Protein 7QH3 (pdb70)

Nearest PDB structures (foldseek):
  7qh3-assembly2_B  TM=9.690E-01  e=4.269E-22  Streptomyces tsukubensis NRRL18488
  7qh3-assembly4_D  TM=9.832E-01  e=1.764E-21  Streptomyces tsukubensis NRRL18488
  5z4g-assembly2_B  TM=4.334E-01  e=4.497E-02  Ramazzottius varieornatus
  8f3d-assembly1_H  TM=4.603E-01  e=6.444E+00  Leishmania tarentolae
  7qh3-assembly4_D  TM=9.858E-01  e=3.913E-22  Streptomyces tsukubensis NRRL18488

Sequence (554 aa):
RALDRLIGTWRVSGGAEGTVSYRGLEGGHFLLQDIALEQFGQPVTGVEVIGRLKEFGAEEPGEDIRSRYYDSRGNTFDYVYELDGDTLTIWGGEKGSPAYYRATFSADGNTLSGAWVYPGGGGYDSVMTRVAAAPGTAADPGPDAAVRALDRLIGTWRVSGGAEGTVSYRGLEGGHFLLQDIALEQFGQPVTGVEVIGRLKEFGAEEPGEDIRSRYYDSRGNTFDYVYELDGDTLTIWGGEKGSSPAYYRATFSADGNTLSGAWVYPGGGGYDSVMTRVAVDAAVRALDRLIGTWRVSGGAEGTVSYRGLEGGHFLLQDIALEQFGQPVTGVEVIGRLKEFGAEEPGEDIRSRYYDSRGNTFDYVYELDGDTLTIWGGEKGSPAYYRATFSADGNTLSGAWVYPGGGGYDSVMTRVAVDAAVRALDRLIGTWRVSGGAEGTVSYRGLEGGHFLLQDDIALEQFGQPVTGVEVIGRLKEFGAEEPGEDIRSRYYDSRGNTFDYVYELDGDTLTIWGGEKGSPAYYRATFSADGNTLSGAWVYPGGGGYDSVMTRVAV

Radius of gyration: 27.23 Å; Cα contacts (8 Å, |Δi|>4): 1525; chains: 4; bounding box: 72×79×65 Å

B-factor: mean 45.24, std 10.84, range [22.19, 95.75]

Structure (mmCIF, N/CA/C/O backbone):
data_7QH3
#
_entry.id   7QH3
#
_cell.length_a   73.370
_cell.length_b   61.130
_cell.length_c   82.750
_cell.angle_alpha   90.000
_cell.angle_beta   106.720
_cell.angle_gamma   90.000
#
_symmetry.space_group_name_H-M   'P 1 21 1'
#
loop_
_entity.id
_entity.type
_entity.pdbx_description
1 polymer RsfG
2 water water
#
loop_
_atom_site.group_PDB
_atom_site.id
_atom_site.type_symbol
_atom_site.label_atom_id
_atom_site.label_alt_id
_atom_site.label_comp_id
_atom_site.label_asym_id
_atom_site.label_entity_id
_atom_site.label_seq_id
_atom_site.pdbx_PDB_ins_code
_atom_site.Cartn_x
_atom_site.Cartn_y
_atom_site.Cartn_z
_atom_site.occupancy
_atom_site.B_iso_or_equiv
_atom_site.auth_seq_id
_atom_site.auth_comp_id
_atom_site.auth_asym_id
_atom_site.auth_atom_id
_atom_site.pdbx_PDB_model_num
ATOM 1 N N . ARG A 1 22 ? 21.285 -33.930 13.766 1.00 55.88 22 ARG A N 1
ATOM 2 C CA . ARG A 1 22 ? 22.507 -34.746 13.726 1.00 60.76 22 ARG A CA 1
ATOM 3 C C . ARG A 1 22 ? 22.490 -35.651 12.514 1.00 59.06 22 ARG A C 1
ATOM 4 O O . ARG A 1 22 ? 23.520 -36.209 12.136 1.00 51.11 22 ARG A O 1
ATOM 6 N N . ALA A 1 23 ? 21.315 -35.812 11.903 1.00 51.88 23 ALA A N 1
ATOM 7 C CA . ALA A 1 23 ? 21.257 -36.617 10.690 1.00 57.07 23 ALA A CA 1
ATOM 8 C C . ALA A 1 23 ? 21.951 -35.935 9.519 1.00 59.93 23 ALA A C 1
ATOM 9 O O . ALA A 1 23 ? 22.305 -36.610 8.544 1.00 62.49 23 ALA A O 1
ATOM 11 N N . LEU A 1 24 ? 22.172 -34.625 9.591 1.00 45.91 24 LEU A N 1
ATOM 12 C CA . LEU A 1 24 ? 22.887 -33.960 8.515 1.00 50.50 24 LEU A CA 1
ATOM 13 C C . LEU A 1 24 ? 24.396 -34.183 8.587 1.00 51.75 24 LEU A C 1
ATOM 14 O O . LEU A 1 24 ? 25.128 -33.610 7.772 1.00 49.78 24 LEU A O 1
ATOM 19 N N . ASP A 1 25 ? 24.867 -35.009 9.529 1.00 51.14 25 ASP A N 1
ATOM 20 C CA . ASP A 1 25 ? 26.289 -35.341 9.604 1.00 56.24 25 ASP A CA 1
ATOM 21 C C . ASP A 1 25 ? 26.832 -35.850 8.278 1.00 48.87 25 ASP A C 1
ATOM 22 O O . ASP A 1 25 ? 28.000 -35.608 7.963 1.00 53.07 25 ASP A O 1
ATOM 27 N N . ARG A 1 26 ? 26.000 -36.543 7.487 1.00 48.44 26 ARG A N 1
ATOM 28 C CA . ARG A 1 26 ? 26.411 -37.001 6.159 1.00 52.43 26 ARG A CA 1
ATOM 29 C C . ARG A 1 26 ? 27.020 -35.889 5.320 1.00 62.87 26 ARG A C 1
ATOM 30 O O . ARG A 1 26 ? 27.898 -36.152 4.487 1.00 63.53 26 ARG A O 1
ATOM 38 N N . LEU A 1 27 ? 26.551 -34.648 5.496 1.00 51.94 27 LEU A N 1
ATOM 39 C CA . LEU A 1 27 ? 27.049 -33.559 4.671 1.00 48.05 27 LEU A CA 1
ATOM 40 C C . LEU A 1 27 ? 28.433 -33.097 5.080 1.00 45.27 27 LEU A C 1
ATOM 41 O O . LEU A 1 27 ? 29.051 -32.337 4.331 1.00 43.68 27 LEU A O 1
ATOM 46 N N . ILE A 1 28 ? 28.935 -33.523 6.238 1.00 48.27 28 ILE A N 1
ATOM 47 C CA . ILE A 1 28 ? 30.194 -32.977 6.718 1.00 48.10 28 ILE A CA 1
ATOM 48 C C . ILE A 1 28 ? 31.313 -33.402 5.780 1.00 49.40 28 ILE A C 1
ATOM 49 O O . ILE A 1 28 ? 31.415 -34.578 5.405 1.00 56.72 28 ILE A O 1
ATOM 54 N N . GLY A 1 29 ? 32.142 -32.436 5.366 1.00 41.72 29 GLY A N 1
ATOM 55 C CA . GLY A 1 29 ? 33.215 -32.704 4.443 1.00 41.09 29 GLY A CA 1
ATOM 56 C C . GLY A 1 29 ? 33.320 -31.622 3.387 1.00 43.51 29 GLY A C 1
ATOM 57 O O . GLY A 1 29 ? 32.693 -30.559 3.471 1.00 42.10 29 GLY A O 1
ATOM 58 N N . THR A 1 30 ? 34.147 -31.890 2.380 1.00 45.13 30 THR A N 1
ATOM 59 C CA . THR A 1 30 ? 34.347 -30.995 1.246 1.00 42.11 30 THR A CA 1
ATOM 60 C C . THR A 1 30 ? 33.847 -31.678 -0.019 1.00 41.25 30 THR A C 1
ATOM 61 O O . THR A 1 30 ? 34.135 -32.858 -0.247 1.00 43.26 30 THR A O 1
ATOM 65 N N . TRP A 1 31 ? 33.078 -30.948 -0.825 1.00 42.18 31 TRP A N 1
ATOM 66 C CA . TRP A 1 31 ? 32.417 -31.523 -1.987 1.00 38.06 31 TRP A CA 1
ATOM 67 C C . TRP A 1 31 ? 32.709 -30.676 -3.203 1.00 42.76 31 TRP A C 1
ATOM 68 O O . TRP A 1 31 ? 32.639 -29.448 -3.130 1.00 47.86 31 TRP A O 1
ATOM 79 N N . ARG A 1 32 ? 33.048 -31.332 -4.311 1.00 45.24 32 ARG A N 1
ATOM 80 C CA . ARG A 1 32 ? 33.037 -30.674 -5.608 1.00 45.77 32 ARG A CA 1
ATOM 81 C C . ARG A 1 32 ? 31.609 -30.680 -6.132 1.00 41.25 32 ARG A C 1
ATOM 82 O O . ARG A 1 32 ? 30.878 -31.662 -5.966 1.00 39.72 32 ARG A O 1
ATOM 90 N N . VAL A 1 33 ? 31.212 -29.574 -6.754 1.00 35.20 33 VAL A N 1
ATOM 91 C CA . VAL A 1 33 ? 29.840 -29.359 -7.198 1.00 40.00 33 VAL A CA 1
ATOM 92 C C . VAL A 1 33 ? 29.835 -29.152 -8.709 1.00 43.43 33 VAL A C 1
ATOM 93 O O . VAL A 1 33 ? 30.618 -28.353 -9.243 1.00 39.90 33 VAL A O 1
ATOM 97 N N . SER A 1 34 ? 28.956 -29.866 -9.399 1.00 46.15 34 SER A N 1
ATOM 98 C CA . SER A 1 34 ? 28.774 -29.625 -10.824 1.00 47.55 34 SER A CA 1
ATOM 99 C C . SER A 1 34 ? 27.295 -29.610 -11.178 1.00 44.72 34 SER A C 1
ATOM 100 O O . SER A 1 34 ? 26.501 -30.376 -10.622 1.00 46.54 34 SER A O 1
ATOM 103 N N . GLY A 1 35 ? 26.942 -28.762 -12.139 1.00 41.94 35 GLY A N 1
ATOM 104 C CA . GLY A 1 35 ? 25.571 -28.659 -12.588 1.00 41.89 35 GLY A CA 1
ATOM 105 C C . GLY A 1 35 ? 24.918 -27.423 -12.011 1.00 50.86 35 GLY A C 1
ATOM 106 O O . GLY A 1 35 ? 24.654 -27.351 -10.798 1.00 46.43 35 GLY A O 1
ATOM 107 N N . GLY A 1 36 ? 24.690 -26.426 -12.866 1.00 44.44 36 GLY A N 1
ATOM 108 C CA . GLY A 1 36 ? 24.068 -25.189 -12.427 1.00 43.84 36 GLY A CA 1
ATOM 109 C C . GLY A 1 36 ? 25.111 -24.251 -11.866 1.00 46.84 36 GLY A C 1
ATOM 110 O O . GLY A 1 36 ? 25.024 -23.027 -12.014 1.00 48.67 36 GLY A O 1
ATOM 111 N N . ALA A 1 37 ? 26.119 -24.841 -11.227 1.00 45.52 37 ALA A N 1
ATOM 112 C CA . ALA A 1 37 ? 27.276 -24.125 -10.724 1.00 42.94 37 ALA A CA 1
ATOM 113 C C . ALA A 1 37 ? 28.450 -25.093 -10.712 1.00 46.18 37 ALA A C 1
ATOM 114 O O . ALA A 1 37 ? 28.268 -26.311 -10.726 1.00 45.79 37 ALA A O 1
ATOM 116 N N . GLU A 1 38 ? 29.658 -24.540 -10.684 1.00 47.53 38 GLU A N 1
ATOM 117 C CA . GLU A 1 38 ? 30.881 -25.331 -10.648 1.00 50.26 38 GLU A CA 1
ATOM 118 C C . GLU A 1 38 ? 31.744 -24.848 -9.499 1.00 38.37 38 GLU A C 1
ATOM 119 O O . GLU A 1 38 ? 31.924 -23.645 -9.319 1.00 42.02 38 GLU A O 1
ATOM 125 N N . GLY A 1 39 ? 32.294 -25.766 -8.744 1.00 44.17 39 GLY A N 1
ATOM 126 C CA . GLY A 1 39 ? 33.239 -25.359 -7.726 1.00 41.08 39 GLY A CA 1
ATOM 127 C C . GLY A 1 39 ? 33.210 -26.346 -6.579 1.00 39.09 39 GLY A C 1
ATOM 128 O O . GLY A 1 39 ? 32.955 -27.531 -6.783 1.00 40.91 39 GLY A O 1
ATOM 129 N N . THR A 1 40 ? 33.449 -25.825 -5.373 1.00 34.73 40 THR A N 1
ATOM 130 C CA . THR A 1 40 ? 33.503 -26.663 -4.181 1.00 39.50 40 THR A CA 1
ATOM 131 C C . THR A 1 40 ? 32.720 -26.005 -3.056 1.00 41.31 40 THR A C 1
ATOM 132 O O . THR A 1 40 ? 32.633 -24.773 -2.971 1.00 36.89 40 THR A O 1
ATOM 136 N N . VAL A 1 41 ? 32.164 -26.842 -2.177 1.00 35.80 41 VAL A N 1
ATOM 137 C CA . VAL A 1 41 ? 31.522 -26.376 -0.956 1.00 36.85 41 VAL A CA 1
ATOM 138 C C . VAL A 1 41 ? 32.033 -27.218 0.207 1.00 41.98 41 VAL A C 1
ATOM 139 O O . VAL A 1 41 ? 32.531 -28.333 0.028 1.00 44.26 41 VAL A O 1
ATOM 143 N N . SER A 1 42 ? 31.926 -26.660 1.416 1.00 40.45 42 SER A N 1
ATOM 144 C CA . SER A 1 42 ? 32.306 -27.366 2.638 1.00 43.35 42 SER A CA 1
ATOM 145 C C . SER A 1 42 ? 31.195 -27.278 3.671 1.00 38.88 42 SER A C 1
ATOM 146 O O . SER A 1 42 ? 30.563 -26.232 3.827 1.00 38.63 42 SER A O 1
ATOM 149 N N . TYR A 1 43 ? 30.974 -28.371 4.386 1.00 39.32 43 TYR A N 1
ATOM 150 C CA . TYR A 1 43 ? 30.095 -28.386 5.545 1.00 43.65 43 TYR A CA 1
ATOM 151 C C . TYR A 1 43 ? 30.922 -28.756 6.763 1.00 48.47 43 TYR A C 1
ATOM 152 O O . TYR A 1 43 ? 31.621 -29.777 6.754 1.00 51.21 43 TYR A O 1
ATOM 161 N N . ARG A 1 44 ? 30.849 -27.935 7.800 1.00 47.05 44 ARG A N 1
ATOM 162 C CA . ARG A 1 44 ? 31.444 -28.251 9.091 1.00 44.88 44 ARG A CA 1
ATOM 163 C C . ARG A 1 44 ? 30.386 -28.077 10.176 1.00 45.62 44 ARG A C 1
ATOM 164 O O . ARG A 1 44 ? 29.558 -27.165 10.107 1.00 48.88 44 ARG A O 1
ATOM 172 N N . GLY A 1 45 ? 30.368 -28.983 11.146 1.00 44.35 45 GLY A N 1
ATOM 173 C CA . GLY A 1 45 ? 29.467 -28.821 12.274 1.00 42.63 45 GLY A CA 1
ATOM 174 C C . GLY A 1 45 ? 30.009 -27.815 13.278 1.00 48.27 45 GLY A C 1
ATOM 175 O O . GLY A 1 45 ? 31.212 -27.730 13.517 1.00 51.51 45 GLY A O 1
ATOM 176 N N . LEU A 1 46 ? 29.108 -27.023 13.853 1.00 51.80 46 LEU A N 1
ATOM 177 C CA . LEU A 1 46 ? 29.475 -26.052 14.879 1.00 54.17 46 LEU A CA 1
ATOM 178 C C . LEU A 1 46 ? 29.506 -26.700 16.261 1.00 48.46 46 LEU A C 1
ATOM 179 O O . LEU A 1 46 ? 28.717 -27.597 16.572 1.00 44.04 46 LEU A O 1
ATOM 184 N N . GLU A 1 47 ? 30.412 -26.219 17.100 1.00 42.16 47 GLU A N 1
ATOM 185 C CA . GLU A 1 47 ? 30.491 -26.738 18.459 1.00 51.99 47 GLU A CA 1
ATOM 186 C C . GLU A 1 47 ? 29.135 -26.665 19.150 1.00 47.37 47 GLU A C 1
ATOM 187 O O . GLU A 1 47 ? 28.417 -25.663 19.063 1.00 51.79 47 GLU A O 1
ATOM 193 N N . GLY A 1 48 ? 28.792 -27.738 19.847 1.00 48.06 48 GLY A N 1
ATOM 194 C CA . GLY A 1 48 ? 27.460 -27.946 20.350 1.00 41.64 48 GLY A CA 1
ATOM 195 C C . GLY A 1 48 ? 26.597 -28.778 19.433 1.00 45.73 48 GLY A C 1
ATOM 196 O O . GLY A 1 48 ? 25.550 -29.263 19.864 1.00 52.16 48 GLY A O 1
ATOM 197 N N . GLY A 1 49 ? 27.007 -28.943 18.176 1.00 44.90 49 GLY A N 1
ATOM 198 C CA . GLY A 1 49 ? 26.310 -29.826 17.260 1.00 40.84 49 GLY A CA 1
ATOM 199 C C . GLY A 1 49 ? 24.894 -29.422 16.927 1.00 47.73 49 GLY A C 1
ATOM 200 O O . GLY A 1 49 ? 24.107 -30.263 16.489 1.00 49.33 49 GLY A O 1
ATOM 201 N N . HIS A 1 50 ? 24.532 -28.158 17.119 1.00 43.28 50 HIS A N 1
ATOM 202 C CA . HIS A 1 50 ? 23.205 -27.726 16.712 1.00 46.74 50 HIS A CA 1
ATOM 203 C C . HIS A 1 50 ? 23.168 -27.087 15.336 1.00 39.74 50 HIS A C 1
ATOM 204 O O . HIS A 1 50 ? 22.098 -27.065 14.721 1.00 43.13 50 HIS A O 1
ATOM 211 N N . PHE A 1 51 ? 24.293 -26.574 14.832 1.00 40.48 51 PHE A N 1
ATOM 212 C CA . PHE A 1 51 ? 24.304 -25.863 13.561 1.00 41.53 51 PHE A CA 1
ATOM 213 C C . PHE A 1 51 ? 25.428 -26.341 12.660 1.00 44.38 51 PHE A C 1
ATOM 214 O O . PHE A 1 51 ? 26.562 -26.550 13.110 1.00 43.44 51 PHE A O 1
ATOM 222 N N . LEU A 1 52 ? 25.094 -26.503 11.383 1.00 37.25 52 LEU A N 1
ATOM 223 C CA . LEU A 1 52 ? 26.053 -26.825 10.340 1.00 39.55 52 LEU A CA 1
ATOM 224 C C . LEU A 1 52 ? 26.405 -25.538 9.604 1.00 42.52 52 LEU A C 1
ATOM 225 O O . LEU A 1 52 ? 25.518 -24.742 9.279 1.00 42.62 52 LEU A O 1
ATOM 230 N N . LEU A 1 53 ? 27.688 -25.322 9.355 1.00 40.14 53 LEU A N 1
ATOM 231 C CA . LEU A 1 53 ? 28.140 -24.155 8.607 1.00 45.91 53 LEU A CA 1
ATOM 232 C C . LEU A 1 53 ? 28.618 -24.601 7.230 1.00 48.24 53 LEU A C 1
ATOM 233 O O . LEU A 1 53 ? 29.566 -25.383 7.127 1.00 45.75 53 LEU A O 1
ATOM 238 N N . GLN A 1 54 ? 27.954 -24.125 6.175 1.00 39.37 54 GLN A N 1
ATOM 239 C CA . GLN A 1 54 ? 28.380 -24.414 4.814 1.00 41.04 54 GLN A CA 1
ATOM 240 C C . GLN A 1 54 ? 29.140 -23.230 4.235 1.00 39.47 54 GLN A C 1
ATOM 241 O O . GLN A 1 54 ? 28.664 -22.089 4.300 1.00 43.95 54 GLN A O 1
ATOM 247 N N . ASP A 1 55 ? 30.301 -23.501 3.641 1.00 36.78 55 ASP A N 1
ATOM 248 C CA . ASP A 1 55 ? 31.064 -22.485 2.921 1.00 41.41 55 ASP A CA 1
ATOM 249 C C . ASP A 1 55 ? 31.038 -22.758 1.420 1.00 40.85 55 ASP A C 1
ATOM 250 O O . ASP A 1 55 ? 31.362 -23.863 0.975 1.00 39.62 55 ASP A O 1
ATOM 255 N N . ILE A 1 56 ? 30.670 -21.746 0.642 1.00 38.58 56 ILE A N 1
ATOM 256 C CA . ILE A 1 56 ? 30.339 -21.920 -0.768 1.00 40.73 56 ILE A CA 1
ATOM 257 C C . ILE A 1 56 ? 31.371 -21.173 -1.613 1.00 37.39 56 ILE A C 1
ATOM 258 O O . ILE A 1 56 ? 31.571 -19.961 -1.445 1.00 41.61 56 ILE A O 1
ATOM 263 N N . ALA A 1 57 ? 32.025 -21.898 -2.524 1.00 35.22 57 ALA A N 1
ATOM 264 C CA . ALA A 1 57 ? 33.027 -21.340 -3.447 1.00 47.90 57 ALA A CA 1
ATOM 265 C C . ALA A 1 57 ? 32.664 -21.803 -4.855 1.00 42.08 57 ALA A C 1
ATOM 266 O O . ALA A 1 57 ? 33.123 -22.856 -5.309 1.00 43.93 57 ALA A O 1
ATOM 268 N N . LEU A 1 58 ? 31.828 -21.035 -5.540 1.00 42.63 58 LEU A N 1
ATOM 269 C CA . LEU A 1 58 ? 31.241 -21.488 -6.788 1.00 41.99 58 LEU A CA 1
ATOM 270 C C . LEU A 1 58 ? 31.493 -20.485 -7.902 1.00 44.98 58 LEU A C 1
ATOM 271 O O . LEU A 1 58 ? 31.855 -19.325 -7.664 1.00 46.17 58 LEU A O 1
ATOM 276 N N . GLU A 1 59 ? 31.300 -20.961 -9.133 1.00 45.74 59 GLU A N 1
ATOM 277 C CA . GLU A 1 59 ? 31.236 -20.118 -10.319 1.00 47.41 59 GLU A CA 1
ATOM 278 C C . GLU A 1 59 ? 29.915 -20.353 -11.036 1.00 46.22 59 GLU A C 1
ATOM 279 O O . GLU A 1 59 ? 29.466 -21.497 -11.181 1.00 47.37 59 GLU A O 1
ATOM 285 N N . GLN A 1 60 ? 29.292 -19.258 -11.463 1.00 47.53 60 GLN A N 1
ATOM 286 C CA . GLN A 1 60 ? 28.083 -19.292 -12.266 1.00 49.56 60 GLN A CA 1
ATOM 287 C C . GLN A 1 60 ? 28.229 -18.263 -13.374 1.00 52.75 60 GLN A C 1
ATOM 288 O O . GLN A 1 60 ? 28.574 -17.108 -13.102 1.00 59.76 60 GLN A O 1
ATOM 294 N N . PHE A 1 61 ? 27.992 -18.690 -14.616 1.00 52.21 61 PHE A N 1
ATOM 295 C CA . PHE A 1 61 ? 28.228 -17.849 -15.796 1.00 57.86 61 PHE A CA 1
ATOM 296 C C . PHE A 1 61 ? 29.597 -17.171 -15.730 1.00 57.01 61 PHE A C 1
ATOM 297 O O . PHE A 1 61 ? 29.742 -15.978 -15.989 1.00 56.82 61 PHE A O 1
ATOM 305 N N . GLY A 1 62 ? 30.619 -17.944 -15.363 1.00 67.17 62 GLY A N 1
ATOM 306 C CA . GLY A 1 62 ? 31.980 -17.447 -15.304 1.00 64.38 62 GLY A CA 1
ATOM 307 C C . GLY A 1 62 ? 32.312 -16.579 -14.108 1.00 59.39 62 GLY A C 1
ATOM 308 O O . GLY A 1 62 ? 33.491 -16.463 -13.756 1.00 65.65 62 GLY A O 1
ATOM 309 N N . GLN A 1 63 ? 31.313 -15.987 -13.454 1.00 62.57 63 GLN A N 1
ATOM 310 C CA . GLN A 1 63 ? 31.464 -15.035 -12.355 1.00 59.54 63 GLN A CA 1
ATOM 311 C C . GLN A 1 63 ? 31.515 -15.751 -11.002 1.00 57.38 63 GLN A C 1
ATOM 312 O O . GLN A 1 63 ? 30.790 -16.723 -10.782 1.00 53.09 63 GLN A O 1
ATOM 318 N N . PRO A 1 64 ? 32.370 -15.295 -10.086 1.00 61.14 64 PRO A N 1
ATOM 319 C CA . PRO A 1 64 ? 32.439 -15.925 -8.760 1.00 54.96 64 PRO A CA 1
ATOM 320 C C . PRO A 1 64 ? 31.166 -15.712 -7.943 1.00 53.87 64 PRO A C 1
ATOM 321 O O . PRO A 1 64 ? 30.566 -14.637 -7.953 1.00 49.93 64 PRO A O 1
ATOM 325 N N . VAL A 1 65 ? 30.774 -16.760 -7.216 1.00 48.56 65 VAL A N 1
ATOM 326 C CA . VAL A 1 65 ? 29.559 -16.793 -6.410 1.00 47.57 65 VAL A CA 1
ATOM 327 C C . VAL A 1 65 ? 29.927 -17.483 -5.100 1.00 47.92 65 VAL A C 1
ATOM 328 O O . VAL A 1 65 ? 30.194 -18.692 -5.086 1.00 44.91 65 VAL A O 1
ATOM 332 N N . THR A 1 66 ? 29.963 -16.730 -4.005 1.00 48.23 66 THR A N 1
ATOM 333 C CA . THR A 1 66 ? 30.350 -17.307 -2.723 1.00 43.80 66 THR A CA 1
ATOM 334 C C . THR A 1 66 ? 29.379 -16.869 -1.629 1.00 43.08 66 THR A C 1
ATOM 335 O O . THR A 1 66 ? 28.476 -16.055 -1.848 1.00 37.57 66 THR A O 1
ATOM 339 N N . GLY A 1 67 ? 29.563 -17.436 -0.445 1.00 42.10 67 GLY A N 1
ATOM 340 C CA . GLY A 1 67 ? 28.761 -17.072 0.704 1.00 35.33 67 GLY A CA 1
ATOM 341 C C . GLY A 1 67 ? 28.838 -18.153 1.761 1.00 44.33 67 GLY A C 1
ATOM 342 O O . GLY A 1 67 ? 29.607 -19.107 1.651 1.00 42.67 67 GLY A O 1
ATOM 343 N N . VAL A 1 68 ? 28.019 -17.976 2.803 1.00 36.58 68 VAL A N 1
ATOM 344 C CA . VAL A 1 68 ? 27.883 -18.980 3.850 1.00 40.06 68 VAL A CA 1
ATOM 345 C C . VAL A 1 68 ? 26.409 -19.266 4.070 1.00 29.40 68 VAL A C 1
ATOM 346 O O . VAL A 1 68 ? 25.533 -18.482 3.709 1.00 35.37 68 VAL A O 1
ATOM 350 N N . GLU A 1 69 ? 26.157 -20.404 4.702 1.00 31.70 69 GLU A N 1
ATOM 351 C CA . GLU A 1 69 ? 24.820 -20.853 5.051 1.00 39.28 69 GLU A CA 1
ATOM 352 C C . GLU A 1 69 ? 24.916 -21.540 6.399 1.00 36.24 69 GLU A C 1
ATOM 353 O O . GLU A 1 69 ? 25.840 -22.322 6.628 1.00 41.23 69 GLU A O 1
ATOM 359 N N . VAL A 1 70 ? 23.980 -21.234 7.288 1.00 29.26 70 VAL A N 1
ATOM 360 C CA . VAL A 1 70 ? 23.930 -21.823 8.615 1.00 34.52 70 VAL A CA 1
ATOM 361 C C . VAL A 1 70 ? 22.673 -22.664 8.710 1.00 38.52 70 VAL A C 1
ATOM 362 O O . VAL A 1 70 ? 21.554 -22.141 8.612 1.00 40.52 70 VAL A O 1
ATOM 366 N N . ILE A 1 71 ? 22.855 -23.958 8.937 1.00 40.93 71 ILE A N 1
ATOM 367 C CA . ILE A 1 71 ? 21.770 -24.926 8.923 1.00 38.40 71 ILE A CA 1
ATOM 368 C C . ILE A 1 71 ? 21.519 -25.399 10.350 1.00 40.42 71 ILE A C 1
ATOM 369 O O . ILE A 1 71 ? 22.434 -25.901 11.016 1.00 36.55 71 ILE A O 1
ATOM 374 N N . GLY A 1 72 ? 20.280 -25.263 10.805 1.00 38.27 72 GLY A N 1
ATOM 375 C CA . GLY A 1 72 ? 19.870 -25.798 12.094 1.00 35.70 72 GLY A CA 1
ATOM 376 C C . GLY A 1 72 ? 18.472 -25.333 12.434 1.00 36.18 72 GLY A C 1
ATOM 377 O O . GLY A 1 72 ? 17.901 -24.450 11.784 1.00 34.29 72 GLY A O 1
ATOM 378 N N . ARG A 1 73 ? 17.917 -25.940 13.471 1.00 33.69 73 ARG A N 1
ATOM 379 C CA . ARG A 1 73 ? 16.642 -25.460 13.989 1.00 39.81 73 ARG A CA 1
ATOM 380 C C . ARG A 1 73 ? 16.816 -24.086 14.623 1.00 46.42 73 ARG A C 1
ATOM 381 O O . ARG A 1 73 ? 17.834 -23.806 15.261 1.00 47.06 73 ARG A O 1
ATOM 389 N N . LEU A 1 74 ? 15.819 -23.225 14.453 1.00 44.59 74 LEU A N 1
ATOM 390 C CA . LEU A 1 74 ? 15.757 -21.966 15.193 1.00 46.30 74 LEU A CA 1
ATOM 391 C C . LEU A 1 74 ? 15.115 -22.178 16.569 1.00 49.11 74 LEU A C 1
ATOM 392 O O . LEU A 1 74 ? 14.132 -22.905 16.698 1.00 50.08 74 LEU A O 1
ATOM 397 N N . LYS A 1 75 ? 15.681 -21.553 17.603 1.00 48.32 75 LYS A N 1
ATOM 398 C CA . LYS A 1 75 ? 15.147 -21.673 18.963 1.00 47.55 75 LYS A CA 1
ATOM 399 C C . LYS A 1 75 ? 15.172 -20.307 19.638 1.00 45.65 75 LYS A C 1
ATOM 400 O O . LYS A 1 75 ? 16.234 -19.686 19.762 1.00 41.20 75 LYS A O 1
ATOM 406 N N . GLU A 1 76 ? 14.008 -19.840 20.074 1.00 42.89 76 GLU A N 1
ATOM 407 C CA . GLU A 1 76 ? 13.937 -18.587 20.816 1.00 49.76 76 GLU A CA 1
ATOM 408 C C . GLU A 1 76 ? 14.479 -18.787 22.224 1.00 48.37 76 GLU A C 1
ATOM 409 O O . GLU A 1 76 ? 14.113 -19.746 22.909 1.00 44.88 76 GLU A O 1
ATOM 415 N N . PHE A 1 77 ? 15.356 -17.886 22.649 1.00 41.48 77 PHE A N 1
ATOM 416 C CA . PHE A 1 77 ? 15.750 -17.830 24.047 1.00 45.90 77 PHE A CA 1
ATOM 417 C C . PHE A 1 77 ? 14.506 -17.786 24.915 1.00 46.66 77 PHE A C 1
ATOM 418 O O . PHE A 1 77 ? 13.657 -16.909 24.751 1.00 44.88 77 PHE A O 1
ATOM 426 N N . GLY A 1 78 ? 14.371 -18.759 25.807 1.00 50.03 78 GLY A N 1
ATOM 427 C CA . GLY A 1 78 ? 13.164 -18.871 26.599 1.00 58.57 78 GLY A CA 1
ATOM 428 C C . GLY A 1 78 ? 12.126 -19.834 26.070 1.00 54.87 78 GLY A C 1
ATOM 429 O O . GLY A 1 78 ? 10.996 -19.843 26.581 1.00 57.46 78 GLY A O 1
ATOM 430 N N . ALA A 1 79 ? 12.466 -20.630 25.060 1.00 59.61 79 ALA A N 1
ATOM 431 C CA . ALA A 1 79 ? 11.625 -21.709 24.567 1.00 56.29 79 ALA A CA 1
ATOM 432 C C . ALA A 1 79 ? 12.166 -23.031 25.079 1.00 56.45 79 ALA A C 1
ATOM 433 O O . ALA A 1 79 ? 13.375 -23.199 25.259 1.00 59.83 79 ALA A O 1
ATOM 435 N N . GLU A 1 80 ? 11.255 -23.968 25.333 1.00 64.16 80 GLU A N 1
ATOM 436 C CA . GLU A 1 80 ? 11.686 -25.314 25.671 1.00 63.80 80 GLU A CA 1
ATOM 437 C C . GLU A 1 80 ? 12.139 -26.063 24.425 1.00 68.86 80 GLU A C 1
ATOM 438 O O . GLU A 1 80 ? 13.189 -26.717 24.434 1.00 62.40 80 GLU A O 1
ATOM 444 N N . GLU A 1 81 ? 11.369 -25.957 23.335 1.00 63.20 81 GLU A N 1
ATOM 445 C CA . GLU A 1 81 ? 11.692 -26.769 22.179 1.00 71.35 81 GLU A CA 1
ATOM 446 C C . GLU A 1 81 ? 12.171 -25.913 21.011 1.00 71.34 81 GLU A C 1
ATOM 447 O O . GLU A 1 81 ? 11.654 -24.809 20.793 1.00 63.52 81 GLU A O 1
ATOM 453 N N . PRO A 1 82 ? 13.167 -26.395 20.264 1.00 64.39 82 PRO A N 1
ATOM 454 C CA . PRO A 1 82 ? 13.517 -25.759 18.988 1.00 53.29 82 PRO A CA 1
ATOM 455 C C . PRO A 1 82 ? 12.374 -25.875 17.993 1.00 57.15 82 PRO A C 1
ATOM 456 O O . PRO A 1 82 ? 11.363 -26.544 18.219 1.00 58.46 82 PRO A O 1
ATOM 460 N N . GLY A 1 83 ? 12.551 -25.208 16.858 1.00 55.35 83 GLY A N 1
ATOM 461 C CA . GLY A 1 83 ? 11.561 -25.284 15.805 1.00 50.23 83 GLY A CA 1
ATOM 462 C C . GLY A 1 83 ? 11.407 -26.692 15.257 1.00 51.54 83 GLY A C 1
ATOM 463 O O . GLY A 1 83 ? 12.272 -27.566 15.403 1.00 47.15 83 GLY A O 1
ATOM 464 N N . GLU A 1 84 ? 10.262 -26.911 14.616 1.00 49.09 84 GLU A N 1
ATOM 465 C CA . GLU A 1 84 ? 9.980 -28.224 14.057 1.00 50.24 84 GLU A CA 1
ATOM 466 C C . GLU A 1 84 ? 10.807 -28.467 12.803 1.00 52.12 84 GLU A C 1
ATOM 467 O O . GLU A 1 84 ? 11.291 -29.581 12.579 1.00 55.44 84 GLU A O 1
ATOM 473 N N . ASP A 1 85 ? 11.003 -27.428 11.998 1.00 58.65 85 ASP A N 1
ATOM 474 C CA . ASP A 1 85 ? 11.803 -27.501 10.786 1.00 46.36 85 ASP A CA 1
ATOM 475 C C . ASP A 1 85 ? 13.275 -27.281 11.111 1.00 42.92 85 ASP A C 1
ATOM 476 O O . ASP A 1 85 ? 13.618 -26.392 11.895 1.00 42.55 85 ASP A O 1
ATOM 481 N N . ILE A 1 86 ? 14.149 -28.081 10.498 1.00 41.99 86 ILE A N 1
ATOM 482 C CA . ILE A 1 86 ? 15.537 -27.652 10.352 1.00 39.63 86 ILE A CA 1
ATOM 483 C C . ILE A 1 86 ? 15.586 -26.568 9.286 1.00 40.08 86 ILE A C 1
ATOM 484 O O . ILE A 1 86 ? 15.011 -26.717 8.201 1.00 36.16 86 ILE A O 1
ATOM 489 N N . ARG A 1 87 ? 16.273 -25.473 9.582 1.00 35.88 87 ARG A N 1
ATOM 490 C CA . ARG A 1 87 ? 16.204 -24.302 8.732 1.00 33.14 87 ARG A CA 1
ATOM 491 C C . ARG A 1 87 ? 17.605 -23.864 8.358 1.00 32.54 87 ARG A C 1
ATOM 492 O O . ARG A 1 87 ? 18.592 -24.278 8.967 1.00 38.81 87 ARG A O 1
ATOM 500 N N . SER A 1 88 ? 17.689 -23.037 7.326 1.00 33.19 88 SER A N 1
ATOM 501 C CA . SER A 1 88 ? 18.962 -22.413 7.011 1.00 41.61 88 SER A CA 1
ATOM 502 C C . SER A 1 88 ? 18.724 -21.014 6.466 1.00 39.81 88 SER A C 1
ATOM 503 O O . SER A 1 88 ? 17.674 -20.726 5.877 1.00 37.50 88 SER A O 1
ATOM 506 N N . ARG A 1 89 ? 19.721 -20.153 6.655 1.00 34.73 89 ARG A N 1
ATOM 507 C CA . ARG A 1 89 ? 19.805 -18.900 5.918 1.00 32.02 89 ARG A CA 1
ATOM 508 C C . ARG A 1 89 ? 21.125 -18.866 5.162 1.00 33.00 89 ARG A C 1
ATOM 509 O O . ARG A 1 89 ? 22.195 -19.094 5.750 1.00 34.77 89 ARG A O 1
ATOM 517 N N . TYR A 1 90 ? 21.042 -18.614 3.860 1.00 33.89 90 TYR A N 1
ATOM 518 C CA . TYR A 1 90 ? 22.207 -18.513 2.989 1.00 34.66 90 TYR A CA 1
ATOM 519 C C . TYR A 1 90 ? 22.490 -17.043 2.680 1.00 31.36 90 TYR A C 1
ATOM 520 O O . TYR A 1 90 ? 21.619 -16.335 2.166 1.00 34.53 90 TYR A O 1
ATOM 529 N N . TYR A 1 91 ? 23.709 -16.591 2.985 1.00 35.17 91 TYR A N 1
ATOM 530 C CA . TYR A 1 91 ? 24.139 -15.204 2.788 1.00 32.61 91 TYR A CA 1
ATOM 531 C C . TYR A 1 91 ? 25.180 -15.184 1.678 1.00 34.10 91 TYR A C 1
ATOM 532 O O . TYR A 1 91 ? 26.225 -15.826 1.809 1.00 40.22 91 TYR A O 1
ATOM 541 N N . ASP A 1 92 ? 24.923 -14.459 0.591 1.00 37.22 92 ASP A N 1
ATOM 542 C CA . ASP A 1 92 ? 25.816 -14.624 -0.555 1.00 44.81 92 ASP A CA 1
ATOM 543 C C . ASP A 1 92 ? 26.526 -13.336 -0.963 1.00 39.83 92 ASP A C 1
ATOM 544 O O . ASP A 1 92 ? 26.151 -12.222 -0.573 1.00 38.34 92 ASP A O 1
ATOM 549 N N . SER A 1 93 ? 27.576 -13.531 -1.770 1.00 39.62 93 SER A N 1
ATOM 550 C CA . SER A 1 93 ? 28.518 -12.464 -2.085 1.00 44.34 93 SER A CA 1
ATOM 551 C C . SER A 1 93 ? 27.847 -11.304 -2.792 1.00 44.16 93 SER A C 1
ATOM 552 O O . SER A 1 93 ? 28.354 -10.179 -2.734 1.00 48.23 93 SER A O 1
ATOM 555 N N . ARG A 1 94 ? 26.712 -11.551 -3.432 1.00 41.13 94 ARG A N 1
ATOM 556 C CA . ARG A 1 94 ? 25.991 -10.522 -4.152 1.00 44.40 94 ARG A CA 1
ATOM 557 C C . ARG A 1 94 ? 25.045 -9.734 -3.256 1.00 43.54 94 ARG A C 1
ATOM 558 O O . ARG A 1 94 ? 24.462 -8.752 -3.723 1.00 42.29 94 ARG A O 1
ATOM 566 N N . GLY A 1 95 ? 24.901 -10.117 -1.986 1.00 38.07 95 GLY A N 1
ATOM 567 C CA . GLY A 1 95 ? 24.049 -9.401 -1.051 1.00 35.19 95 GLY A CA 1
ATOM 568 C C . GLY A 1 95 ? 22.676 -10.005 -0.811 1.00 44.59 95 GLY A C 1
ATOM 569 O O . GLY A 1 95 ? 21.856 -9.391 -0.121 1.00 42.12 95 GLY A O 1
ATOM 570 N N . ASN A 1 96 ? 22.390 -11.178 -1.349 1.00 38.62 96 ASN A N 1
ATOM 571 C CA . ASN A 1 96 ? 21.074 -11.734 -1.108 1.00 42.64 96 ASN A CA 1
ATOM 572 C C . ASN A 1 96 ? 21.090 -12.658 0.097 1.00 40.36 96 ASN A C 1
ATOM 573 O O . ASN A 1 96 ? 22.128 -13.213 0.487 1.00 37.43 96 ASN A O 1
ATOM 578 N N . THR A 1 97 ? 19.913 -12.815 0.686 1.00 36.80 97 THR A N 1
ATOM 579 C CA . THR A 1 97 ? 19.697 -13.818 1.713 1.00 39.53 97 THR A CA 1
ATOM 580 C C . THR A 1 97 ? 18.533 -14.705 1.306 1.00 35.18 97 THR A C 1
ATOM 581 O O . THR A 1 97 ? 17.463 -14.210 0.933 1.00 38.51 97 THR A O 1
ATOM 585 N N . PHE A 1 98 ? 18.749 -16.008 1.394 1.00 28.75 98 PHE A N 1
ATOM 586 C CA . PHE A 1 98 ? 17.770 -17.011 1.015 1.00 35.17 98 PHE A CA 1
ATOM 587 C C . PHE A 1 98 ? 17.540 -17.932 2.198 1.00 38.56 98 PHE A C 1
ATOM 588 O O . PHE A 1 98 ? 18.498 -18.345 2.879 1.00 32.06 98 PHE A O 1
ATOM 596 N N . ASP A 1 99 ? 16.273 -18.249 2.436 1.00 29.09 99 ASP A N 1
ATOM 597 C CA . ASP A 1 99 ? 15.858 -19.074 3.569 1.00 36.20 99 ASP A CA 1
ATOM 598 C C . ASP A 1 99 ? 15.334 -20.413 3.069 1.00 31.41 99 ASP A C 1
ATOM 599 O O . ASP A 1 99 ? 14.459 -20.455 2.198 1.00 31.78 99 ASP A O 1
ATOM 604 N N . TYR A 1 100 ? 15.825 -21.493 3.668 1.00 34.96 100 TYR A N 1
ATOM 605 C CA . TYR A 1 100 ? 15.501 -22.852 3.265 1.00 35.27 100 TYR A CA 1
ATOM 606 C C . TYR A 1 100 ? 14.960 -23.669 4.436 1.00 39.07 100 TYR A C 1
ATOM 607 O O . TYR A 1 100 ? 15.100 -23.298 5.604 1.00 34.63 100 TYR A O 1
ATOM 616 N N . VAL A 1 101 ? 14.354 -24.813 4.105 1.00 36.84 101 VAL A N 1
ATOM 617 C CA . VAL A 1 101 ? 14.029 -25.858 5.073 1.00 38.23 101 VAL A CA 1
ATOM 618 C C . VAL A 1 101 ? 14.615 -27.178 4.576 1.00 39.24 101 VAL A C 1
ATOM 619 O O . VAL A 1 101 ? 14.342 -27.596 3.443 1.00 36.50 101 VAL A O 1
ATOM 623 N N . TYR A 1 102 ? 15.424 -27.821 5.423 1.00 33.19 102 TYR A N 1
ATOM 624 C CA . TYR A 1 102 ? 16.103 -29.079 5.121 1.00 36.99 102 TYR A CA 1
ATOM 625 C C . TYR A 1 102 ? 15.300 -30.258 5.673 1.00 39.66 102 TYR A C 1
ATOM 626 O O . TYR A 1 102 ? 14.864 -30.229 6.829 1.00 45.73 102 TYR A O 1
ATOM 635 N N . GLU A 1 103 ? 15.125 -31.293 4.857 1.00 41.57 103 GLU A N 1
ATOM 636 C CA . GLU A 1 103 ? 14.583 -32.581 5.295 1.00 45.37 103 GLU A CA 1
ATOM 637 C C . GLU A 1 103 ? 15.470 -33.683 4.748 1.00 46.68 103 GLU A C 1
ATOM 638 O O . GLU A 1 103 ? 15.704 -33.742 3.539 1.00 49.93 103 GLU A O 1
ATOM 644 N N . LEU A 1 104 ? 15.935 -34.562 5.624 1.00 47.95 104 LEU A N 1
ATOM 645 C CA . LEU A 1 104 ? 16.603 -35.790 5.230 1.00 43.40 104 LEU A CA 1
ATOM 646 C C . LEU A 1 104 ? 15.732 -36.954 5.664 1.00 57.22 104 LEU A C 1
ATOM 647 O O . LEU A 1 104 ? 15.472 -37.135 6.858 1.00 59.95 104 LEU A O 1
ATOM 652 N N . ASP A 1 105 ? 15.265 -37.720 4.693 1.00 54.46 105 ASP A N 1
ATOM 653 C CA . ASP A 1 105 ? 14.411 -38.873 4.932 1.00 60.03 105 ASP A CA 1
ATOM 654 C C . ASP A 1 105 ? 15.131 -40.061 4.299 1.00 62.02 105 ASP A C 1
ATOM 655 O O . ASP A 1 105 ? 15.033 -40.289 3.089 1.00 50.78 105 ASP A O 1
ATOM 660 N N . GLY A 1 106 ? 15.896 -40.783 5.117 1.00 61.86 106 GLY A N 1
ATOM 661 C CA . GLY A 1 106 ? 16.739 -41.854 4.622 1.00 52.18 106 GLY A CA 1
ATOM 662 C C . GLY A 1 106 ? 17.932 -41.365 3.828 1.00 56.64 106 GLY A C 1
ATOM 663 O O . GLY A 1 106 ? 18.831 -40.718 4.375 1.00 58.61 106 GLY A O 1
ATOM 664 N N . ASP A 1 107 ? 17.953 -41.679 2.533 1.00 54.45 107 ASP A N 1
ATOM 665 C CA . ASP A 1 107 ? 19.026 -41.272 1.639 1.00 56.35 107 ASP A CA 1
ATOM 666 C C . ASP A 1 107 ? 18.647 -40.084 0.765 1.00 52.77 107 ASP A C 1
ATOM 667 O O . ASP A 1 107 ? 19.464 -39.643 -0.048 1.00 47.69 107 ASP A O 1
ATOM 672 N N . THR A 1 108 ? 17.433 -39.569 0.902 1.00 48.05 108 THR A N 1
ATOM 673 C CA . THR A 1 108 ? 16.955 -38.473 0.076 1.00 56.15 108 THR A CA 1
ATOM 674 C C . THR A 1 108 ? 16.965 -37.179 0.879 1.00 49.01 108 THR A C 1
ATOM 675 O O . THR A 1 108 ? 16.303 -37.075 1.922 1.00 50.85 108 THR A O 1
ATOM 679 N N . LEU A 1 109 ? 17.707 -36.203 0.380 1.00 47.37 109 LEU A N 1
ATOM 680 C CA . LEU A 1 109 ? 17.754 -34.864 0.947 1.00 45.99 109 LEU A CA 1
ATOM 681 C C . LEU A 1 109 ? 16.788 -33.985 0.179 1.00 41.97 109 LEU A C 1
ATOM 682 O O . LEU A 1 109 ? 16.802 -33.983 -1.056 1.00 42.25 109 LEU A O 1
ATOM 687 N N . THR A 1 110 ? 15.965 -33.233 0.902 1.00 39.63 110 THR A N 1
ATOM 688 C CA . THR A 1 110 ? 15.109 -32.230 0.289 1.00 45.14 110 THR A CA 1
ATOM 689 C C . THR A 1 110 ? 15.354 -30.880 0.941 1.00 42.01 110 THR A C 1
ATOM 690 O O . THR A 1 110 ? 15.273 -30.751 2.167 1.00 42.43 110 THR A O 1
ATOM 694 N N . ILE A 1 111 ? 15.647 -29.887 0.108 1.00 39.16 111 ILE A N 1
ATOM 695 C CA . ILE A 1 111 ? 15.919 -28.518 0.522 1.00 37.15 111 ILE A CA 1
ATOM 696 C C . ILE A 1 111 ? 14.828 -27.644 -0.086 1.00 35.62 111 ILE A C 1
ATOM 697 O O . ILE A 1 111 ? 14.814 -27.420 -1.301 1.00 35.84 111 ILE A O 1
ATOM 702 N N . TRP A 1 112 ? 13.915 -27.159 0.750 1.00 34.11 112 TRP A N 1
ATOM 703 C CA . TRP A 1 112 ? 12.797 -26.336 0.308 1.00 36.55 112 TRP A CA 1
ATOM 704 C C . TRP A 1 112 ? 13.164 -24.861 0.359 1.00 32.93 112 TRP A C 1
ATOM 705 O O . TRP A 1 112 ? 13.776 -24.400 1.320 1.00 39.28 112 TRP A O 1
ATOM 716 N N . GLY A 1 113 ? 12.780 -24.112 -0.670 1.00 36.65 113 GLY A N 1
ATOM 717 C CA . GLY A 1 113 ? 12.858 -22.662 -0.597 1.00 33.47 113 GLY A CA 1
ATOM 718 C C . GLY A 1 113 ? 11.791 -22.139 0.356 1.00 40.63 113 GLY A C 1
ATOM 719 O O . GLY A 1 113 ? 10.588 -22.332 0.113 1.00 33.08 113 GLY A O 1
ATOM 720 N N . GLY A 1 114 ? 12.204 -21.501 1.447 1.00 36.01 114 GLY A N 1
ATOM 721 C CA . GLY A 1 114 ? 11.221 -20.889 2.326 1.00 37.01 114 GLY A CA 1
ATOM 722 C C . GLY A 1 114 ? 10.472 -21.802 3.284 1.00 43.88 114 GLY A C 1
ATOM 723 O O . GLY A 1 114 ? 10.611 -21.678 4.507 1.00 37.55 114 GLY A O 1
ATOM 724 N N . GLU A 1 115 ? 9.647 -22.705 2.761 1.00 45.49 115 GLU A N 1
ATOM 725 C CA . GLU A 1 115 ? 8.883 -23.587 3.632 1.00 41.50 115 GLU A CA 1
ATOM 726 C C . GLU A 1 115 ? 8.727 -24.939 2.972 1.00 41.69 115 GLU A C 1
ATOM 727 O O . GLU A 1 115 ? 8.726 -25.051 1.745 1.00 38.17 115 GLU A O 1
ATOM 733 N N . LYS A 1 116 ? 8.587 -25.960 3.815 1.00 48.84 116 LYS A N 1
ATOM 734 C CA . LYS A 1 116 ? 8.231 -27.296 3.367 1.00 43.12 116 LYS A CA 1
ATOM 735 C C . LYS A 1 116 ? 7.011 -27.239 2.456 1.00 45.32 116 LYS A C 1
ATOM 736 O O . LYS A 1 116 ? 6.012 -26.582 2.772 1.00 43.45 116 LYS A O 1
ATOM 742 N N . GLY A 1 117 ? 7.103 -27.909 1.310 1.00 43.79 117 GLY A N 1
ATOM 743 C CA . GLY A 1 117 ? 6.029 -27.880 0.339 1.00 42.17 117 GLY A CA 1
ATOM 744 C C . GLY A 1 117 ? 6.074 -26.720 -0.632 1.00 41.84 117 GLY A C 1
ATOM 745 O O . GLY A 1 117 ? 5.144 -26.572 -1.434 1.00 43.94 117 GLY A O 1
ATOM 746 N N . SER A 1 118 ? 7.129 -25.909 -0.597 1.00 40.29 118 SER A N 1
ATOM 747 C CA . SER A 1 118 ? 7.286 -24.792 -1.520 1.00 46.32 118 SER A CA 1
ATOM 748 C C . SER A 1 118 ? 7.349 -25.266 -2.975 1.00 40.14 118 SER A C 1
ATOM 749 O O . SER A 1 118 ? 7.782 -26.394 -3.253 1.00 39.50 118 SER A O 1
ATOM 752 N N . PRO A 1 119 ? 6.975 -24.404 -3.931 1.00 42.02 119 PRO A N 1
ATOM 753 C CA . PRO A 1 119 ? 7.115 -24.778 -5.353 1.00 39.17 119 PRO A CA 1
ATOM 754 C C . PRO A 1 119 ? 8.554 -24.868 -5.830 1.00 43.10 119 PRO A C 1
ATOM 755 O O . PRO A 1 119 ? 8.783 -25.400 -6.928 1.00 38.77 119 PRO A O 1
ATOM 759 N N . ALA A 1 120 ? 9.528 -24.369 -5.061 1.00 38.15 120 ALA A N 1
ATOM 760 C CA . ALA A 1 120 ? 10.937 -24.411 -5.453 1.00 36.46 120 ALA A CA 1
ATOM 761 C C . ALA A 1 120 ? 11.728 -25.198 -4.417 1.00 37.04 120 ALA A C 1
ATOM 762 O O . ALA A 1 120 ? 11.680 -24.889 -3.218 1.00 31.82 120 ALA A O 1
ATOM 764 N N . TYR A 1 121 ? 12.458 -26.208 -4.877 1.00 35.37 121 TYR A N 1
ATOM 765 C CA . TYR A 1 121 ? 13.176 -27.045 -3.932 1.00 34.36 121 TYR A CA 1
ATOM 766 C C . TYR A 1 121 ? 14.268 -27.824 -4.649 1.00 36.38 121 TYR A C 1
ATOM 767 O O . TYR A 1 121 ? 14.225 -28.020 -5.867 1.00 35.11 121 TYR A O 1
ATOM 776 N N . TYR A 1 122 ? 15.251 -28.261 -3.861 1.00 35.32 122 TYR A N 1
ATOM 777 C CA . TYR A 1 122 ? 16.265 -29.217 -4.282 1.00 35.26 122 TYR A CA 1
ATOM 778 C C . TYR A 1 122 ? 15.923 -30.576 -3.684 1.00 34.75 122 TYR A C 1
ATOM 779 O O . TYR A 1 122 ? 15.597 -30.667 -2.497 1.00 39.23 122 TYR A O 1
ATOM 788 N N . ARG A 1 123 ? 15.974 -31.622 -4.506 1.00 37.15 123 ARG A N 1
ATOM 789 C CA . ARG A 1 123 ? 15.863 -33.000 -4.038 1.00 38.92 123 ARG A CA 1
ATOM 790 C C . ARG A 1 123 ? 17.010 -33.809 -4.613 1.00 41.21 123 ARG A C 1
ATOM 791 O O . ARG A 1 123 ? 17.296 -33.725 -5.812 1.00 37.12 123 ARG A O 1
ATOM 799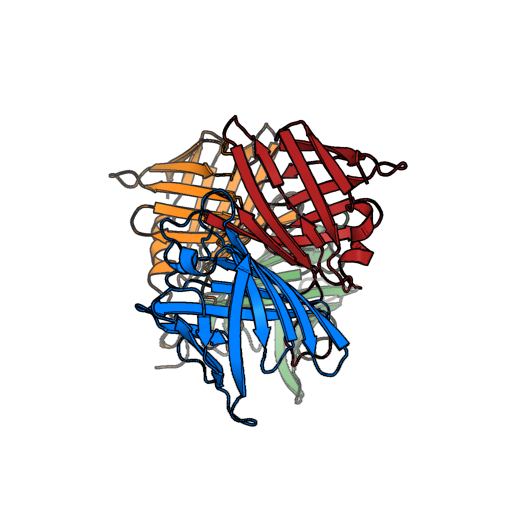 N N . ALA A 1 124 ? 17.654 -34.599 -3.763 1.00 41.19 124 ALA A N 1
ATOM 800 C CA . ALA A 1 124 ? 18.790 -35.387 -4.204 1.00 40.37 124 ALA A CA 1
ATOM 801 C C . ALA A 1 124 ? 18.896 -36.614 -3.315 1.00 44.10 124 ALA A C 1
ATOM 802 O O . ALA A 1 124 ? 18.319 -36.664 -2.224 1.00 44.93 124 ALA A O 1
ATOM 804 N N . THR A 1 125 ? 19.632 -37.612 -3.795 1.00 42.78 125 THR A N 1
ATOM 805 C CA . THR A 1 125 ? 19.816 -38.843 -3.044 1.00 50.33 125 THR A CA 1
ATOM 806 C C . THR A 1 125 ? 21.299 -39.145 -2.894 1.00 42.28 125 THR A C 1
ATOM 807 O O . THR A 1 125 ? 22.071 -38.982 -3.840 1.00 39.72 125 THR A O 1
ATOM 811 N N . PHE A 1 126 ? 21.693 -39.560 -1.694 1.00 45.14 126 PHE A N 1
ATOM 812 C CA . PHE A 1 126 ? 23.060 -40.011 -1.465 1.00 45.38 126 PHE A CA 1
ATOM 813 C C . PHE A 1 126 ? 23.294 -41.366 -2.126 1.00 52.30 126 PHE A C 1
ATOM 814 O O . PHE A 1 126 ? 22.422 -42.244 -2.107 1.00 48.41 126 PHE A O 1
ATOM 822 N N . SER A 1 127 ? 24.480 -41.531 -2.715 1.00 49.99 127 SER A N 1
ATOM 823 C CA . SER A 1 127 ? 24.921 -42.836 -3.188 1.00 50.72 127 SER A CA 1
ATOM 824 C C . SER A 1 127 ? 25.059 -43.810 -2.014 1.00 55.82 127 SER A C 1
ATOM 825 O O . SER A 1 127 ? 25.097 -43.422 -0.843 1.00 57.46 127 SER A O 1
ATOM 828 N N . ALA A 1 128 ? 25.144 -45.101 -2.348 1.00 58.46 128 ALA A N 1
ATOM 829 C CA . ALA A 1 128 ? 25.202 -46.131 -1.314 1.00 57.68 128 ALA A CA 1
ATOM 830 C C . ALA A 1 128 ? 26.419 -45.976 -0.407 1.00 54.78 128 ALA A C 1
ATOM 831 O O . ALA A 1 128 ? 26.364 -46.390 0.753 1.00 54.05 128 ALA A O 1
ATOM 833 N N . ASP A 1 129 ? 27.492 -45.350 -0.888 1.00 53.24 129 ASP A N 1
ATOM 834 C CA . ASP A 1 129 ? 28.676 -45.091 -0.079 1.00 56.82 129 ASP A CA 1
ATOM 835 C C . ASP A 1 129 ? 28.667 -43.707 0.562 1.00 62.32 129 ASP A C 1
ATOM 836 O O . ASP A 1 129 ? 29.656 -43.328 1.204 1.00 53.07 129 ASP A O 1
ATOM 841 N N . GLY A 1 130 ? 27.590 -42.940 0.392 1.00 56.88 130 GLY A N 1
ATOM 842 C CA . GLY A 1 130 ? 27.499 -41.618 0.984 1.00 48.71 130 GLY A CA 1
ATOM 843 C C . GLY A 1 130 ? 28.456 -40.579 0.440 1.00 51.57 130 GLY A C 1
ATOM 844 O O . GLY A 1 130 ? 28.555 -39.494 1.021 1.00 52.25 130 GLY A O 1
ATOM 845 N N . ASN A 1 131 ? 29.150 -40.868 -0.665 1.00 47.37 131 ASN A N 1
ATOM 846 C CA . ASN A 1 131 ? 30.148 -39.977 -1.233 1.00 41.72 131 ASN A CA 1
ATOM 847 C C . ASN A 1 131 ? 29.628 -39.160 -2.406 1.00 46.73 131 ASN A C 1
ATOM 848 O O . ASN A 1 131 ? 30.306 -38.215 -2.835 1.00 44.86 131 ASN A O 1
ATOM 853 N N . THR A 1 132 ? 28.464 -39.506 -2.952 1.00 45.77 132 THR A N 1
ATOM 854 C CA . THR A 1 132 ? 27.879 -38.758 -4.057 1.00 47.63 132 THR A CA 1
ATOM 855 C C . THR A 1 132 ? 26.430 -38.428 -3.728 1.00 49.52 132 THR A C 1
ATOM 856 O O . THR A 1 132 ? 25.676 -39.291 -3.260 1.00 49.64 132 THR A O 1
ATOM 860 N N . LEU A 1 133 ? 26.062 -37.164 -3.930 1.00 44.62 133 LEU A N 1
ATOM 861 C CA . LEU A 1 133 ? 24.706 -36.678 -3.707 1.00 45.73 133 LEU A CA 1
ATOM 862 C C . LEU A 1 133 ? 24.258 -36.036 -5.008 1.00 43.43 133 LEU A C 1
ATOM 863 O O . LEU A 1 133 ? 24.772 -34.976 -5.391 1.00 44.52 133 LEU A O 1
ATOM 868 N N . SER A 1 134 ? 23.335 -36.691 -5.704 1.00 38.66 134 SER A N 1
ATOM 869 C CA . SER A 1 134 ? 22.941 -36.281 -7.044 1.00 45.64 134 SER A CA 1
ATOM 870 C C . SER A 1 134 ? 21.442 -36.029 -7.080 1.00 46.43 134 SER A C 1
ATOM 871 O O . SER A 1 134 ? 20.654 -36.824 -6.550 1.00 47.90 134 SER A O 1
ATOM 874 N N . GLY A 1 135 ? 21.054 -34.921 -7.693 1.00 41.59 135 GLY A N 1
ATOM 875 C CA . GLY A 1 135 ? 19.646 -34.604 -7.789 1.00 40.47 135 GLY A CA 1
ATOM 876 C C . GLY A 1 135 ? 19.398 -33.406 -8.670 1.00 41.56 135 GLY A C 1
ATOM 877 O O . GLY A 1 135 ? 20.104 -33.203 -9.666 1.00 36.87 135 GLY A O 1
ATOM 878 N N . ALA A 1 136 ? 18.414 -32.586 -8.308 1.00 39.37 136 ALA A N 1
ATOM 879 C CA . ALA A 1 136 ? 18.038 -31.504 -9.198 1.00 36.51 136 ALA A CA 1
ATOM 880 C C . ALA A 1 136 ? 17.232 -30.469 -8.436 1.00 45.29 136 ALA A C 1
ATOM 881 O O . ALA A 1 136 ? 16.487 -30.794 -7.501 1.00 38.82 136 ALA A O 1
ATOM 883 N N . TRP A 1 137 ? 17.397 -29.217 -8.857 1.00 36.56 137 TRP A N 1
ATOM 884 C CA . TRP A 1 137 ? 16.515 -28.149 -8.436 1.00 36.47 137 TRP A CA 1
ATOM 885 C C . TRP A 1 137 ? 15.221 -28.238 -9.238 1.00 41.23 137 TRP A C 1
ATOM 886 O O . TRP A 1 137 ? 15.234 -28.557 -10.426 1.00 41.12 137 TRP A O 1
ATOM 897 N N . VAL A 1 138 ? 14.102 -27.990 -8.569 1.00 34.20 138 VAL A N 1
ATOM 898 C CA . VAL A 1 138 ? 12.778 -27.984 -9.178 1.00 38.63 138 VAL A CA 1
ATOM 899 C C . VAL A 1 138 ? 12.138 -26.620 -8.919 1.00 39.10 138 VAL A C 1
ATOM 900 O O . VAL A 1 138 ? 12.060 -26.182 -7.766 1.00 37.02 138 VAL A O 1
ATOM 904 N N . TYR A 1 139 ? 11.657 -25.965 -9.977 1.00 37.38 139 TYR A N 1
ATOM 905 C CA . TYR A 1 139 ? 10.909 -24.732 -9.781 1.00 38.04 139 TYR A CA 1
ATOM 906 C C . TYR A 1 139 ? 10.133 -24.389 -11.047 1.00 41.07 139 TYR A C 1
ATOM 907 O O . TYR A 1 139 ? 10.537 -24.787 -12.150 1.00 33.87 139 TYR A O 1
ATOM 916 N N . PRO A 1 140 ? 9.025 -23.653 -10.923 1.00 38.62 140 PRO A N 1
ATOM 917 C CA . PRO A 1 140 ? 8.285 -23.215 -12.117 1.00 35.16 140 PRO A CA 1
ATOM 918 C C . PRO A 1 140 ? 9.052 -22.150 -12.884 1.00 40.49 140 PRO A C 1
ATOM 919 O O . PRO A 1 140 ? 9.858 -21.403 -12.327 1.00 38.17 140 PRO A O 1
ATOM 923 N N . GLY A 1 141 ? 8.788 -22.081 -14.185 1.00 41.36 141 GLY A N 1
ATOM 924 C CA . GLY A 1 141 ? 9.607 -21.269 -15.060 1.00 41.50 141 GLY A CA 1
ATOM 925 C C . GLY A 1 141 ? 10.630 -22.128 -15.772 1.00 39.63 141 GLY A C 1
ATOM 926 O O . GLY A 1 141 ? 10.280 -22.907 -16.659 1.00 46.00 141 GLY A O 1
ATOM 927 N N . GLY A 1 142 ? 11.893 -22.042 -15.369 1.00 46.23 142 GLY A N 1
ATOM 928 C CA . GLY A 1 142 ? 12.893 -22.868 -16.030 1.00 45.04 142 GLY A CA 1
ATOM 929 C C . GLY A 1 142 ? 12.781 -24.358 -15.759 1.00 47.37 142 GLY A C 1
ATOM 930 O O . GLY A 1 142 ? 13.519 -25.135 -16.378 1.00 45.02 142 GLY A O 1
ATOM 931 N N . GLY A 1 143 ? 11.898 -24.779 -14.854 1.00 36.07 143 GLY A N 1
ATOM 932 C CA . GLY A 1 143 ? 11.799 -26.194 -14.559 1.00 35.05 143 GLY A CA 1
ATOM 933 C C . GLY A 1 143 ? 12.802 -26.634 -13.515 1.00 43.47 143 GLY A C 1
ATOM 934 O O . GLY A 1 143 ? 12.447 -27.351 -12.576 1.00 39.73 143 GLY A O 1
ATOM 935 N N . GLY A 1 144 ? 14.059 -26.198 -13.657 1.00 41.14 144 GLY A N 1
ATOM 936 C CA . GLY A 1 144 ? 15.126 -26.615 -12.779 1.00 38.73 144 GLY A CA 1
ATOM 937 C C . GLY A 1 144 ? 16.303 -27.126 -13.576 1.00 39.35 144 GLY A C 1
ATOM 938 O O . GLY A 1 144 ? 16.419 -26.872 -14.784 1.00 38.92 144 GLY A O 1
ATOM 939 N N . TYR A 1 145 ? 17.198 -27.840 -12.885 1.00 37.48 145 TYR A N 1
ATOM 940 C CA . TYR A 1 145 ? 18.449 -28.298 -13.485 1.00 37.25 145 TYR A CA 1
ATOM 941 C C . TYR A 1 145 ? 19.112 -29.308 -12.569 1.00 38.71 145 TYR A C 1
ATOM 942 O O . TYR A 1 145 ? 18.919 -29.282 -11.348 1.00 39.88 145 TYR A O 1
ATOM 951 N N . ASP A 1 146 ? 19.910 -30.185 -13.174 1.00 35.70 146 ASP A N 1
ATOM 952 C CA . ASP A 1 146 ? 20.568 -31.240 -12.426 1.00 39.91 146 ASP A CA 1
ATOM 953 C C . ASP A 1 146 ? 21.746 -30.698 -11.643 1.00 40.96 146 ASP A C 1
ATOM 954 O O . ASP A 1 146 ? 22.414 -29.748 -12.063 1.00 43.22 146 ASP A O 1
ATOM 959 N N . SER A 1 147 ? 22.016 -31.337 -10.508 1.00 35.91 147 SER A N 1
ATOM 960 C CA . SER A 1 147 ? 23.185 -31.005 -9.714 1.00 45.02 147 SER A CA 1
ATOM 961 C C . SER A 1 147 ? 23.695 -32.255 -9.010 1.00 47.40 147 SER A C 1
ATOM 962 O O . SER A 1 147 ? 22.909 -33.081 -8.525 1.00 49.63 147 SER A O 1
ATOM 965 N N . VAL A 1 148 ? 25.019 -32.384 -8.975 1.00 39.91 148 VAL A N 1
ATOM 966 C CA . VAL A 1 148 ? 25.701 -33.487 -8.322 1.00 45.40 148 VAL A CA 1
ATOM 967 C C . VAL A 1 148 ? 26.835 -32.927 -7.466 1.00 45.51 148 VAL A C 1
ATOM 968 O O . VAL A 1 148 ? 27.506 -31.960 -7.850 1.00 41.85 148 VAL A O 1
ATOM 972 N N . MET A 1 149 ? 27.001 -33.502 -6.277 1.00 43.67 149 MET A N 1
ATOM 973 C CA . MET A 1 149 ? 28.115 -33.213 -5.386 1.00 46.16 149 MET A CA 1
ATOM 974 C C . MET A 1 149 ? 28.903 -34.494 -5.148 1.00 45.83 149 MET A C 1
ATOM 975 O O . MET A 1 149 ? 28.315 -35.564 -4.933 1.00 43.60 149 MET A O 1
ATOM 980 N N . THR A 1 150 ? 30.230 -34.381 -5.184 1.00 45.01 150 THR A N 1
ATOM 981 C CA . THR A 1 150 ? 31.140 -35.507 -4.995 1.00 47.45 150 THR A CA 1
ATOM 982 C C . THR A 1 150 ? 32.035 -35.220 -3.803 1.00 42.78 150 THR A C 1
ATOM 983 O O . THR A 1 150 ? 32.691 -34.168 -3.755 1.00 42.00 150 THR A O 1
ATOM 987 N N . ARG A 1 151 ? 32.075 -36.145 -2.844 1.00 40.30 151 ARG A N 1
ATOM 988 C CA . ARG A 1 151 ? 32.920 -35.897 -1.686 1.00 47.98 151 ARG A CA 1
ATOM 989 C C . ARG A 1 151 ? 34.391 -36.010 -2.062 1.00 47.20 151 ARG A C 1
ATOM 990 O O . ARG A 1 151 ? 34.820 -36.979 -2.695 1.00 44.74 151 ARG A O 1
ATOM 998 N N . VAL A 1 152 ? 35.158 -35.007 -1.646 1.00 47.17 152 VAL A N 1
ATOM 999 C CA . VAL A 1 152 ? 36.526 -34.807 -2.110 1.00 52.48 152 VAL A CA 1
ATOM 1000 C C . VAL A 1 152 ? 37.526 -34.664 -0.970 1.00 55.41 152 VAL A C 1
ATOM 1001 O O . VAL A 1 152 ? 38.733 -34.905 -1.175 1.00 56.39 152 VAL A O 1
ATOM 1005 N N . ALA A 1 153 ? 37.079 -34.372 0.251 1.00 50.15 153 ALA A N 1
ATOM 1006 C CA . ALA A 1 153 ? 37.953 -34.268 1.423 1.00 56.38 153 ALA A CA 1
ATOM 1007 C C . ALA A 1 153 ? 37.140 -34.406 2.710 1.00 59.46 153 ALA A C 1
ATOM 1008 O O . ALA A 1 153 ? 35.924 -34.644 2.666 1.00 59.91 153 ALA A O 1
ATOM 1010 N N . ALA B 1 7 ? -25.165 -9.708 13.434 1.00 48.39 7 ALA B N 1
ATOM 1011 C CA . ALA B 1 7 ? -24.578 -9.026 14.603 1.00 57.90 7 ALA B CA 1
ATOM 1012 C C . ALA B 1 7 ? -24.895 -7.525 14.585 1.00 53.94 7 ALA B C 1
ATOM 1013 O O . ALA B 1 7 ? -24.500 -6.811 13.660 1.00 45.21 7 ALA B O 1
ATOM 1015 N N . ALA B 1 8 ? -25.614 -7.063 15.610 1.00 53.87 8 ALA B N 1
ATOM 1016 C CA . ALA B 1 8 ? -26.205 -5.732 15.581 1.00 53.43 8 ALA B CA 1
ATOM 1017 C C . ALA B 1 8 ? -25.133 -4.658 15.787 1.00 54.18 8 ALA B C 1
ATOM 1018 O O . ALA B 1 8 ? -24.160 -4.871 16.521 1.00 44.60 8 ALA B O 1
ATOM 1020 N N . PRO B 1 9 ? -25.291 -3.495 15.146 1.00 52.92 9 PRO B N 1
ATOM 1021 C CA . PRO B 1 9 ? -24.221 -2.487 15.164 1.00 50.94 9 PRO B CA 1
ATOM 1022 C C . PRO B 1 9 ? -24.011 -1.921 16.560 1.00 55.57 9 PRO B C 1
ATOM 1023 O O . PRO B 1 9 ? -24.971 -1.630 17.281 1.00 48.50 9 PRO B O 1
ATOM 1027 N N . GLY B 1 10 ? -22.733 -1.770 16.931 1.00 51.78 10 GLY B N 1
ATOM 1028 C CA . GLY B 1 10 ? -22.344 -1.215 18.212 1.00 46.17 10 GLY B CA 1
ATOM 1029 C C . GLY B 1 10 ? -21.691 -2.214 19.150 1.00 52.70 10 GLY B C 1
ATOM 1030 O O . GLY B 1 10 ? -20.773 -2.955 18.769 1.00 56.15 10 GLY B O 1
ATOM 1031 N N . THR B 1 11 ? -22.182 -2.212 20.393 1.00 51.93 11 THR B N 1
ATOM 1032 C CA . THR B 1 11 ? -21.661 -3.062 21.462 1.00 50.49 11 THR B CA 1
ATOM 1033 C C . THR B 1 11 ? -21.699 -4.539 21.078 1.00 55.55 11 THR B C 1
ATOM 1034 O O . THR B 1 11 ? -20.740 -5.286 21.326 1.00 52.04 11 THR B O 1
ATOM 1038 N N . ALA B 1 12 ? -22.810 -4.982 20.482 1.00 49.07 12 ALA B N 1
ATOM 1039 C CA . ALA B 1 12 ? -22.952 -6.392 20.130 1.00 54.80 12 ALA B CA 1
ATOM 1040 C C . ALA B 1 12 ? -21.914 -6.834 19.092 1.00 52.61 12 ALA B C 1
ATOM 1041 O O . ALA B 1 12 ? -21.469 -7.987 19.120 1.00 48.53 12 ALA B O 1
ATOM 1043 N N . ALA B 1 13 ? -21.503 -5.944 18.186 1.00 49.14 13 ALA B N 1
ATOM 1044 C CA . ALA B 1 13 ? -20.533 -6.297 17.154 1.00 53.31 13 ALA B CA 1
ATOM 1045 C C . ALA B 1 13 ? -19.075 -6.111 17.583 1.00 50.68 13 ALA B C 1
ATOM 1046 O O . ALA B 1 13 ? -18.180 -6.414 16.789 1.00 51.64 13 ALA B O 1
ATOM 1048 N N . ASP B 1 14 ? -18.808 -5.615 18.794 1.00 48.76 14 ASP B N 1
ATOM 1049 C CA . ASP B 1 14 ? -17.423 -5.452 19.243 1.00 54.83 14 ASP B CA 1
ATOM 1050 C C . ASP B 1 14 ? -16.730 -6.810 19.338 1.00 48.35 14 ASP B C 1
ATOM 1051 O O . ASP B 1 14 ? -17.274 -7.734 19.961 1.00 49.38 14 ASP B O 1
ATOM 1056 N N . PRO B 1 15 ? -15.541 -6.967 18.752 1.00 44.46 15 PRO B N 1
ATOM 1057 C CA . PRO B 1 15 ? -14.755 -8.190 18.980 1.00 48.08 15 PRO B CA 1
ATOM 1058 C C . PRO B 1 15 ? -14.466 -8.359 20.461 1.00 45.71 15 PRO B C 1
ATOM 1059 O O . PRO B 1 15 ? -14.339 -7.380 21.196 1.00 45.39 15 PRO B O 1
ATOM 1063 N N . GLY B 1 16 ? -14.363 -9.615 20.896 1.00 46.11 16 GLY B N 1
ATOM 1064 C CA . GLY B 1 16 ? -13.956 -9.927 22.250 1.00 42.35 16 GLY B CA 1
ATOM 1065 C C . GLY B 1 16 ? -12.523 -10.427 22.255 1.00 41.81 16 GLY B C 1
ATOM 1066 O O . GLY B 1 16 ? -11.992 -10.809 21.213 1.00 45.99 16 GLY B O 1
ATOM 1067 N N . PRO B 1 17 ? -11.856 -10.408 23.410 1.00 38.14 17 PRO B N 1
ATOM 1068 C CA . PRO B 1 17 ? -10.460 -10.881 23.463 1.00 37.46 17 PRO B CA 1
ATOM 1069 C C . PRO B 1 17 ? -10.358 -12.405 23.435 1.00 43.88 17 PRO B C 1
ATOM 1070 O O . PRO B 1 17 ? -11.167 -13.114 24.043 1.00 37.47 17 PRO B O 1
ATOM 1074 N N . ASP B 1 18 ? -9.333 -12.900 22.737 1.00 37.24 18 ASP B N 1
ATOM 1075 C CA . ASP B 1 18 ? -9.027 -14.328 22.703 1.00 45.96 18 ASP B CA 1
ATOM 1076 C C . ASP B 1 18 ? -8.576 -14.828 24.085 1.00 44.41 18 ASP B C 1
ATOM 1077 O O . ASP B 1 18 ? -8.325 -14.055 25.014 1.00 44.33 18 ASP B O 1
ATOM 1082 N N . ALA B 1 19 ? -8.444 -16.152 24.200 1.00 45.70 19 ALA B N 1
ATOM 1083 C CA . ALA B 1 19 ? -8.202 -16.780 25.502 1.00 44.69 19 ALA B CA 1
ATOM 1084 C C . ALA B 1 19 ? -6.824 -16.448 26.069 1.00 40.69 19 ALA B C 1
ATOM 1085 O O . ALA B 1 19 ? -6.661 -16.397 27.292 1.00 46.81 19 ALA B O 1
ATOM 1087 N N . ALA B 1 20 ? -5.821 -16.255 25.212 1.00 36.01 20 ALA B N 1
ATOM 1088 C CA . ALA B 1 20 ? -4.501 -15.861 25.692 1.00 35.74 20 ALA B CA 1
ATOM 1089 C C . ALA B 1 20 ? -4.529 -14.465 26.308 1.00 42.59 20 ALA B C 1
ATOM 1090 O O . ALA B 1 20 ? -3.820 -14.214 27.297 1.00 36.23 20 ALA B O 1
ATOM 1092 N N . VAL B 1 21 ? -5.355 -13.560 25.763 1.00 35.98 21 VAL B N 1
ATOM 1093 C CA . VAL B 1 21 ? -5.462 -12.216 26.325 1.00 38.56 21 VAL B CA 1
ATOM 1094 C C . VAL B 1 21 ? -6.305 -12.230 27.594 1.00 38.38 21 VAL B C 1
ATOM 1095 O O . VAL B 1 21 ? -5.924 -11.640 28.609 1.00 41.13 21 VAL B O 1
ATOM 1099 N N . ARG B 1 22 ? -7.464 -12.902 27.551 1.00 42.32 22 ARG B N 1
ATOM 1100 C CA . ARG B 1 22 ? -8.303 -13.058 28.742 1.00 39.47 22 ARG B CA 1
ATOM 1101 C C . ARG B 1 22 ? -7.534 -13.703 29.882 1.00 38.06 22 ARG B C 1
ATOM 1102 O O . ARG B 1 22 ? -7.801 -13.419 31.052 1.00 34.74 22 ARG B O 1
ATOM 1110 N N . ALA B 1 23 ? -6.574 -14.570 29.562 1.00 34.52 23 ALA B N 1
ATOM 1111 C CA . ALA B 1 23 ? -5.808 -15.225 30.611 1.00 35.80 23 ALA B CA 1
ATOM 1112 C C . ALA B 1 23 ? -5.035 -14.217 31.443 1.00 38.58 23 ALA B C 1
ATOM 1113 O O . ALA B 1 23 ? -4.775 -14.460 32.625 1.00 41.57 23 ALA B O 1
ATOM 1115 N N . LEU B 1 24 ? -4.694 -13.063 30.864 1.00 33.92 24 LEU B N 1
ATOM 1116 C CA . LEU B 1 24 ? -3.965 -12.082 31.650 1.00 40.11 24 LEU B CA 1
ATOM 1117 C C . LEU B 1 24 ? -4.844 -11.390 32.691 1.00 39.80 24 LEU B C 1
ATOM 1118 O O . LEU B 1 24 ? -4.297 -10.700 33.562 1.00 38.06 24 LEU B O 1
ATOM 1123 N N . ASP B 1 25 ? -6.176 -11.558 32.622 1.00 34.01 25 ASP B N 1
ATOM 1124 C CA . ASP B 1 25 ? -7.071 -11.040 33.661 1.00 37.90 25 ASP B CA 1
ATOM 1125 C C . ASP B 1 25 ? -6.609 -11.438 35.053 1.00 37.84 25 ASP B C 1
ATOM 1126 O O . ASP B 1 25 ? -6.866 -10.722 36.018 1.00 34.29 25 ASP B O 1
ATOM 1131 N N . ARG B 1 26 ? -5.937 -12.584 35.172 1.00 37.50 26 ARG B N 1
ATOM 1132 C CA . ARG B 1 26 ? -5.434 -13.050 36.455 1.00 38.60 26 ARG B CA 1
ATOM 1133 C C . ARG B 1 26 ? -4.476 -12.056 37.120 1.00 39.26 26 ARG B C 1
ATOM 1134 O O . ARG B 1 26 ? -4.303 -12.101 38.346 1.00 38.59 26 ARG B O 1
ATOM 1142 N N . LEU B 1 27 ? -3.845 -11.167 36.351 1.00 38.94 27 LEU B N 1
ATOM 1143 C CA . LEU B 1 27 ? -2.961 -10.162 36.945 1.00 35.17 27 LEU B CA 1
ATOM 1144 C C . LEU B 1 27 ? -3.714 -9.030 37.644 1.00 31.39 27 LEU B C 1
ATOM 1145 O O . LEU B 1 27 ? -3.112 -8.331 38.464 1.00 29.40 27 LEU B O 1
ATOM 1150 N N . ILE B 1 28 ? -4.997 -8.819 37.333 1.00 29.68 28 ILE B N 1
ATOM 1151 C CA . ILE B 1 28 ? -5.745 -7.706 37.916 1.00 34.96 28 ILE B CA 1
ATOM 1152 C C . ILE B 1 28 ? -5.678 -7.753 39.437 1.00 34.89 28 ILE B C 1
ATOM 1153 O O . ILE B 1 28 ? -5.751 -8.824 40.042 1.00 33.25 28 ILE B O 1
ATOM 1158 N N . GLY B 1 29 ? -5.527 -6.584 40.056 1.00 36.06 29 GLY B N 1
ATOM 1159 C CA . GLY B 1 29 ? -5.300 -6.467 41.479 1.00 31.52 29 GLY B CA 1
ATOM 1160 C C . GLY B 1 29 ? -4.065 -5.643 41.784 1.00 38.68 29 GLY B C 1
ATOM 1161 O O . GLY B 1 29 ? -3.356 -5.165 40.896 1.00 35.93 29 GLY B O 1
ATOM 1162 N N . THR B 1 30 ? -3.808 -5.483 43.079 1.00 35.93 30 THR B N 1
ATOM 1163 C CA . THR B 1 30 ? -2.660 -4.732 43.569 1.00 30.95 30 THR B CA 1
ATOM 1164 C C . THR B 1 30 ? -1.690 -5.676 44.260 1.00 35.67 30 THR B C 1
ATOM 1165 O O . THR B 1 30 ? -2.102 -6.525 45.053 1.00 40.23 30 THR B O 1
ATOM 1169 N N . TRP B 1 31 ? -0.407 -5.529 43.941 1.00 36.00 31 TRP B N 1
ATOM 1170 C CA . TRP B 1 31 ? 0.637 -6.441 44.369 1.00 35.87 31 TRP B CA 1
ATOM 1171 C C . TRP B 1 31 ? 1.796 -5.690 45.003 1.00 36.31 31 TRP B C 1
ATOM 1172 O O . TRP B 1 31 ? 2.267 -4.678 44.473 1.00 38.91 31 TRP B O 1
ATOM 1183 N N . ARG B 1 32 ? 2.289 -6.233 46.107 1.00 36.81 32 ARG B N 1
ATOM 1184 C CA . ARG B 1 32 ? 3.550 -5.810 46.687 1.00 33.18 32 ARG B CA 1
ATOM 1185 C C . ARG B 1 32 ? 4.667 -6.591 46.014 1.00 36.98 32 ARG B C 1
ATOM 1186 O O . ARG B 1 32 ? 4.585 -7.823 45.890 1.00 34.90 32 ARG B O 1
ATOM 1194 N N . VAL B 1 33 ? 5.700 -5.876 45.568 1.00 37.05 33 VAL B N 1
ATOM 1195 C CA . VAL B 1 33 ? 6.833 -6.458 44.855 1.00 33.94 33 VAL B CA 1
ATOM 1196 C C . VAL B 1 33 ? 8.049 -6.447 45.771 1.00 43.27 33 VAL B C 1
ATOM 1197 O O . VAL B 1 33 ? 8.284 -5.469 46.492 1.00 39.20 33 VAL B O 1
ATOM 1201 N N . SER B 1 34 ? 8.830 -7.528 45.734 1.00 38.90 34 SER B N 1
ATOM 1202 C CA . SER B 1 34 ? 10.040 -7.626 46.538 1.00 39.60 34 SER B CA 1
ATOM 1203 C C . SER B 1 34 ? 11.104 -8.370 45.741 1.00 39.98 34 SER B C 1
ATOM 1204 O O . SER B 1 34 ? 10.827 -8.987 44.706 1.00 37.86 34 SER B O 1
ATOM 1207 N N . GLY B 1 35 ? 12.341 -8.286 46.226 1.00 46.80 35 GLY B N 1
ATOM 1208 C CA . GLY B 1 35 ? 13.469 -8.908 45.556 1.00 42.51 35 GLY B CA 1
ATOM 1209 C C . GLY B 1 35 ? 14.250 -7.926 44.708 1.00 53.96 35 GLY B C 1
ATOM 1210 O O . GLY B 1 35 ? 14.750 -6.918 45.224 1.00 54.37 35 GLY B O 1
ATOM 1211 N N . GLY B 1 36 ? 14.346 -8.201 43.400 1.00 46.09 36 GLY B N 1
ATOM 1212 C CA . GLY B 1 36 ? 15.071 -7.309 42.510 1.00 41.08 36 GLY B CA 1
ATOM 1213 C C . GLY B 1 36 ? 14.519 -5.899 42.503 1.00 50.27 36 GLY B C 1
ATOM 1214 O O . GLY B 1 36 ? 15.253 -4.940 42.242 1.00 45.30 36 GLY B O 1
ATOM 1215 N N . ALA B 1 37 ? 13.225 -5.749 42.785 1.00 45.38 37 ALA B N 1
ATOM 1216 C CA . ALA B 1 37 ? 12.591 -4.440 42.878 1.00 44.30 37 ALA B CA 1
ATOM 1217 C C . ALA B 1 37 ? 11.719 -4.427 44.117 1.00 44.68 37 ALA B C 1
ATOM 1218 O O . ALA B 1 37 ? 11.380 -5.476 44.663 1.00 47.85 37 ALA B O 1
ATOM 1220 N N . GLU B 1 38 ? 11.354 -3.233 44.563 1.00 43.34 38 GLU B N 1
ATOM 1221 C CA . GLU B 1 38 ? 10.536 -3.122 45.758 1.00 45.84 38 GLU B CA 1
ATOM 1222 C C . GLU B 1 38 ? 9.486 -2.047 45.554 1.00 36.14 38 GLU B C 1
ATOM 1223 O O . GLU B 1 38 ? 9.704 -1.080 44.827 1.00 46.48 38 GLU B O 1
ATOM 1229 N N . GLY B 1 39 ? 8.348 -2.219 46.217 1.00 39.43 39 GLY B N 1
ATOM 1230 C CA . GLY B 1 39 ? 7.248 -1.278 46.111 1.00 35.27 39 GLY B CA 1
ATOM 1231 C C . GLY B 1 39 ? 5.944 -1.946 45.714 1.00 35.43 39 GLY B C 1
ATOM 1232 O O . GLY B 1 39 ? 5.667 -3.074 46.127 1.00 44.67 39 GLY B O 1
ATOM 1233 N N . THR B 1 40 ? 5.160 -1.276 44.875 1.00 36.73 40 THR B N 1
ATOM 1234 C CA . THR B 1 40 ? 3.768 -1.616 44.626 1.00 38.82 40 THR B CA 1
ATOM 1235 C C . THR B 1 40 ? 3.437 -1.436 43.153 1.00 40.28 40 THR B C 1
ATOM 1236 O O . THR B 1 40 ? 3.866 -0.456 42.534 1.00 42.45 40 THR B O 1
ATOM 1240 N N . VAL B 1 41 ? 2.670 -2.382 42.594 1.00 36.79 41 VAL B N 1
ATOM 1241 C CA . VAL B 1 41 ? 2.085 -2.243 41.265 1.00 30.27 41 VAL B CA 1
ATOM 1242 C C . VAL B 1 41 ? 0.623 -2.662 41.339 1.00 39.57 41 VAL B C 1
ATOM 1243 O O . VAL B 1 41 ? 0.208 -3.401 42.235 1.00 32.55 41 VAL B O 1
ATOM 1247 N N . SER B 1 42 ? -0.163 -2.177 40.375 1.00 31.86 42 SER B N 1
ATOM 1248 C CA . SER B 1 42 ? -1.557 -2.562 40.267 1.00 34.41 42 SER B CA 1
ATOM 1249 C C . SER B 1 42 ? -1.971 -2.658 38.798 1.00 37.66 42 SER B C 1
ATOM 1250 O O . SER B 1 42 ? -1.615 -1.810 37.973 1.00 29.06 42 SER B O 1
ATOM 1253 N N . TYR B 1 43 ? -2.718 -3.708 38.483 1.00 33.57 43 TYR B N 1
ATOM 1254 C CA . TYR B 1 43 ? -3.262 -3.942 37.157 1.00 35.82 43 TYR B CA 1
ATOM 1255 C C . TYR B 1 43 ? -4.768 -3.743 37.186 1.00 38.41 43 TYR B C 1
ATOM 1256 O O . TYR B 1 43 ? -5.461 -4.223 38.097 1.00 33.31 43 TYR B O 1
ATOM 1265 N N . ARG B 1 44 ? -5.269 -3.112 36.147 1.00 36.81 44 ARG B N 1
ATOM 1266 C CA . ARG B 1 44 ? -6.696 -2.907 35.963 1.00 37.01 44 ARG B CA 1
ATOM 1267 C C . ARG B 1 44 ? -7.009 -3.237 34.520 1.00 35.30 44 ARG B C 1
ATOM 1268 O O . ARG B 1 44 ? -6.208 -2.943 33.626 1.00 35.97 44 ARG B O 1
ATOM 1276 N N . GLY B 1 45 ? -8.181 -3.831 34.292 1.00 32.31 45 GLY B N 1
ATOM 1277 C CA . GLY B 1 45 ? -8.620 -4.128 32.951 1.00 32.46 45 GLY B CA 1
ATOM 1278 C C . GLY B 1 45 ? -9.305 -2.915 32.351 1.00 36.81 45 GLY B C 1
ATOM 1279 O O . GLY B 1 45 ? -10.197 -2.323 32.966 1.00 33.78 45 GLY B O 1
ATOM 1280 N N . LEU B 1 46 ? -8.870 -2.537 31.158 1.00 35.66 46 LEU B N 1
ATOM 1281 C CA . LEU B 1 46 ? -9.632 -1.581 30.368 1.00 35.12 46 LEU B CA 1
ATOM 1282 C C . LEU B 1 46 ? -10.983 -2.174 29.993 1.00 34.61 46 LEU B C 1
ATOM 1283 O O . LEU B 1 46 ? -11.110 -3.377 29.735 1.00 32.16 46 LEU B O 1
ATOM 1288 N N . GLU B 1 47 ? -12.000 -1.318 29.957 1.00 31.23 47 GLU B N 1
ATOM 1289 C CA . GLU B 1 47 ? -13.307 -1.736 29.472 1.00 39.69 47 GLU B CA 1
ATOM 1290 C C . GLU B 1 47 ? -13.184 -2.436 28.122 1.00 32.63 47 GLU B C 1
ATOM 1291 O O . GLU B 1 47 ? -12.450 -1.983 27.241 1.00 33.63 47 GLU B O 1
ATOM 1297 N N . GLY B 1 48 ? -13.894 -3.553 27.973 1.00 34.70 48 GLY B N 1
ATOM 1298 C CA . GLY B 1 48 ? -13.844 -4.382 26.779 1.00 27.38 48 GLY B CA 1
ATOM 1299 C C . GLY B 1 48 ? -12.883 -5.546 26.880 1.00 33.73 48 GLY B C 1
ATOM 1300 O O . GLY B 1 48 ? -12.948 -6.449 26.051 1.00 36.32 48 GLY B O 1
ATOM 1301 N N . GLY B 1 49 ? -11.962 -5.526 27.847 1.00 31.05 49 GLY B N 1
ATOM 1302 C CA . GLY B 1 49 ? -11.079 -6.646 28.096 1.00 25.30 49 GLY B CA 1
ATOM 1303 C C . GLY B 1 49 ? -9.906 -6.840 27.156 1.00 28.53 49 GLY B C 1
ATOM 1304 O O . GLY B 1 49 ? -9.236 -7.872 27.251 1.00 37.36 49 GLY B O 1
ATOM 1305 N N . HIS B 1 50 ? -9.610 -5.901 26.263 1.00 27.12 50 HIS B N 1
ATOM 1306 C CA . HIS B 1 50 ? -8.495 -6.129 25.351 1.00 30.20 50 HIS B CA 1
ATOM 1307 C C . HIS B 1 50 ? -7.147 -5.665 25.898 1.00 32.45 50 HIS B C 1
ATOM 1308 O O . HIS B 1 50 ? -6.106 -6.172 25.448 1.00 26.66 50 HIS B O 1
ATOM 1315 N N . PHE B 1 51 ? -7.140 -4.733 26.858 1.00 27.50 51 PHE B N 1
ATOM 1316 C CA . PHE B 1 51 ? -5.913 -4.155 27.377 1.00 30.59 51 PHE B CA 1
ATOM 1317 C C . PHE B 1 51 ? -5.947 -4.139 28.895 1.00 28.26 51 PHE B C 1
ATOM 1318 O O . PHE B 1 51 ? -6.985 -3.880 29.501 1.00 30.64 51 PHE B O 1
ATOM 1326 N N . LEU B 1 52 ? -4.804 -4.441 29.487 1.00 29.85 52 LEU B N 1
ATOM 1327 C CA . LEU B 1 52 ? -4.534 -4.269 30.904 1.00 26.13 52 LEU B CA 1
ATOM 1328 C C . LEU B 1 52 ? -3.720 -3.005 31.096 1.00 30.58 52 LEU B C 1
ATOM 1329 O O . LEU B 1 52 ? -2.790 -2.736 30.329 1.00 33.04 52 LEU B O 1
ATOM 1334 N N . LEU B 1 53 ? -4.017 -2.262 32.148 1.00 35.64 53 LEU B N 1
ATOM 1335 C CA . LEU B 1 53 ? -3.227 -1.091 32.493 1.00 38.52 53 LEU B CA 1
ATOM 1336 C C . LEU B 1 53 ? -2.463 -1.382 33.778 1.00 34.74 53 LEU B C 1
ATOM 1337 O O . LEU B 1 53 ? -3.071 -1.729 34.801 1.00 35.24 53 LEU B O 1
ATOM 1342 N N . GLN B 1 54 ? -1.145 -1.221 33.742 1.00 30.88 54 GLN B N 1
ATOM 1343 C CA . GLN B 1 54 ? -0.336 -1.454 34.933 1.00 36.07 54 GLN B CA 1
ATOM 1344 C C . GLN B 1 54 ? 0.167 -0.125 35.478 1.00 35.45 54 GLN B C 1
ATOM 1345 O O . GLN B 1 54 ? 0.896 0.599 34.790 1.00 35.67 54 GLN B O 1
ATOM 1351 N N . ASP B 1 55 ? -0.228 0.178 36.712 1.00 28.68 55 ASP B N 1
ATOM 1352 C CA . ASP B 1 55 ? 0.248 1.331 37.465 1.00 38.40 55 ASP B CA 1
ATOM 1353 C C . ASP B 1 55 ? 1.432 0.893 38.328 1.00 37.06 55 ASP B C 1
ATOM 1354 O O . ASP B 1 55 ? 1.286 0.018 39.195 1.00 36.43 55 ASP B O 1
ATOM 1359 N N . ILE B 1 56 ? 2.589 1.516 38.113 1.00 29.83 56 ILE B N 1
ATOM 1360 C CA . ILE B 1 56 ? 3.881 0.991 38.557 1.00 34.03 56 ILE B CA 1
ATOM 1361 C C . ILE B 1 56 ? 4.539 2.005 39.487 1.00 37.97 56 ILE B C 1
ATOM 1362 O O . ILE B 1 56 ? 4.944 3.083 39.035 1.00 42.28 56 ILE B O 1
ATOM 1367 N N . ALA B 1 57 ? 4.702 1.645 40.776 1.00 38.36 57 ALA B N 1
ATOM 1368 C CA . ALA B 1 57 ? 5.400 2.476 41.775 1.00 37.80 57 ALA B CA 1
ATOM 1369 C C . ALA B 1 57 ? 6.471 1.636 42.464 1.00 33.45 57 ALA B C 1
ATOM 1370 O O . ALA B 1 57 ? 6.272 1.182 43.590 1.00 32.47 57 ALA B O 1
ATOM 1372 N N . LEU B 1 58 ? 7.607 1.446 41.803 1.00 38.17 58 LEU B N 1
ATOM 1373 C CA . LEU B 1 58 ? 8.692 0.622 42.329 1.00 39.42 58 LEU B CA 1
ATOM 1374 C C . LEU B 1 58 ? 9.949 1.449 42.580 1.00 43.01 58 LEU B C 1
ATOM 1375 O O . LEU B 1 58 ? 10.025 2.640 42.269 1.00 43.22 58 LEU B O 1
ATOM 1380 N N . GLU B 1 59 ? 10.939 0.780 43.158 1.00 42.23 59 GLU B N 1
ATOM 1381 C CA . GLU B 1 59 ? 12.269 1.326 43.371 1.00 49.51 59 GLU B CA 1
ATOM 1382 C C . GLU B 1 59 ? 13.268 0.233 43.034 1.00 43.75 59 GLU B C 1
ATOM 1383 O O . GLU B 1 59 ? 13.065 -0.930 43.388 1.00 40.25 59 GLU B O 1
ATOM 1389 N N . GLN B 1 60 ? 14.333 0.595 42.335 1.00 45.82 60 GLN B N 1
ATOM 1390 C CA . GLN B 1 60 ? 15.406 -0.355 42.090 1.00 56.75 60 GLN B CA 1
ATOM 1391 C C . GLN B 1 60 ? 16.734 0.387 42.183 1.00 58.27 60 GLN B C 1
ATOM 1392 O O . GLN B 1 60 ? 16.878 1.477 41.619 1.00 54.69 60 GLN B O 1
ATOM 1398 N N . PHE B 1 61 ? 17.689 -0.189 42.914 1.00 58.46 61 PHE B N 1
ATOM 1399 C CA . PHE B 1 61 ? 18.959 0.476 43.217 1.00 60.88 61 PHE B CA 1
ATOM 1400 C C . PHE B 1 61 ? 18.735 1.892 43.753 1.00 58.64 61 PHE B C 1
ATOM 1401 O O . PHE B 1 61 ? 19.363 2.856 43.316 1.00 65.02 61 PHE B O 1
ATOM 1409 N N . GLY B 1 62 ? 17.810 2.025 44.698 1.00 61.66 62 GLY B N 1
ATOM 1410 C CA . GLY B 1 62 ? 17.457 3.333 45.213 1.00 61.61 62 GLY B CA 1
ATOM 1411 C C . GLY B 1 62 ? 16.781 4.268 44.230 1.00 64.32 62 GLY B C 1
ATOM 1412 O O . GLY B 1 62 ? 16.210 5.279 44.661 1.00 71.87 62 GLY B O 1
ATOM 1413 N N . GLN B 1 63 ? 16.805 3.971 42.926 1.00 63.77 63 GLN B N 1
ATOM 1414 C CA . GLN B 1 63 ? 16.217 4.905 41.965 1.00 68.02 63 GLN B CA 1
ATOM 1415 C C . GLN B 1 63 ? 14.758 4.552 41.677 1.00 60.19 63 GLN B C 1
ATOM 1416 O O . GLN B 1 63 ? 14.412 3.373 41.573 1.00 60.87 63 GLN B O 1
ATOM 1422 N N . PRO B 1 64 ? 13.893 5.554 41.538 1.00 56.98 64 PRO B N 1
ATOM 1423 C CA . PRO B 1 64 ? 12.470 5.268 41.315 1.00 58.71 64 PRO B CA 1
ATOM 1424 C C . PRO B 1 64 ? 12.217 4.658 39.944 1.00 52.80 64 PRO B C 1
ATOM 1425 O O . PRO B 1 64 ? 12.833 5.031 38.945 1.00 53.14 64 PRO B O 1
ATOM 1429 N N . VAL B 1 65 ? 11.296 3.703 39.916 1.00 54.52 65 VAL B N 1
ATOM 1430 C CA . VAL B 1 65 ? 10.786 3.096 38.693 1.00 43.97 65 VAL B CA 1
ATOM 1431 C C . VAL B 1 65 ? 9.289 3.362 38.721 1.00 43.50 65 VAL B C 1
ATOM 1432 O O . VAL B 1 65 ? 8.540 2.622 39.373 1.00 42.05 65 VAL B O 1
ATOM 1436 N N . THR B 1 66 ? 8.855 4.432 38.046 1.00 40.38 66 THR B N 1
ATOM 1437 C CA . THR B 1 66 ? 7.485 4.930 38.089 1.00 42.92 66 THR B CA 1
ATOM 1438 C C . THR B 1 66 ? 6.947 5.110 36.676 1.00 44.37 66 THR B C 1
ATOM 1439 O O . THR B 1 66 ? 7.643 5.638 35.805 1.00 41.28 66 THR B O 1
ATOM 1443 N N . GLY B 1 67 ? 5.701 4.702 36.451 1.00 42.59 67 GLY B N 1
ATOM 1444 C CA . GLY B 1 67 ? 5.141 4.777 35.114 1.00 32.55 67 GLY B CA 1
ATOM 1445 C C . GLY B 1 67 ? 3.869 3.967 34.995 1.00 41.16 67 GLY B C 1
ATOM 1446 O O . GLY B 1 67 ? 3.334 3.442 35.985 1.00 35.95 67 GLY B O 1
ATOM 1447 N N . VAL B 1 68 ? 3.375 3.903 33.755 1.00 35.91 68 VAL B N 1
ATOM 1448 C CA . VAL B 1 68 ? 2.193 3.124 33.404 1.00 31.89 68 VAL B CA 1
ATOM 1449 C C . VAL B 1 68 ? 2.574 2.226 32.241 1.00 38.69 68 VAL B C 1
ATOM 1450 O O . VAL B 1 68 ? 3.371 2.599 31.371 1.00 32.68 68 VAL B O 1
ATOM 1454 N N . GLU B 1 69 ? 2.002 1.026 32.227 1.00 28.86 69 GLU B N 1
ATOM 1455 C CA . GLU B 1 69 ? 2.263 0.089 31.151 1.00 30.02 69 GLU B CA 1
ATOM 1456 C C . GLU B 1 69 ? 0.933 -0.382 30.581 1.00 29.97 69 GLU B C 1
ATOM 1457 O O . GLU B 1 69 ? 0.002 -0.695 31.338 1.00 32.51 69 GLU B O 1
ATOM 1463 N N . VAL B 1 70 ? 0.828 -0.422 29.259 1.00 27.70 70 VAL B N 1
ATOM 1464 C CA . VAL B 1 70 ? -0.413 -0.834 28.595 1.00 28.90 70 VAL B CA 1
ATOM 1465 C C . VAL B 1 70 ? -0.166 -2.146 27.863 1.00 27.35 70 VAL B C 1
ATOM 1466 O O . VAL B 1 70 ? 0.610 -2.191 26.898 1.00 27.69 70 VAL B O 1
ATOM 1470 N N . ILE B 1 71 ? -0.850 -3.203 28.298 1.00 27.44 71 ILE B N 1
ATOM 1471 C CA . ILE B 1 71 ? -0.611 -4.569 27.835 1.00 28.85 71 ILE B CA 1
ATOM 1472 C C . ILE B 1 71 ? -1.777 -5.015 26.960 1.00 34.95 71 ILE B C 1
ATOM 1473 O O . ILE B 1 71 ? -2.935 -4.951 27.397 1.00 31.13 71 ILE B O 1
ATOM 1478 N N . GLY B 1 72 ? -1.468 -5.509 25.760 1.00 35.49 72 GLY B N 1
ATOM 1479 C CA . GLY B 1 72 ? -2.463 -6.055 24.853 1.00 26.19 72 GLY B CA 1
ATOM 1480 C C . GLY B 1 72 ? -1.902 -6.145 23.453 1.00 36.80 72 GLY B C 1
ATOM 1481 O O . GLY B 1 72 ? -0.835 -5.605 23.159 1.00 33.15 72 GLY B O 1
ATOM 1482 N N . ARG B 1 73 ? -2.654 -6.835 22.574 1.00 29.47 73 ARG B N 1
ATOM 1483 C CA . ARG B 1 73 ? -2.260 -6.959 21.167 1.00 34.76 73 ARG B CA 1
ATOM 1484 C C . ARG B 1 73 ? -2.455 -5.643 20.421 1.00 33.49 73 ARG B C 1
ATOM 1485 O O . ARG B 1 73 ? -3.431 -4.931 20.648 1.00 37.54 73 ARG B O 1
ATOM 1493 N N . LEU B 1 74 ? -1.545 -5.339 19.494 1.00 30.61 74 LEU B N 1
ATOM 1494 C CA . LEU B 1 74 ? -1.755 -4.206 18.601 1.00 39.03 74 LEU B CA 1
ATOM 1495 C C . LEU B 1 74 ? -2.677 -4.619 17.461 1.00 36.78 74 LEU B C 1
ATOM 1496 O O . LEU B 1 74 ? -2.664 -5.766 17.002 1.00 33.91 74 LEU B O 1
ATOM 1501 N N . LYS B 1 75 ? -3.483 -3.664 17.010 1.00 32.87 75 LYS B N 1
ATOM 1502 C CA . LYS B 1 75 ? -4.491 -3.920 15.991 1.00 33.68 75 LYS B CA 1
ATOM 1503 C C . LYS B 1 75 ? -4.975 -2.598 15.431 1.00 37.99 75 LYS B C 1
ATOM 1504 O O . LYS B 1 75 ? -5.830 -1.943 16.038 1.00 36.47 75 LYS B O 1
ATOM 1510 N N . GLU B 1 76 ? -4.411 -2.195 14.293 1.00 33.01 76 GLU B N 1
ATOM 1511 C CA . GLU B 1 76 ? -4.843 -0.982 13.623 1.00 44.44 76 GLU B CA 1
ATOM 1512 C C . GLU B 1 76 ? -6.329 -1.070 13.278 1.00 44.83 76 GLU B C 1
ATOM 1513 O O . GLU B 1 76 ? -6.868 -2.158 13.054 1.00 42.91 76 GLU B O 1
ATOM 1519 N N . PHE B 1 77 ? -6.991 0.091 13.241 1.00 40.51 77 PHE B N 1
ATOM 1520 C CA . PHE B 1 77 ? -8.372 0.193 12.766 1.00 41.63 77 PHE B CA 1
ATOM 1521 C C . PHE B 1 77 ? -8.524 -0.486 11.415 1.00 41.28 77 PHE B C 1
ATOM 1522 O O . PHE B 1 77 ? -7.817 -0.148 10.461 1.00 44.42 77 PHE B O 1
ATOM 1530 N N . GLY B 1 78 ? -9.468 -1.418 11.329 1.00 43.66 78 GLY B N 1
ATOM 1531 C CA . GLY B 1 78 ? -9.746 -2.122 10.099 1.00 46.30 78 GLY B CA 1
ATOM 1532 C C . GLY B 1 78 ? -8.999 -3.428 9.920 1.00 51.18 78 GLY B C 1
ATOM 1533 O O . GLY B 1 78 ? -9.364 -4.212 9.037 1.00 44.21 78 GLY B O 1
ATOM 1534 N N . ALA B 1 79 ? -7.964 -3.687 10.720 1.00 48.01 79 ALA B N 1
ATOM 1535 C CA . ALA B 1 79 ? -7.214 -4.931 10.587 1.00 51.58 79 ALA B CA 1
ATOM 1536 C C . ALA B 1 79 ? -8.125 -6.136 10.796 1.00 54.71 79 ALA B C 1
ATOM 1537 O O . ALA B 1 79 ? -9.032 -6.118 11.633 1.00 47.03 79 ALA B O 1
ATOM 1539 N N . GLU B 1 80 ? -7.879 -7.194 10.019 1.00 58.09 80 GLU B N 1
ATOM 1540 C CA . GLU B 1 80 ? -8.665 -8.418 10.168 1.00 62.84 80 GLU B CA 1
ATOM 1541 C C . GLU B 1 80 ? -8.371 -9.090 11.503 1.00 63.23 80 GLU B C 1
ATOM 1542 O O . GLU B 1 80 ? -9.293 -9.455 12.249 1.00 57.03 80 GLU B O 1
ATOM 1548 N N . GLU B 1 81 ? -7.091 -9.230 11.835 1.00 56.42 81 GLU B N 1
ATOM 1549 C CA . GLU B 1 81 ? -6.691 -9.867 13.075 1.00 62.78 81 GLU B CA 1
ATOM 1550 C C . GLU B 1 81 ? -5.723 -8.979 13.848 1.00 49.59 81 GLU B C 1
ATOM 1551 O O . GLU B 1 81 ? -4.998 -8.172 13.256 1.00 42.06 81 GLU B O 1
ATOM 1557 N N . PRO B 1 82 ? -5.698 -9.104 15.170 1.00 47.05 82 PRO B N 1
ATOM 1558 C CA . PRO B 1 82 ? -4.669 -8.411 15.967 1.00 47.50 82 PRO B CA 1
ATOM 1559 C C . PRO B 1 82 ? -3.298 -9.051 15.791 1.00 44.55 82 PRO B C 1
ATOM 1560 O O . PRO B 1 82 ? -3.151 -10.156 15.270 1.00 45.01 82 PRO B O 1
ATOM 1564 N N . GLY B 1 83 ? -2.273 -8.318 16.226 1.00 47.95 83 GLY B N 1
ATOM 1565 C CA . GLY B 1 83 ? -0.939 -8.884 16.337 1.00 40.19 83 GLY B CA 1
ATOM 1566 C C . GLY B 1 83 ? -0.944 -10.256 16.996 1.00 41.99 83 GLY B C 1
ATOM 1567 O O . GLY B 1 83 ? -1.769 -10.542 17.872 1.00 38.65 83 GLY B O 1
ATOM 1568 N N . GLU B 1 84 ? -0.045 -11.130 16.563 1.00 40.21 84 GLU B N 1
ATOM 1569 C CA . GLU B 1 84 ? 0.045 -12.441 17.188 1.00 42.60 84 GLU B CA 1
ATOM 1570 C C . GLU B 1 84 ? 0.720 -12.391 18.558 1.00 37.56 84 GLU B C 1
ATOM 1571 O O . GLU B 1 84 ? 0.447 -13.251 19.397 1.00 40.26 84 GLU B O 1
ATOM 1577 N N . ASP B 1 85 ? 1.603 -11.421 18.801 1.00 36.91 85 ASP B N 1
ATOM 1578 C CA . ASP B 1 85 ? 2.173 -11.193 20.128 1.00 36.23 85 ASP B CA 1
ATOM 1579 C C . ASP B 1 85 ? 1.304 -10.234 20.935 1.00 40.19 85 ASP B C 1
ATOM 1580 O O . ASP B 1 85 ? 0.851 -9.210 20.413 1.00 37.72 85 ASP B O 1
ATOM 1585 N N . ILE B 1 86 ? 1.071 -10.579 22.201 1.00 36.77 86 ILE B N 1
ATOM 1586 C CA . ILE B 1 86 ? 0.501 -9.659 23.180 1.00 30.09 86 ILE B CA 1
ATOM 1587 C C . ILE B 1 86 ? 1.622 -8.723 23.619 1.00 36.54 86 ILE B C 1
ATOM 1588 O O . ILE B 1 86 ? 2.571 -9.139 24.290 1.00 33.73 86 ILE B O 1
ATOM 1593 N N . ARG B 1 87 ? 1.525 -7.460 23.256 1.00 31.40 87 ARG B N 1
ATOM 1594 C CA . ARG B 1 87 ? 2.634 -6.573 23.529 1.00 29.87 87 ARG B CA 1
ATOM 1595 C C . ARG B 1 87 ? 2.290 -5.669 24.697 1.00 34.71 87 ARG B C 1
ATOM 1596 O O . ARG B 1 87 ? 1.176 -5.688 25.245 1.00 34.52 87 ARG B O 1
ATOM 1604 N N . SER B 1 88 ? 3.280 -4.882 25.087 1.00 33.56 88 SER B N 1
ATOM 1605 C CA . SER B 1 88 ? 3.056 -3.780 25.999 1.00 35.88 88 SER B CA 1
ATOM 1606 C C . SER B 1 88 ? 4.065 -2.687 25.704 1.00 37.51 88 SER B C 1
ATOM 1607 O O . SER B 1 88 ? 5.123 -2.921 25.105 1.00 36.98 88 SER B O 1
ATOM 1610 N N . ARG B 1 89 ? 3.706 -1.483 26.125 1.00 32.68 89 ARG B N 1
ATOM 1611 C CA . ARG B 1 89 ? 4.614 -0.346 26.147 1.00 34.45 89 ARG B CA 1
ATOM 1612 C C . ARG B 1 89 ? 4.559 0.220 27.551 1.00 34.56 89 ARG B C 1
ATOM 1613 O O . ARG B 1 89 ? 3.481 0.578 28.030 1.00 35.67 89 ARG B O 1
ATOM 1621 N N . TYR B 1 90 ? 5.702 0.224 28.226 1.00 33.45 90 TYR B N 1
ATOM 1622 C CA . TYR B 1 90 ? 5.857 0.842 29.531 1.00 31.67 90 TYR B CA 1
ATOM 1623 C C . TYR B 1 90 ? 6.302 2.288 29.332 1.00 37.58 90 TYR B C 1
ATOM 1624 O O . TYR B 1 90 ? 7.252 2.547 28.583 1.00 36.81 90 TYR B O 1
ATOM 1633 N N . TYR B 1 91 ? 5.603 3.228 29.978 1.00 30.67 91 TYR B N 1
ATOM 1634 C CA . TYR B 1 91 ? 5.814 4.664 29.783 1.00 32.54 91 TYR B CA 1
ATOM 1635 C C . TYR B 1 91 ? 6.368 5.233 31.078 1.00 33.93 91 TYR B C 1
ATOM 1636 O O . TYR B 1 91 ? 5.635 5.396 32.054 1.00 33.20 91 TYR B O 1
ATOM 1645 N N . ASP B 1 92 ? 7.637 5.577 31.075 1.00 37.54 92 ASP B N 1
ATOM 1646 C CA . ASP B 1 92 ? 8.378 5.787 32.306 1.00 41.91 92 ASP B CA 1
ATOM 1647 C C . ASP B 1 92 ? 8.411 7.269 32.685 1.00 41.24 92 ASP B C 1
ATOM 1648 O O . ASP B 1 92 ? 8.319 8.159 31.829 1.00 39.88 92 ASP B O 1
ATOM 1653 N N . SER B 1 93 ? 8.505 7.525 33.992 1.00 39.03 93 SER B N 1
ATOM 1654 C CA . SER B 1 93 ? 8.468 8.885 34.520 1.00 38.43 93 SER B CA 1
ATOM 1655 C C . SER B 1 93 ? 9.679 9.722 34.120 1.00 44.33 93 SER B C 1
ATOM 1656 O O . SER B 1 93 ? 9.661 10.936 34.321 1.00 47.24 93 SER B O 1
ATOM 1659 N N . ARG B 1 94 ? 10.728 9.112 33.589 1.00 43.25 94 ARG B N 1
ATOM 1660 C CA . ARG B 1 94 ? 11.874 9.846 33.089 1.00 45.27 94 ARG B CA 1
ATOM 1661 C C . ARG B 1 94 ? 11.817 10.021 31.579 1.00 48.70 94 ARG B C 1
ATOM 1662 O O . ARG B 1 94 ? 12.792 10.481 30.981 1.00 50.33 94 ARG B O 1
ATOM 1670 N N . GLY B 1 95 ? 10.702 9.648 30.953 1.00 47.63 95 GLY B N 1
ATOM 1671 C CA . GLY B 1 95 ? 10.460 9.924 29.557 1.00 37.74 95 GLY B CA 1
ATOM 1672 C C . GLY B 1 95 ? 10.792 8.804 28.601 1.00 39.82 95 GLY B C 1
ATOM 1673 O O . GLY B 1 95 ? 10.484 8.927 27.410 1.00 46.36 95 GLY B O 1
ATOM 1674 N N . ASN B 1 96 ? 11.419 7.733 29.065 1.00 43.76 96 ASN B N 1
ATOM 1675 C CA . ASN B 1 96 ? 11.701 6.605 28.186 1.00 44.92 96 ASN B CA 1
ATOM 1676 C C . ASN B 1 96 ? 10.473 5.716 28.054 1.00 39.76 96 ASN B C 1
ATOM 1677 O O . ASN B 1 96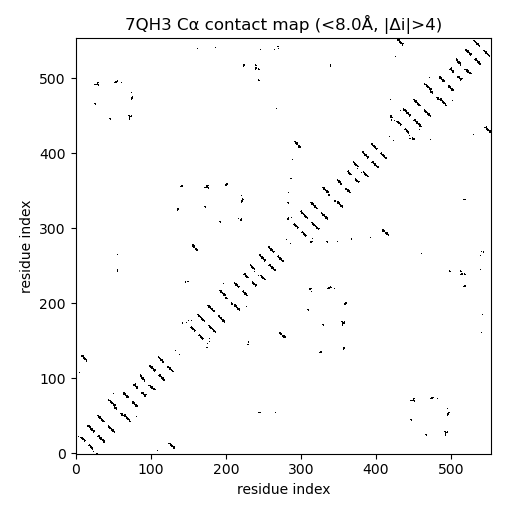 ? 9.597 5.703 28.924 1.00 39.22 96 ASN B O 1
ATOM 1682 N N . THR B 1 97 ? 10.417 4.966 26.948 1.00 34.56 97 THR B N 1
ATOM 1683 C CA . THR B 1 97 ? 9.411 3.931 26.746 1.00 42.26 97 THR B CA 1
ATOM 1684 C C . THR B 1 97 ? 10.076 2.591 26.434 1.00 46.04 97 THR B C 1
ATOM 1685 O O . THR B 1 97 ? 11.033 2.534 25.658 1.00 42.72 97 THR B O 1
ATOM 1689 N N . PHE B 1 98 ? 9.543 1.513 27.023 1.00 41.32 98 PHE B N 1
ATOM 1690 C CA . PHE B 1 98 ? 10.098 0.169 26.888 1.00 40.69 98 PHE B CA 1
ATOM 1691 C C . PHE B 1 98 ? 9.013 -0.787 26.421 1.00 38.19 98 PHE B C 1
ATOM 1692 O O . PHE B 1 98 ? 7.903 -0.784 26.969 1.00 35.59 98 PHE B O 1
ATOM 1700 N N . ASP B 1 99 ? 9.328 -1.590 25.409 1.00 33.81 99 ASP B N 1
ATOM 1701 C CA . ASP B 1 99 ? 8.372 -2.513 24.811 1.00 37.79 99 ASP B CA 1
ATOM 1702 C C . ASP B 1 99 ? 8.671 -3.946 25.246 1.00 40.05 99 ASP B C 1
ATOM 1703 O O . ASP B 1 99 ? 9.838 -4.353 25.327 1.00 34.98 99 ASP B O 1
ATOM 1708 N N . TYR B 1 100 ? 7.603 -4.709 25.490 1.00 32.16 100 TYR B N 1
ATOM 1709 C CA . TYR B 1 100 ? 7.698 -6.073 25.986 1.00 33.87 100 TYR B CA 1
ATOM 1710 C C . TYR B 1 100 ? 6.698 -6.949 25.255 1.00 31.14 100 TYR B C 1
ATOM 1711 O O . TYR B 1 100 ? 5.867 -6.478 24.478 1.00 35.50 100 TYR B O 1
ATOM 1720 N N . VAL B 1 101 ? 6.800 -8.246 25.494 1.00 32.08 101 VAL B N 1
ATOM 1721 C CA . VAL B 1 101 ? 5.837 -9.215 24.988 1.00 31.33 101 VAL B CA 1
ATOM 1722 C C . VAL B 1 101 ? 5.493 -10.152 26.133 1.00 33.91 101 VAL B C 1
ATOM 1723 O O . VAL B 1 101 ? 6.389 -10.623 26.847 1.00 32.56 101 VAL B O 1
ATOM 1727 N N . TYR B 1 102 ? 4.195 -10.419 26.292 1.00 38.32 102 TYR B N 1
ATOM 1728 C CA . TYR B 1 102 ? 3.611 -11.178 27.393 1.00 33.54 102 TYR B CA 1
ATOM 1729 C C . TYR B 1 102 ? 3.079 -12.518 26.898 1.00 37.39 102 TYR B C 1
ATOM 1730 O O . TYR B 1 102 ? 2.448 -12.596 25.838 1.00 35.47 102 TYR B O 1
ATOM 1739 N N . GLU B 1 103 ? 3.283 -13.561 27.695 1.00 37.22 103 GLU B N 1
ATOM 1740 C CA . GLU B 1 103 ? 2.662 -14.860 27.444 1.00 40.17 103 GLU B CA 1
ATOM 1741 C C . GLU B 1 103 ? 2.377 -15.523 28.782 1.00 41.17 103 GLU B C 1
ATOM 1742 O O . GLU B 1 103 ? 3.301 -15.751 29.569 1.00 40.82 103 GLU B O 1
ATOM 1748 N N . LEU B 1 104 ? 1.111 -15.822 29.050 1.00 34.66 104 LEU B N 1
ATOM 1749 C CA . LEU B 1 104 ? 0.743 -16.528 30.270 1.00 43.81 104 LEU B CA 1
ATOM 1750 C C . LEU B 1 104 ? 0.157 -17.872 29.873 1.00 48.80 104 LEU B C 1
ATOM 1751 O O . LEU B 1 104 ? -0.957 -17.933 29.345 1.00 49.10 104 LEU B O 1
ATOM 1756 N N . ASP B 1 105 ? 0.935 -18.935 30.103 1.00 47.68 105 ASP B N 1
ATOM 1757 C CA . ASP B 1 105 ? 0.578 -20.317 29.781 1.00 53.05 105 ASP B CA 1
ATOM 1758 C C . ASP B 1 105 ? 0.350 -21.059 31.090 1.00 49.79 105 ASP B C 1
ATOM 1759 O O . ASP B 1 105 ? 1.293 -21.271 31.860 1.00 42.72 105 ASP B O 1
ATOM 1764 N N . GLY B 1 106 ? -0.899 -21.447 31.341 1.00 57.48 106 GLY B N 1
ATOM 1765 C CA . GLY B 1 106 ? -1.261 -22.047 32.612 1.00 42.61 106 GLY B CA 1
ATOM 1766 C C . GLY B 1 106 ? -0.925 -21.161 33.798 1.00 44.88 106 GLY B C 1
ATOM 1767 O O . GLY B 1 106 ? -1.531 -20.102 33.971 1.00 49.84 106 GLY B O 1
ATOM 1768 N N . ASP B 1 107 ? 0.030 -21.587 34.628 1.00 39.50 107 ASP B N 1
ATOM 1769 C CA . ASP B 1 107 ? 0.477 -20.824 35.786 1.00 42.63 107 ASP B CA 1
ATOM 1770 C C . ASP B 1 107 ? 1.747 -20.024 35.537 1.00 42.87 107 ASP B C 1
ATOM 1771 O O . ASP B 1 107 ? 2.261 -19.397 36.475 1.00 41.47 107 ASP B O 1
ATOM 1776 N N . THR B 1 108 ? 2.274 -20.040 34.316 1.00 40.81 108 THR B N 1
ATOM 1777 C CA . THR B 1 108 ? 3.628 -19.576 34.034 1.00 47.64 108 THR B CA 1
ATOM 1778 C C . THR B 1 108 ? 3.573 -18.347 33.144 1.00 43.36 108 THR B C 1
ATOM 1779 O O . THR B 1 108 ? 3.067 -18.409 32.017 1.00 37.63 108 THR B O 1
ATOM 1783 N N . LEU B 1 109 ? 4.108 -17.245 33.651 1.00 41.82 109 LEU B N 1
ATOM 1784 C CA . LEU B 1 109 ? 4.134 -15.974 32.945 1.00 38.77 109 LEU B CA 1
ATOM 1785 C C . LEU B 1 109 ? 5.538 -15.719 32.411 1.00 36.49 109 LEU B C 1
ATOM 1786 O O . LEU B 1 109 ? 6.519 -15.793 33.167 1.00 34.05 109 LEU B O 1
ATOM 1791 N N . THR B 1 110 ? 5.633 -15.417 31.118 1.00 31.75 110 THR B N 1
ATOM 1792 C CA . THR B 1 110 ? 6.880 -14.955 30.529 1.00 41.51 110 THR B CA 1
ATOM 1793 C C . THR B 1 110 ? 6.706 -13.559 29.941 1.00 38.34 110 THR B C 1
ATOM 1794 O O . THR B 1 110 ? 5.719 -13.283 29.243 1.00 33.83 110 THR B O 1
ATOM 1798 N N . ILE B 1 111 ? 7.681 -12.695 30.210 1.00 34.15 111 ILE B N 1
ATOM 1799 C CA . ILE B 1 111 ? 7.720 -11.346 29.672 1.00 38.31 111 ILE B CA 1
ATOM 1800 C C . ILE B 1 111 ? 9.064 -11.161 28.980 1.00 38.25 111 ILE B C 1
ATOM 1801 O O . ILE B 1 111 ? 10.106 -11.086 29.640 1.00 35.23 111 ILE B O 1
ATOM 1806 N N . TRP B 1 112 ? 9.043 -11.105 27.658 1.00 33.83 112 TRP B N 1
ATOM 1807 C CA . TRP B 1 112 ? 10.234 -10.775 26.887 1.00 38.06 112 TRP B CA 1
ATOM 1808 C C . TRP B 1 112 ? 10.415 -9.268 26.783 1.00 34.11 112 TRP B C 1
ATOM 1809 O O . TRP B 1 112 ? 9.462 -8.535 26.496 1.00 35.93 112 TRP B O 1
ATOM 1820 N N . GLY B 1 113 ? 11.642 -8.812 27.004 1.00 33.57 113 GLY B N 1
ATOM 1821 C CA . GLY B 1 113 ? 11.979 -7.435 26.707 1.00 35.91 113 GLY B CA 1
ATOM 1822 C C . GLY B 1 113 ? 12.150 -7.247 25.212 1.00 40.17 113 GLY B C 1
ATOM 1823 O O . GLY B 1 113 ? 13.072 -7.810 24.625 1.00 41.85 113 GLY B O 1
ATOM 1824 N N . GLY B 1 114 ? 11.260 -6.496 24.572 1.00 34.70 114 GLY B N 1
ATOM 1825 C CA . GLY B 1 114 ? 11.437 -6.195 23.165 1.00 41.02 114 GLY B CA 1
ATOM 1826 C C . GLY B 1 114 ? 10.628 -7.089 22.246 1.00 44.61 114 GLY B C 1
ATOM 1827 O O . GLY B 1 114 ? 9.566 -6.689 21.767 1.00 43.89 114 GLY B O 1
ATOM 1828 N N . GLU B 1 115 ? 11.131 -8.292 21.980 1.00 39.23 115 GLU B N 1
ATOM 1829 C CA . GLU B 1 115 ? 10.450 -9.272 21.141 1.00 42.09 115 GLU B CA 1
ATOM 1830 C C . GLU B 1 115 ? 10.572 -10.637 21.791 1.00 36.71 115 GLU B C 1
ATOM 1831 O O . GLU B 1 115 ? 11.529 -10.903 22.520 1.00 34.89 115 GLU B O 1
ATOM 1837 N N . LYS B 1 116 ? 9.595 -11.501 21.521 1.00 39.53 116 LYS B N 1
ATOM 1838 C CA . LYS B 1 116 ? 9.775 -12.920 21.794 1.00 42.92 116 LYS B CA 1
ATOM 1839 C C . LYS B 1 116 ? 11.100 -13.378 21.198 1.00 39.03 116 LYS B C 1
ATOM 1840 O O . LYS B 1 116 ? 11.353 -13.175 20.012 1.00 42.33 116 LYS B O 1
ATOM 1846 N N . GLY B 1 117 ? 11.974 -13.936 22.030 1.00 42.63 117 GLY B N 1
ATOM 1847 C CA . GLY B 1 117 ? 13.271 -14.397 21.580 1.00 37.46 117 GLY B CA 1
ATOM 1848 C C . GLY B 1 117 ? 14.415 -13.444 21.844 1.00 45.68 117 GLY B C 1
ATOM 1849 O O . GLY B 1 117 ? 15.548 -13.725 21.432 1.00 41.53 117 GLY B O 1
ATOM 1850 N N . SER B 1 118 ? 14.155 -12.321 22.498 1.00 38.47 118 SER B N 1
ATOM 1851 C CA A SER B 1 118 ? 15.222 -11.408 22.850 0.41 40.80 118 SER B CA 1
ATOM 1852 C CA B SER B 1 118 ? 15.215 -11.403 22.862 0.59 40.61 118 SER B CA 1
ATOM 1853 C C . SER B 1 118 ? 16.086 -12.008 23.966 1.00 42.72 118 SER B C 1
ATOM 1854 O O . SER B 1 118 ? 15.663 -12.932 24.667 1.00 35.03 118 SER B O 1
ATOM 1859 N N . PRO B 1 119 ? 17.318 -11.497 24.147 1.00 37.98 119 PRO B N 1
ATOM 1860 C CA . PRO B 1 119 ? 18.207 -12.080 25.165 1.00 37.18 119 PRO B CA 1
ATOM 1861 C C . PRO B 1 119 ? 17.848 -11.767 26.622 1.00 38.69 119 PRO B C 1
ATOM 1862 O O . PRO B 1 119 ? 18.676 -11.949 27.515 1.00 42.22 119 PRO B O 1
ATOM 1866 N N . ALA B 1 120 ? 16.641 -11.306 26.910 1.00 40.21 120 ALA B N 1
ATOM 1867 C CA . ALA B 1 120 ? 16.268 -11.125 28.307 1.00 36.19 120 ALA B CA 1
ATOM 1868 C C . ALA B 1 120 ? 14.782 -11.385 28.472 1.00 38.03 120 ALA B C 1
ATOM 1869 O O . ALA B 1 120 ? 13.968 -10.796 27.752 1.00 36.53 120 ALA B O 1
ATOM 1871 N N . TYR B 1 121 ? 14.423 -12.238 29.427 1.00 32.70 121 TYR B N 1
ATOM 1872 C CA . TYR B 1 121 ? 13.018 -12.389 29.752 1.00 34.71 121 TYR B CA 1
ATOM 1873 C C . TYR B 1 121 ? 12.847 -12.636 31.241 1.00 38.78 121 TYR B C 1
ATOM 1874 O O . TYR B 1 121 ? 13.729 -13.175 31.923 1.00 35.21 121 TYR B O 1
ATOM 1883 N N . TYR B 1 122 ? 11.697 -12.216 31.739 1.00 32.24 122 TYR B N 1
ATOM 1884 C CA . TYR B 1 122 ? 11.280 -12.521 33.098 1.00 34.24 122 TYR B CA 1
ATOM 1885 C C . TYR B 1 122 ? 10.322 -13.706 33.046 1.00 38.15 122 TYR B C 1
ATOM 1886 O O . TYR B 1 122 ? 9.425 -13.746 32.193 1.00 36.40 122 TYR B O 1
ATOM 1895 N N . ARG B 1 123 ? 10.527 -14.682 33.932 1.00 38.54 123 ARG B N 1
ATOM 1896 C CA . ARG B 1 123 ? 9.666 -15.860 33.998 1.00 37.05 123 ARG B CA 1
ATOM 1897 C C . ARG B 1 123 ? 9.266 -16.111 35.442 1.00 35.15 123 ARG B C 1
ATOM 1898 O O . ARG B 1 123 ? 10.122 -16.129 36.331 1.00 33.61 123 ARG B O 1
ATOM 1906 N N . ALA B 1 124 ? 7.967 -16.292 35.677 1.00 32.87 124 ALA B N 1
ATOM 1907 C CA . ALA B 1 124 ? 7.444 -16.407 37.031 1.00 32.61 124 ALA B CA 1
ATOM 1908 C C . ALA B 1 124 ? 6.319 -17.425 37.043 1.00 34.05 124 ALA B C 1
ATOM 1909 O O . ALA B 1 124 ? 5.694 -17.706 36.018 1.00 41.53 124 ALA B O 1
ATOM 1911 N N . THR B 1 125 ? 6.046 -17.958 38.220 1.00 33.49 125 THR B N 1
ATOM 1912 C CA . THR B 1 125 ? 5.011 -18.958 38.375 1.00 41.40 125 THR B CA 1
ATOM 1913 C C . THR B 1 125 ? 4.018 -18.509 39.454 1.00 40.22 125 THR B C 1
ATOM 1914 O O . THR B 1 125 ? 4.415 -17.989 40.499 1.00 38.70 125 THR B O 1
ATOM 1918 N N . PHE B 1 126 ? 2.724 -18.652 39.181 1.00 37.09 126 PHE B N 1
ATOM 1919 C CA . PHE B 1 126 ? 1.731 -18.439 40.227 1.00 43.81 126 PHE B CA 1
ATOM 1920 C C . PHE B 1 126 ? 1.813 -19.560 41.251 1.00 46.43 126 PHE B C 1
ATOM 1921 O O . PHE B 1 126 ? 1.976 -20.731 40.894 1.00 47.63 126 PHE B O 1
ATOM 1929 N N . SER B 1 127 ? 1.724 -19.190 42.531 1.00 42.19 127 SER B N 1
ATOM 1930 C CA . SER B 1 127 ? 1.622 -20.156 43.617 1.00 36.17 127 SER B CA 1
ATOM 1931 C C . SER B 1 127 ? 0.329 -20.963 43.515 1.00 40.69 127 SER B C 1
ATOM 1932 O O . SER B 1 127 ? -0.622 -20.590 42.814 1.00 41.12 127 SER B O 1
ATOM 1935 N N . ALA B 1 128 ? 0.285 -22.077 44.256 1.00 39.09 128 ALA B N 1
ATOM 1936 C CA . ALA B 1 128 ? -0.923 -22.899 44.247 1.00 46.09 128 ALA B CA 1
ATOM 1937 C C . ALA B 1 128 ? -2.133 -22.100 44.711 1.00 46.35 128 ALA B C 1
ATOM 1938 O O . ALA B 1 128 ? -3.225 -22.240 44.146 1.00 45.01 128 ALA B O 1
ATOM 1940 N N . ASP B 1 129 ? -1.958 -21.216 4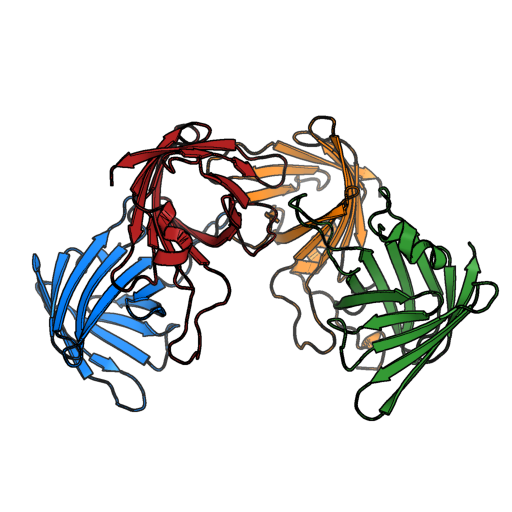5.706 1.00 40.56 129 ASP B N 1
ATOM 1941 C CA . ASP B 1 129 ? -3.121 -20.460 46.165 1.00 47.84 129 ASP B CA 1
ATOM 1942 C C . ASP B 1 129 ? -3.418 -19.220 45.325 1.00 47.53 129 ASP B C 1
ATOM 1943 O O . ASP B 1 129 ? -4.352 -18.488 45.660 1.00 49.61 129 ASP B O 1
ATOM 1948 N N . GLY B 1 130 ? -2.661 -18.962 44.256 1.00 47.64 130 GLY B N 1
ATOM 1949 C CA . GLY B 1 130 ? -2.907 -17.814 43.401 1.00 43.92 130 GLY B CA 1
ATOM 1950 C C . GLY B 1 130 ? -2.556 -16.459 43.992 1.00 43.44 130 GLY B C 1
ATOM 1951 O O . GLY B 1 130 ? -2.837 -15.439 43.361 1.00 35.87 130 GLY B O 1
ATOM 1952 N N . ASN B 1 131 ? -1.963 -16.393 45.181 1.00 41.49 131 ASN B N 1
ATOM 1953 C CA . ASN B 1 131 ? -1.684 -15.080 45.755 1.00 39.99 131 ASN B CA 1
ATOM 1954 C C . ASN B 1 131 ? -0.278 -14.582 45.461 1.00 42.46 131 ASN B C 1
ATOM 1955 O O . ASN B 1 131 ? 0.027 -13.423 45.773 1.00 41.11 131 ASN B O 1
ATOM 1960 N N . THR B 1 132 ? 0.569 -15.409 44.848 1.00 36.59 132 THR B N 1
ATOM 1961 C CA . THR B 1 132 ? 1.973 -15.079 44.726 1.00 37.70 132 THR B CA 1
ATOM 1962 C C . THR B 1 132 ? 2.484 -15.472 43.353 1.00 36.48 132 THR B C 1
ATOM 1963 O O . THR B 1 132 ? 2.111 -16.512 42.800 1.00 38.53 132 THR B O 1
ATOM 1967 N N . LEU B 1 133 ? 3.342 -14.618 42.817 1.00 33.48 133 LEU B N 1
ATOM 1968 C CA . LEU B 1 133 ? 3.978 -14.810 41.521 1.00 36.49 133 LEU B CA 1
ATOM 1969 C C . LEU B 1 133 ? 5.464 -14.597 41.761 1.00 36.95 133 LEU B C 1
ATOM 1970 O O . LEU B 1 133 ? 5.885 -13.486 42.099 1.00 36.01 133 LEU B O 1
ATOM 1975 N N . SER B 1 134 ? 6.246 -15.667 41.666 1.00 39.28 134 SER B N 1
ATOM 1976 C CA . SER B 1 134 ? 7.674 -15.617 41.956 1.00 42.08 134 SER B CA 1
ATOM 1977 C C . SER B 1 134 ? 8.455 -15.997 40.713 1.00 47.86 134 SER B C 1
ATOM 1978 O O . SER B 1 134 ? 8.105 -16.961 40.022 1.00 42.19 134 SER B O 1
ATOM 1981 N N . GLY B 1 135 ? 9.510 -15.248 40.440 1.00 42.32 135 GLY B N 1
ATOM 1982 C CA . GLY B 1 135 ? 10.273 -15.488 39.242 1.00 42.19 135 GLY B CA 1
ATOM 1983 C C . GLY B 1 135 ? 11.614 -14.804 39.252 1.00 44.54 135 GLY B C 1
ATOM 1984 O O . GLY B 1 135 ? 12.114 -14.380 40.297 1.00 40.62 135 GLY B O 1
ATOM 1985 N N . ALA B 1 136 ? 12.193 -14.699 38.057 1.00 41.89 136 ALA B N 1
ATOM 1986 C CA . ALA B 1 136 ? 13.513 -14.115 37.892 1.00 42.48 136 ALA B CA 1
ATOM 1987 C C . ALA B 1 136 ? 13.672 -13.636 36.457 1.00 40.84 136 ALA B C 1
ATOM 1988 O O . ALA B 1 136 ? 13.046 -14.168 35.529 1.00 41.99 136 ALA B O 1
ATOM 1990 N N . TRP B 1 137 ? 14.487 -12.598 36.300 1.00 39.94 137 TRP B N 1
ATOM 1991 C CA . TRP B 1 137 ? 15.013 -12.247 34.991 1.00 43.64 137 TRP B CA 1
ATOM 1992 C C . TRP B 1 137 ? 16.047 -13.279 34.578 1.00 47.13 137 TRP B C 1
ATOM 1993 O O . TRP B 1 137 ? 16.964 -13.591 35.346 1.00 48.23 137 TRP B O 1
ATOM 2004 N N . VAL B 1 138 ? 15.874 -13.846 33.388 1.00 42.08 138 VAL B N 1
ATOM 2005 C CA . VAL B 1 138 ? 16.822 -14.793 32.808 1.00 41.86 138 VAL B CA 1
ATOM 2006 C C . VAL B 1 138 ? 17.594 -14.094 31.689 1.00 42.25 138 VAL B C 1
ATOM 2007 O O . VAL B 1 138 ? 16.987 -13.546 30.759 1.00 43.05 138 VAL B O 1
ATOM 2011 N N . TYR B 1 139 ? 18.923 -14.133 31.769 1.00 42.24 139 TYR B N 1
ATOM 2012 C CA . TYR B 1 139 ? 19.828 -13.635 30.740 1.00 46.49 139 TYR B CA 1
ATOM 2013 C C . TYR B 1 139 ? 20.705 -14.763 30.197 1.00 49.81 139 TYR B C 1
ATOM 2014 O O . TYR B 1 139 ? 20.912 -15.776 30.873 1.00 44.08 139 TYR B O 1
ATOM 2023 N N . PRO B 1 140 ? 21.243 -14.620 28.975 1.00 52.54 140 PRO B N 1
ATOM 2024 C CA . PRO B 1 140 ? 21.976 -15.746 28.372 1.00 53.43 140 PRO B CA 1
ATOM 2025 C C . PRO B 1 140 ? 23.193 -16.178 29.174 1.00 57.48 140 PRO B C 1
ATOM 2026 O O . PRO B 1 140 ? 23.548 -17.365 29.161 1.00 62.02 140 PRO B O 1
ATOM 2030 N N . GLY B 1 141 ? 23.841 -15.265 29.883 1.00 52.11 141 GLY B N 1
ATOM 2031 C CA . GLY B 1 141 ? 24.853 -15.710 30.814 1.00 61.88 141 GLY B CA 1
ATOM 2032 C C . GLY B 1 141 ? 24.335 -16.098 32.180 1.00 67.14 141 GLY B C 1
ATOM 2033 O O . GLY B 1 141 ? 25.102 -16.601 33.007 1.00 76.89 141 GLY B O 1
ATOM 2034 N N . GLY B 1 142 ? 23.043 -15.890 32.429 1.00 63.36 142 GLY B N 1
ATOM 2035 C CA . GLY B 1 142 ? 22.494 -15.976 33.762 1.00 54.80 142 GLY B CA 1
ATOM 2036 C C . GLY B 1 142 ? 22.696 -14.685 34.526 1.00 62.15 142 GLY B C 1
ATOM 2037 O O . GLY B 1 142 ? 23.187 -13.674 34.011 1.00 71.37 142 GLY B O 1
ATOM 2038 N N . GLY B 1 143 ? 22.284 -14.714 35.787 1.00 59.26 143 GLY B N 1
ATOM 2039 C CA . GLY B 1 143 ? 22.536 -13.616 36.692 1.00 58.75 143 GLY B CA 1
ATOM 2040 C C . GLY B 1 143 ? 21.392 -12.655 36.948 1.00 59.41 143 GLY B C 1
ATOM 2041 O O . GLY B 1 143 ? 21.625 -11.605 37.566 1.00 58.53 143 GLY B O 1
ATOM 2042 N N . GLY B 1 144 ? 20.168 -12.968 36.508 1.00 50.75 144 GLY B N 1
ATOM 2043 C CA . GLY B 1 144 ? 19.057 -12.066 36.752 1.00 49.09 144 GLY B CA 1
ATOM 2044 C C . GLY B 1 144 ? 18.604 -12.069 38.203 1.00 53.32 144 GLY B C 1
ATOM 2045 O O . GLY B 1 144 ? 18.815 -13.025 38.952 1.00 55.85 144 GLY B O 1
ATOM 2046 N N . TYR B 1 145 ? 17.959 -10.973 38.613 1.00 53.57 145 TYR B N 1
ATOM 2047 C CA . TYR B 1 145 ? 17.456 -10.868 39.979 1.00 51.20 145 TYR B CA 1
ATOM 2048 C C . TYR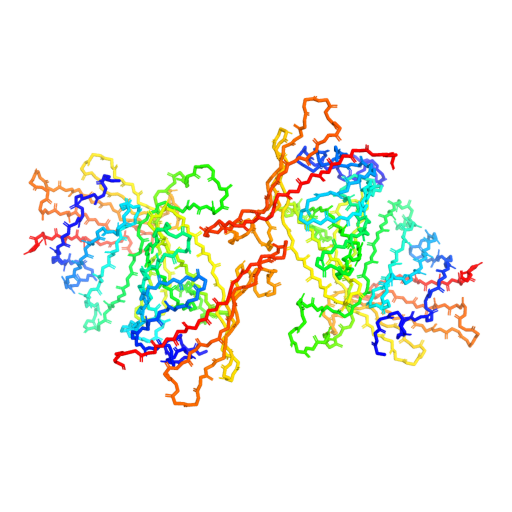 B 1 145 ? 16.172 -11.680 40.157 1.00 49.48 145 TYR B C 1
ATOM 2049 O O . TYR B 1 145 ? 15.336 -11.763 39.252 1.00 48.70 145 TYR B O 1
ATOM 2058 N N . ASP B 1 146 ? 16.054 -12.306 41.323 1.00 41.70 146 ASP B N 1
ATOM 2059 C CA . ASP B 1 146 ? 14.837 -12.973 41.774 1.00 45.44 146 ASP B CA 1
ATOM 2060 C C . ASP B 1 146 ? 13.816 -11.944 42.231 1.00 48.05 146 ASP B C 1
ATOM 2061 O O . ASP B 1 146 ? 14.160 -10.983 42.927 1.00 46.86 146 ASP B O 1
ATOM 2066 N N . SER B 1 147 ? 12.553 -12.142 41.839 1.00 50.25 147 SER B N 1
ATOM 2067 C CA . SER B 1 147 ? 11.500 -11.189 42.177 1.00 48.51 147 SER B CA 1
ATOM 2068 C C . SER B 1 147 ? 10.243 -11.917 42.641 1.00 47.03 147 SER B C 1
ATOM 2069 O O . SER B 1 147 ? 9.886 -12.969 42.101 1.00 45.69 147 SER B O 1
ATOM 2072 N N . VAL B 1 148 ? 9.564 -11.346 43.634 1.00 38.08 148 VAL B N 1
ATOM 2073 C CA . VAL B 1 148 ? 8.351 -11.939 44.179 1.00 40.00 148 VAL B CA 1
ATOM 2074 C C . VAL B 1 148 ? 7.277 -10.864 44.245 1.00 41.66 148 VAL B C 1
ATOM 2075 O O . VAL B 1 148 ? 7.539 -9.743 44.700 1.00 38.77 148 VAL B O 1
ATOM 2079 N N . MET B 1 149 ? 6.077 -11.216 43.785 1.00 37.76 149 MET B N 1
ATOM 2080 C CA . MET B 1 149 ? 4.895 -10.365 43.750 1.00 35.94 149 MET B CA 1
ATOM 2081 C C . MET B 1 149 ? 3.790 -11.076 44.524 1.00 35.91 149 MET B C 1
ATOM 2082 O O . MET B 1 149 ? 3.538 -12.264 44.283 1.00 35.68 149 MET B O 1
ATOM 2087 N N . THR B 1 150 ? 3.134 -10.373 45.447 1.00 31.35 150 THR B N 1
ATOM 2088 C CA . THR B 1 150 ? 2.088 -10.986 46.259 1.00 35.93 150 THR B CA 1
ATOM 2089 C C . THR B 1 150 ? 0.888 -10.044 46.396 1.00 35.69 150 THR B C 1
ATOM 2090 O O . THR B 1 150 ? 1.042 -8.821 46.504 1.00 38.08 150 THR B O 1
ATOM 2094 N N . ARG B 1 151 ? -0.313 -10.609 46.352 1.00 33.38 151 ARG B N 1
ATOM 2095 C CA . ARG B 1 151 ? -1.511 -9.779 46.305 1.00 35.39 151 ARG B CA 1
ATOM 2096 C C . ARG B 1 151 ? -1.730 -9.094 47.653 1.00 34.50 151 ARG B C 1
ATOM 2097 O O . ARG B 1 151 ? -1.609 -9.731 48.702 1.00 34.94 151 ARG B O 1
ATOM 2105 N N . VAL B 1 152 ? -2.051 -7.798 47.633 1.00 30.10 152 VAL B N 1
ATOM 2106 C CA . VAL B 1 152 ? -2.275 -7.068 48.880 1.00 32.28 152 VAL B CA 1
ATOM 2107 C C . VAL B 1 152 ? -3.591 -6.292 48.868 1.00 36.27 152 VAL B C 1
ATOM 2108 O O . VAL B 1 152 ? -4.040 -5.831 49.926 1.00 39.35 152 VAL B O 1
ATOM 2112 N N . ALA B 1 153 ? -4.240 -6.155 47.707 1.00 32.06 153 ALA B N 1
ATOM 2113 C CA . ALA B 1 153 ? -5.530 -5.453 47.664 1.00 38.62 153 ALA B CA 1
ATOM 2114 C C . ALA B 1 153 ? -6.148 -5.639 46.285 1.00 36.91 153 ALA B C 1
ATOM 2115 O O . ALA B 1 153 ? -5.558 -6.263 45.398 1.00 32.61 153 ALA B O 1
ATOM 2117 N N . VAL B 1 154 ? -7.347 -5.080 46.109 1.00 31.02 154 VAL B N 1
ATOM 2118 C CA . VAL B 1 154 ? -8.034 -5.206 44.829 1.00 34.70 154 VAL B CA 1
ATOM 2119 C C . VAL B 1 154 ? -7.326 -4.339 43.772 1.00 49.79 154 VAL B C 1
ATOM 2120 O O . VAL B 1 154 ? -6.586 -3.371 44.049 1.00 40.49 154 VAL B O 1
ATOM 2125 N N . ASP C 1 18 ? 9.041 22.120 26.990 1.00 62.13 18 ASP C N 1
ATOM 2126 C CA . ASP C 1 18 ? 9.430 21.171 25.952 1.00 68.42 18 ASP C CA 1
ATOM 2127 C C . ASP C 1 18 ? 8.724 19.820 26.082 1.00 66.85 18 ASP C C 1
ATOM 2128 O O . ASP C 1 18 ? 8.281 19.252 25.086 1.00 69.11 18 ASP C O 1
ATOM 2133 N N . ALA C 1 19 ? 8.630 19.298 27.300 1.00 62.77 19 ALA C N 1
ATOM 2134 C CA . ALA C 1 19 ? 7.997 17.999 27.488 1.00 61.35 19 ALA C CA 1
ATOM 2135 C C . ALA C 1 19 ? 6.484 18.091 27.243 1.00 62.72 19 ALA C C 1
ATOM 2136 O O . ALA C 1 19 ? 5.894 19.181 27.193 1.00 60.88 19 ALA C O 1
ATOM 2138 N N . ALA C 1 20 ? 5.854 16.920 27.082 1.00 55.48 20 ALA C N 1
ATOM 2139 C CA . ALA C 1 20 ? 4.465 16.893 26.621 1.00 56.63 20 ALA C CA 1
ATOM 2140 C C . ALA C 1 20 ? 3.515 17.504 27.648 1.00 54.73 20 ALA C C 1
ATOM 2141 O O . ALA C 1 20 ? 2.607 18.263 27.286 1.00 50.66 20 ALA C O 1
ATOM 2143 N N . VAL C 1 21 ? 3.709 17.202 28.934 1.00 46.22 21 VAL C N 1
ATOM 2144 C CA . VAL C 1 21 ? 2.793 17.756 29.927 1.00 48.27 21 VAL C CA 1
ATOM 2145 C C . VAL C 1 21 ? 2.918 19.277 30.019 1.00 53.39 21 VAL C C 1
ATOM 2146 O O . VAL C 1 21 ? 1.934 19.964 30.324 1.00 53.60 21 VAL C O 1
ATOM 2150 N N . ARG C 1 22 ? 4.105 19.837 29.760 1.00 58.73 22 ARG C N 1
ATOM 2151 C CA . ARG C 1 22 ? 4.215 21.293 29.687 1.00 54.39 22 ARG C CA 1
ATOM 2152 C C . ARG C 1 22 ? 3.602 21.808 28.391 1.00 47.71 22 ARG C C 1
ATOM 2153 O O . ARG C 1 22 ? 2.687 22.637 28.413 1.00 45.50 22 ARG C O 1
ATOM 2161 N N . ALA C 1 23 ? 4.063 21.277 27.257 1.00 48.29 23 ALA C N 1
ATOM 2162 C CA . ALA C 1 23 ? 3.651 21.773 25.944 1.00 51.92 23 ALA C CA 1
ATOM 2163 C C . ALA C 1 23 ? 2.145 21.640 25.710 1.00 52.08 23 ALA C C 1
ATOM 2164 O O . ALA C 1 23 ? 1.548 22.473 25.019 1.00 53.77 23 ALA C O 1
ATOM 2166 N N . LEU C 1 24 ? 1.519 20.587 26.248 1.00 47.40 24 LEU C N 1
ATOM 2167 C CA . LEU C 1 24 ? 0.101 20.309 26.042 1.00 42.67 24 LEU C CA 1
ATOM 2168 C C . LEU C 1 24 ? -0.737 20.522 27.300 1.00 47.51 24 LEU C C 1
ATOM 2169 O O . LEU C 1 24 ? -1.881 20.046 27.364 1.00 42.17 24 LEU C O 1
ATOM 2174 N N . ASP C 1 25 ? -0.200 21.233 28.298 1.00 46.47 25 ASP C N 1
ATOM 2175 C CA . ASP C 1 25 ? -0.933 21.432 29.545 1.00 48.18 25 ASP C CA 1
ATOM 2176 C C . ASP C 1 25 ? -2.221 22.223 29.346 1.00 46.26 25 ASP C C 1
ATOM 2177 O O . ASP C 1 25 ? -3.089 22.188 30.221 1.00 50.93 25 ASP C O 1
ATOM 2182 N N . ARG C 1 26 ? -2.350 22.955 28.235 1.00 44.35 26 ARG C N 1
ATOM 2183 C CA . ARG C 1 26 ? -3.641 23.505 27.827 1.00 42.58 26 ARG C CA 1
ATOM 2184 C C . ARG C 1 26 ? -4.763 22.487 27.912 1.00 46.36 26 ARG C C 1
ATOM 2185 O O . ARG C 1 26 ? -5.927 22.862 28.101 1.00 48.50 26 ARG C O 1
ATOM 2193 N N . LEU C 1 27 ? -4.451 21.206 27.692 1.00 45.59 27 LEU C N 1
ATOM 2194 C CA . LEU C 1 27 ? -5.474 20.178 27.579 1.00 41.55 27 LEU C CA 1
ATOM 2195 C C . LEU C 1 27 ? -5.864 19.559 28.906 1.00 34.81 27 LEU C C 1
ATOM 2196 O O . LEU C 1 27 ? -6.880 18.867 28.956 1.00 37.65 27 LEU C O 1
ATOM 2201 N N . ILE C 1 28 ? -5.089 19.769 29.973 1.00 39.37 28 ILE C N 1
ATOM 2202 C CA . ILE C 1 28 ? -5.363 19.066 31.223 1.00 40.43 28 ILE C CA 1
ATOM 2203 C C . ILE C 1 28 ? -6.719 19.486 31.778 1.00 45.22 28 ILE C C 1
ATOM 2204 O O . ILE C 1 28 ? -7.100 20.663 31.731 1.00 40.77 28 ILE C O 1
ATOM 2209 N N . GLY C 1 29 ? -7.454 18.514 32.301 1.00 41.46 29 GLY C N 1
ATOM 2210 C CA . GLY C 1 29 ? -8.808 18.708 32.757 1.00 37.74 29 GLY C CA 1
ATOM 2211 C C . GLY C 1 29 ? -9.759 17.821 31.989 1.00 33.99 29 GLY C C 1
ATOM 2212 O O . GLY C 1 29 ? -9.356 16.916 31.254 1.00 33.14 29 GLY C O 1
ATOM 2213 N N . THR C 1 30 ? -11.046 18.113 32.141 1.00 35.60 30 THR C N 1
ATOM 2214 C CA . THR C 1 30 ? -12.114 17.253 31.662 1.00 33.05 30 THR C CA 1
ATOM 2215 C C . THR C 1 30 ? -12.955 18.028 30.669 1.00 32.12 30 THR C C 1
ATOM 2216 O O . THR C 1 30 ? -13.332 19.170 30.935 1.00 39.75 30 THR C O 1
ATOM 2220 N N . TRP C 1 31 ? -13.258 17.395 29.539 1.00 28.75 31 TRP C N 1
ATOM 2221 C CA . TRP C 1 31 ? -13.885 18.037 28.393 1.00 30.06 31 TRP C CA 1
ATOM 2222 C C . TRP C 1 31 ? -15.121 17.262 27.969 1.00 33.78 31 TRP C C 1
ATOM 2223 O O . TRP C 1 31 ? -15.062 16.044 27.774 1.00 33.43 31 TRP C O 1
ATOM 2234 N N . ARG C 1 32 ? -16.231 17.968 27.802 1.00 34.06 32 ARG C N 1
ATOM 2235 C CA . ARG C 1 32 ? -17.362 17.406 27.081 1.00 31.37 32 ARG C CA 1
ATOM 2236 C C . ARG C 1 32 ? -17.133 17.568 25.587 1.00 32.70 32 ARG C C 1
ATOM 2237 O O . ARG C 1 32 ? -16.679 18.620 25.123 1.00 32.28 32 ARG C O 1
ATOM 2245 N N . VAL C 1 33 ? -17.426 16.502 24.842 1.00 33.63 33 VAL C N 1
ATOM 2246 C CA . VAL C 1 33 ? -17.150 16.395 23.416 1.00 38.00 33 VAL C CA 1
ATOM 2247 C C . VAL C 1 33 ? -18.474 16.251 22.681 1.00 38.72 33 VAL C C 1
ATOM 2248 O O . VAL C 1 33 ? -19.313 15.431 23.073 1.00 35.53 33 VAL C O 1
ATOM 2252 N N . SER C 1 34 ? -18.655 17.013 21.606 1.00 33.23 34 SER C N 1
ATOM 2253 C CA . SER C 1 34 ? -19.827 16.805 20.762 1.00 37.87 34 SER C CA 1
ATOM 2254 C C . SER C 1 34 ? -19.407 16.883 19.304 1.00 37.47 34 SER C C 1
ATOM 2255 O O . SER C 1 34 ? -18.324 17.376 18.972 1.00 41.88 34 SER C O 1
ATOM 2258 N N . GLY C 1 35 ? -20.292 16.389 18.433 1.00 38.34 35 GLY C N 1
ATOM 2259 C CA . GLY C 1 35 ? -20.022 16.263 17.014 1.00 37.83 35 GLY C CA 1
ATOM 2260 C C . GLY C 1 35 ? -20.134 14.804 16.568 1.00 43.13 35 GLY C C 1
ATOM 2261 O O . GLY C 1 35 ? -20.982 14.058 17.057 1.00 46.67 35 GLY C O 1
ATOM 2262 N N . GLY C 1 36 ? -19.257 14.416 15.632 1.00 37.31 36 GLY C N 1
ATOM 2263 C CA . GLY C 1 36 ? -19.213 13.020 15.236 1.00 40.10 36 GLY C CA 1
ATOM 2264 C C . GLY C 1 36 ? -19.062 12.095 16.426 1.00 39.37 36 GLY C C 1
ATOM 2265 O O . GLY C 1 36 ? -19.782 11.101 16.560 1.00 45.27 36 GLY C O 1
ATOM 2266 N N . ALA C 1 37 ? -18.114 12.403 17.300 1.00 36.71 37 ALA C N 1
ATOM 2267 C CA . ALA C 1 37 ? -18.022 11.773 18.606 1.00 45.20 37 ALA C CA 1
ATOM 2268 C C . ALA C 1 37 ? -18.737 12.647 19.634 1.00 42.98 37 ALA C C 1
ATOM 2269 O O . ALA C 1 37 ? -18.773 13.876 19.504 1.00 39.99 37 ALA C O 1
ATOM 2271 N N . GLU C 1 38 ? -19.321 11.997 20.648 1.00 38.97 38 GLU C N 1
ATOM 2272 C CA . GLU C 1 38 ? -20.024 12.666 21.745 1.00 40.56 38 GLU C CA 1
ATOM 2273 C C . GLU C 1 38 ? -19.712 11.961 23.061 1.00 35.40 38 GLU C C 1
ATOM 2274 O O . GLU C 1 38 ? -19.802 10.733 23.154 1.00 31.18 38 GLU C O 1
ATOM 2280 N N . GLY C 1 39 ? -19.351 12.730 24.067 1.00 36.20 39 GLY C N 1
ATOM 2281 C CA . GLY C 1 39 ? -19.143 12.200 25.401 1.00 27.90 39 GLY C CA 1
ATOM 2282 C C . GLY C 1 39 ? -18.112 13.038 26.146 1.00 35.13 39 GLY C C 1
ATOM 2283 O O . GLY C 1 39 ? -18.083 14.268 26.015 1.00 29.98 39 GLY C O 1
ATOM 2284 N N . THR C 1 40 ? -17.247 12.345 26.886 1.00 27.95 40 THR C N 1
ATOM 2285 C CA . THR C 1 40 ? -16.333 12.979 27.829 1.00 28.09 40 THR C CA 1
ATOM 2286 C C . THR C 1 40 ? -14.934 12.405 27.696 1.00 33.49 40 THR C C 1
ATOM 2287 O O . THR C 1 40 ? -14.763 11.189 27.530 1.00 34.25 40 THR C O 1
ATOM 2291 N N . VAL C 1 41 ? -13.941 13.288 27.776 1.00 30.34 41 VAL C N 1
ATOM 2292 C CA . VAL C 1 41 ? -12.535 12.904 27.764 1.00 38.40 41 VAL C CA 1
ATOM 2293 C C . VAL C 1 41 ? -11.828 13.741 28.822 1.00 36.25 41 VAL C C 1
ATOM 2294 O O . VAL C 1 41 ? -12.236 14.865 29.133 1.00 37.99 41 VAL C O 1
ATOM 2298 N N . SER C 1 42 ? -10.759 13.197 29.377 1.00 38.40 42 SER C N 1
ATOM 2299 C CA . SER C 1 42 ? -9.973 13.944 30.346 1.00 37.06 42 SER C CA 1
ATOM 2300 C C . SER C 1 42 ? -8.496 13.682 30.113 1.00 37.57 42 SER C C 1
ATOM 2301 O O . SER C 1 42 ? -8.100 12.570 29.740 1.00 33.94 42 SER C O 1
ATOM 2304 N N . TYR C 1 43 ? -7.693 14.720 30.324 1.00 34.14 43 TYR C N 1
ATOM 2305 C CA . TYR C 1 43 ? -6.245 14.641 30.239 1.00 32.71 43 TYR C CA 1
ATOM 2306 C C . TYR C 1 43 ? -5.665 14.920 31.606 1.00 34.61 43 TYR C C 1
ATOM 2307 O O . TYR C 1 43 ? -6.015 15.926 32.236 1.00 39.85 43 TYR C O 1
ATOM 2316 N N . ARG C 1 44 ? -4.770 14.049 32.055 1.00 41.74 44 ARG C N 1
ATOM 2317 C CA . ARG C 1 44 ? -3.959 14.317 33.232 1.00 39.10 44 ARG C CA 1
ATOM 2318 C C . ARG C 1 44 ? -2.508 14.027 32.897 1.00 33.89 44 ARG C C 1
ATOM 2319 O O . ARG C 1 44 ? -2.204 13.273 31.974 1.00 36.03 44 ARG C O 1
ATOM 2327 N N . GLY C 1 45 ? -1.607 14.635 33.663 1.00 34.41 45 GLY C N 1
ATOM 2328 C CA . GLY C 1 45 ? -0.196 14.420 33.474 1.00 30.83 45 GLY C CA 1
ATOM 2329 C C . GLY C 1 45 ? 0.266 13.296 34.380 1.00 36.98 45 GLY C C 1
ATOM 2330 O O . GLY C 1 45 ? -0.135 13.212 35.535 1.00 39.43 45 GLY C O 1
ATOM 2331 N N . LEU C 1 46 ? 1.098 12.419 33.832 1.00 34.19 46 LEU C N 1
ATOM 2332 C CA . LEU C 1 46 ? 1.692 11.364 34.635 1.00 35.22 46 LEU C CA 1
ATOM 2333 C C . LEU C 1 46 ? 2.897 11.895 35.396 1.00 39.99 46 LEU C C 1
ATOM 2334 O O . LEU C 1 46 ? 3.570 12.836 34.957 1.00 42.47 46 LEU C O 1
ATOM 2339 N N . GLU C 1 47 ? 3.176 11.276 36.542 1.00 41.12 47 GLU C N 1
ATOM 2340 C CA . GLU C 1 47 ? 4.358 11.635 37.321 1.00 40.55 47 GLU C CA 1
ATOM 2341 C C . GLU C 1 47 ? 5.589 11.702 36.426 1.00 44.87 47 GLU C C 1
ATOM 2342 O O . GLU C 1 47 ? 5.858 10.783 35.647 1.00 45.06 47 GLU C O 1
ATOM 2348 N N . GLY C 1 48 ? 6.309 12.822 36.508 1.00 40.96 48 GLY C N 1
ATOM 2349 C CA . GLY C 1 48 ? 7.464 13.085 35.670 1.00 43.34 48 GLY C CA 1
ATOM 2350 C C . GLY C 1 48 ? 7.231 14.127 34.596 1.00 42.20 48 GLY C C 1
ATOM 2351 O O . GLY C 1 48 ? 8.201 14.684 34.069 1.00 44.50 48 GLY C O 1
ATOM 2352 N N . GLY C 1 49 ? 5.979 14.385 34.236 1.00 38.74 49 GLY C N 1
ATOM 2353 C CA . GLY C 1 49 ? 5.685 15.395 33.246 1.00 36.42 49 GLY C CA 1
ATOM 2354 C C . GLY C 1 49 ? 6.128 15.100 31.836 1.00 41.17 49 GLY C C 1
ATOM 2355 O O . GLY C 1 49 ? 6.103 16.009 31.002 1.00 43.15 49 GLY C O 1
ATOM 2356 N N . HIS C 1 50 ? 6.535 13.870 31.528 1.00 36.06 50 HIS C N 1
ATOM 2357 C CA . HIS C 1 50 ? 6.868 13.522 30.149 1.00 33.75 50 HIS C CA 1
ATOM 2358 C C . HIS C 1 50 ? 5.699 12.928 29.374 1.00 34.93 50 HIS C C 1
ATOM 2359 O O . HIS C 1 50 ? 5.738 12.930 28.142 1.00 29.90 50 HIS C O 1
ATOM 2366 N N . PHE C 1 51 ? 4.672 12.405 30.049 1.00 33.58 51 PHE C N 1
ATOM 2367 C CA . PHE C 1 51 ? 3.557 11.775 29.353 1.00 35.86 51 PHE C CA 1
ATOM 2368 C C . PHE C 1 51 ? 2.236 12.289 29.885 1.00 32.97 51 PHE C C 1
ATOM 2369 O O . PHE C 1 51 ? 2.030 12.391 31.097 1.00 36.20 51 PHE C O 1
ATOM 2377 N N . LEU C 1 52 ? 1.357 12.617 28.956 1.00 32.98 52 LEU C N 1
ATOM 2378 C CA . LEU C 1 52 ? 0.005 13.049 29.251 1.00 34.71 52 LEU C CA 1
ATOM 2379 C C . LEU C 1 52 ? -0.921 11.879 28.951 1.00 35.05 52 LEU C C 1
ATOM 2380 O O . LEU C 1 52 ? -0.789 11.228 27.908 1.00 38.60 52 LEU C O 1
ATOM 2385 N N . LEU C 1 53 ? -1.811 11.569 29.882 1.00 35.01 53 LEU C N 1
ATOM 2386 C CA . LEU C 1 53 ? -2.684 10.406 29.762 1.00 30.64 53 LEU C CA 1
ATOM 2387 C C . LEU C 1 53 ? -4.121 10.849 29.498 1.00 32.47 53 LEU C C 1
ATOM 2388 O O . LEU C 1 53 ? -4.706 11.587 30.301 1.00 33.53 53 LEU C O 1
ATOM 2393 N N . GLN C 1 54 ? -4.691 10.398 28.381 1.00 30.31 54 GLN C N 1
ATOM 2394 C CA . GLN C 1 54 ? -6.060 10.747 28.015 1.00 30.77 54 GLN C CA 1
ATOM 2395 C C . GLN C 1 54 ? -6.994 9.576 28.282 1.00 34.10 54 GLN C C 1
ATOM 2396 O O . GLN C 1 54 ? -6.810 8.495 27.710 1.00 29.36 54 GLN C O 1
ATOM 2402 N N . ASP C 1 55 ? -8.004 9.808 29.122 1.00 27.83 55 ASP C N 1
ATOM 2403 C CA . ASP C 1 55 ? -9.108 8.876 29.345 1.00 32.01 55 ASP C CA 1
ATOM 2404 C C . ASP C 1 55 ? -10.284 9.258 28.450 1.00 34.95 55 ASP C C 1
ATOM 2405 O O . ASP C 1 55 ? -10.683 10.429 28.393 1.00 31.82 55 ASP C O 1
ATOM 2410 N N . ILE C 1 56 ? -10.844 8.272 27.763 1.00 33.07 56 ILE C N 1
ATOM 2411 C CA . ILE C 1 56 ? -11.779 8.518 26.676 1.00 37.45 56 ILE C CA 1
ATOM 2412 C C . ILE C 1 56 ? -13.033 7.686 26.901 1.00 33.23 56 ILE C C 1
ATOM 2413 O O . ILE C 1 56 ? -12.968 6.449 26.926 1.00 34.85 56 ILE C O 1
ATOM 2418 N N . ALA C 1 57 ? -14.170 8.360 27.034 1.00 31.17 57 ALA C N 1
ATOM 2419 C CA . ALA C 1 57 ? -15.493 7.733 27.101 1.00 36.66 57 ALA C CA 1
ATOM 2420 C C . ALA C 1 57 ? -16.364 8.399 26.028 1.00 34.25 57 ALA C C 1
ATOM 2421 O O . ALA C 1 57 ? -16.969 9.445 26.277 1.00 33.93 57 ALA C O 1
ATOM 2423 N N . LEU C 1 58 ? -16.409 7.809 24.824 1.00 34.25 58 LEU C N 1
ATOM 2424 C CA . LEU C 1 58 ? -17.066 8.431 23.674 1.00 42.54 58 LEU C CA 1
ATOM 2425 C C . LEU C 1 58 ? -18.048 7.484 22.993 1.00 39.39 58 LEU C C 1
ATOM 2426 O O . LEU C 1 58 ? -17.911 6.264 23.044 1.00 43.22 58 LEU C O 1
ATOM 2431 N N . GLU C 1 59 ? -19.037 8.069 22.324 1.00 39.24 59 GLU C N 1
ATOM 2432 C CA . GLU C 1 59 ? -19.860 7.357 21.351 1.00 44.69 59 GLU C CA 1
ATOM 2433 C C . GLU C 1 59 ? -19.477 7.849 19.961 1.00 43.62 59 GLU C C 1
ATOM 2434 O O . GLU C 1 59 ? -19.548 9.056 19.686 1.00 44.24 59 GLU C O 1
ATOM 2440 N N . GLN C 1 60 ? -19.031 6.929 19.109 1.00 40.16 60 GLN C N 1
ATOM 2441 C CA . GLN C 1 60 ? -18.686 7.246 17.723 1.00 43.98 60 GLN C CA 1
ATOM 2442 C C . GLN C 1 60 ? -19.934 6.997 16.879 1.00 45.56 60 GLN C C 1
ATOM 2443 O O . GLN C 1 60 ? -20.298 5.850 16.607 1.00 43.67 60 GLN C O 1
ATOM 2449 N N . PHE C 1 61 ? -20.594 8.077 16.474 1.00 42.22 61 PHE C N 1
ATOM 2450 C CA . PHE C 1 61 ? -21.869 8.017 15.760 1.00 42.75 61 PHE C CA 1
ATOM 2451 C C . PHE C 1 61 ? -22.848 7.075 16.461 1.00 41.35 61 PHE C C 1
ATOM 2452 O O . PHE C 1 61 ? -23.449 6.195 15.848 1.00 45.80 61 PHE C O 1
ATOM 2460 N N . GLY C 1 62 ? -23.012 7.280 17.774 1.00 38.69 62 GLY C N 1
ATOM 2461 C CA . GLY C 1 62 ? -23.941 6.506 18.577 1.00 32.34 62 GLY C CA 1
ATOM 2462 C C . GLY C 1 62 ? -23.393 5.212 19.159 1.00 44.53 62 GLY C C 1
ATOM 2463 O O . GLY C 1 62 ? -24.080 4.586 19.974 1.00 45.91 62 GLY C O 1
ATOM 2464 N N . GLN C 1 63 ? -22.175 4.784 18.782 1.00 40.17 63 GLN C N 1
ATOM 2465 C CA . GLN C 1 63 ? -21.683 3.493 19.248 1.00 45.84 63 GLN C CA 1
ATOM 2466 C C . GLN C 1 63 ? -20.573 3.675 20.278 1.00 42.62 63 GLN C C 1
ATOM 2467 O O . GLN C 1 63 ? -19.617 4.418 20.030 1.00 41.47 63 GLN C O 1
ATOM 2473 N N . PRO C 1 64 ? -20.691 3.036 21.444 1.00 42.96 64 PRO C N 1
ATOM 2474 C CA . PRO C 1 64 ? -19.798 3.353 22.575 1.00 45.46 64 PRO C CA 1
ATOM 2475 C C . PRO C 1 64 ? -18.379 2.839 22.382 1.00 43.71 64 PRO C C 1
ATOM 2476 O O . PRO C 1 64 ? -18.163 1.705 21.950 1.00 43.36 64 PRO C O 1
ATOM 2480 N N . VAL C 1 65 ? -17.402 3.682 22.731 1.00 37.30 65 VAL C N 1
ATOM 2481 C CA . VAL C 1 65 ? -15.986 3.325 22.652 1.00 45.02 65 VAL C CA 1
ATOM 2482 C C . VAL C 1 65 ? -15.247 3.968 23.815 1.00 40.05 65 VAL C C 1
ATOM 2483 O O . VAL C 1 65 ? -15.140 5.196 23.879 1.00 45.18 65 VAL C O 1
ATOM 2487 N N . THR C 1 66 ? -14.696 3.140 24.697 1.00 30.50 66 THR C N 1
ATOM 2488 C CA . THR C 1 66 ? -13.869 3.568 25.812 1.00 35.76 66 THR C CA 1
ATOM 2489 C C . THR C 1 66 ? -12.401 3.328 25.463 1.00 36.97 66 THR C C 1
ATOM 2490 O O . THR C 1 66 ? -12.065 2.318 24.836 1.00 37.23 66 THR C O 1
ATOM 2494 N N . GLY C 1 67 ? -11.530 4.264 25.845 1.00 32.38 67 GLY C N 1
ATOM 2495 C CA . GLY C 1 67 ? -10.125 4.092 25.525 1.00 34.22 67 GLY C CA 1
ATOM 2496 C C . GLY C 1 67 ? -9.187 4.867 26.430 1.00 34.33 67 GLY C C 1
ATOM 2497 O O . GLY C 1 67 ? -9.603 5.651 27.287 1.00 31.88 67 GLY C O 1
ATOM 2498 N N . VAL C 1 68 ? -7.895 4.623 26.221 1.00 28.44 68 VAL C N 1
ATOM 2499 C CA . VAL C 1 68 ? -6.824 5.419 26.802 1.00 30.64 68 VAL C CA 1
ATOM 2500 C C . VAL C 1 68 ? -5.839 5.747 25.695 1.00 26.79 68 VAL C C 1
ATOM 2501 O O . VAL C 1 68 ? -5.663 4.979 24.746 1.00 34.74 68 VAL C O 1
ATOM 2505 N N . GLU C 1 69 ? -5.212 6.911 25.813 1.00 34.85 69 GLU C N 1
ATOM 2506 C CA . GLU C 1 69 ? -4.183 7.374 24.891 1.00 32.74 69 GLU C CA 1
ATOM 2507 C C . GLU C 1 69 ? -3.051 7.971 25.717 1.00 37.54 69 GLU C C 1
ATOM 2508 O O . GLU C 1 69 ? -3.302 8.766 26.633 1.00 31.81 69 GLU C O 1
ATOM 2514 N N . VAL C 1 70 ? -1.813 7.571 25.427 1.00 31.62 70 VAL C N 1
ATOM 2515 C CA . VAL C 1 70 ? -0.654 8.061 26.170 1.00 30.14 70 VAL C CA 1
ATOM 2516 C C . VAL C 1 70 ? 0.156 8.919 25.215 1.00 29.50 70 VAL C C 1
ATOM 2517 O O . VAL C 1 70 ? 0.713 8.413 24.235 1.00 34.30 70 VAL C O 1
ATOM 2521 N N . ILE C 1 71 ? 0.201 10.219 25.488 1.00 30.50 71 ILE C N 1
ATOM 2522 C CA . ILE C 1 71 ? 0.806 11.216 24.611 1.00 32.49 71 ILE C CA 1
ATOM 2523 C C . ILE C 1 71 ? 2.150 11.644 25.193 1.00 34.37 71 ILE C C 1
ATOM 2524 O O . ILE C 1 71 ? 2.228 12.021 26.367 1.00 33.79 71 ILE C O 1
ATOM 2529 N N . GLY C 1 72 ? 3.193 11.627 24.368 1.00 35.84 72 GLY C N 1
ATOM 2530 C CA . GLY C 1 72 ? 4.480 12.199 24.768 1.00 38.73 72 GLY C CA 1
ATOM 2531 C C . GLY C 1 72 ? 5.497 12.028 23.656 1.00 41.23 72 GLY C C 1
ATOM 2532 O O . GLY C 1 72 ? 5.256 11.336 22.667 1.00 41.96 72 GLY C O 1
ATOM 2533 N N . ARG C 1 73 ? 6.653 12.664 23.828 1.00 44.59 73 ARG C N 1
ATOM 2534 C CA . ARG C 1 73 ? 7.742 12.427 22.879 1.00 51.57 73 ARG C CA 1
ATOM 2535 C C . ARG C 1 73 ? 8.351 11.061 23.129 1.00 44.19 73 ARG C C 1
ATOM 2536 O O . ARG C 1 73 ? 8.677 10.727 24.270 1.00 53.58 73 ARG C O 1
ATOM 2544 N N . LEU C 1 74 ? 8.524 10.275 22.074 0.00 50.60 74 LEU C N 1
ATOM 2545 C CA . LEU C 1 74 ? 8.985 8.905 22.245 0.00 50.80 74 LEU C CA 1
ATOM 2546 C C . LEU C 1 74 ? 10.485 8.866 22.512 0.00 52.96 74 LEU C C 1
ATOM 2547 O O . LEU C 1 74 ? 11.281 9.403 21.735 0.00 54.79 74 LEU C O 1
ATOM 2552 N N . LYS C 1 75 ? 10.862 8.233 23.621 0.00 51.32 75 LYS C N 1
ATOM 2553 C CA . LYS C 1 75 ? 12.250 8.040 24.011 0.00 51.55 75 LYS C CA 1
ATOM 2554 C C . LYS C 1 75 ? 12.487 6.555 24.258 0.00 49.99 75 LYS C C 1
ATOM 2555 O O . LYS C 1 75 ? 11.544 5.772 24.397 0.00 48.54 75 LYS C O 1
ATOM 2561 N N . GLU C 1 76 ? 13.766 6.168 24.314 0.00 51.09 76 GLU C N 1
ATOM 2562 C CA . GLU C 1 76 ? 14.131 4.760 24.324 0.00 51.05 76 GLU C CA 1
ATOM 2563 C C . GLU C 1 76 ? 14.661 4.395 25.707 0.00 51.43 76 GLU C C 1
ATOM 2564 O O . GLU C 1 76 ? 13.888 3.909 26.550 0.00 50.64 76 GLU C O 1
ATOM 2570 N N . PHE C 1 77 ? 15.955 4.565 25.976 0.00 53.31 77 PHE C N 1
ATOM 2571 C CA . PHE C 1 77 ? 16.517 4.345 27.303 0.00 53.87 77 PHE C CA 1
ATOM 2572 C C . PHE C 1 77 ? 17.178 5.588 27.878 0.00 54.92 77 PHE C C 1
ATOM 2573 O O . PHE C 1 77 ? 17.410 5.641 29.091 0.00 54.83 77 PHE C O 1
ATOM 2581 N N . GLY C 1 78 ? 17.451 6.596 27.056 0.00 56.17 78 GLY C N 1
ATOM 2582 C CA . GLY C 1 78 ? 18.187 7.766 27.484 0.00 58.41 78 GLY C CA 1
ATOM 2583 C C . GLY C 1 78 ? 19.409 7.963 26.615 0.00 60.83 78 GLY C C 1
ATOM 2584 O O . GLY C 1 78 ? 20.482 8.333 27.100 0.00 61.92 78 GLY C O 1
ATOM 2585 N N . ALA C 1 79 ? 19.250 7.708 25.317 0.00 61.84 79 ALA C N 1
ATOM 2586 C CA . ALA C 1 79 ? 20.367 7.725 24.383 0.00 64.47 79 ALA C CA 1
ATOM 2587 C C . ALA C 1 79 ? 20.852 9.141 24.106 0.00 66.28 79 ALA C C 1
ATOM 2588 O O . ALA C 1 79 ? 21.903 9.551 24.610 0.00 66.70 79 ALA C O 1
ATOM 2590 N N . GLU C 1 80 ? 20.099 9.898 23.308 0.00 67.08 80 GLU C N 1
ATOM 2591 C CA . GLU C 1 80 ? 20.574 11.199 22.854 0.00 68.02 80 GLU C CA 1
ATOM 2592 C C . GLU C 1 80 ? 19.487 12.267 22.894 0.00 68.54 80 GLU C C 1
ATOM 2593 O O . GLU C 1 80 ? 19.721 13.375 23.386 0.00 68.77 80 GLU C O 1
ATOM 2599 N N . GLU C 1 81 ? 18.306 11.954 22.380 0.00 68.64 81 GLU C N 1
ATOM 2600 C CA . GLU C 1 81 ? 17.243 12.927 22.196 0.00 68.57 81 GLU C CA 1
ATOM 2601 C C . GLU C 1 81 ? 15.951 12.435 22.826 0.00 67.11 81 GLU C C 1
ATOM 2602 O O . GLU C 1 81 ? 15.761 11.229 23.018 0.00 65.84 81 GLU C O 1
ATOM 2608 N N . PRO C 1 82 ? 15.041 13.351 23.173 0.00 66.83 82 PRO C N 1
ATOM 2609 C CA . PRO C 1 82 ? 13.722 12.933 23.668 0.00 65.46 82 PRO C CA 1
ATOM 2610 C C . PRO C 1 82 ? 12.729 12.576 22.572 0.00 64.18 82 PRO C C 1
ATOM 2611 O O . PRO C 1 82 ? 11.649 12.061 22.891 0.00 61.24 82 PRO C O 1
ATOM 2615 N N . GLY C 1 83 ? 13.056 12.821 21.304 1.00 70.40 83 GLY C N 1
ATOM 2616 C CA . GLY C 1 83 ? 12.127 12.583 20.208 1.00 72.13 83 GLY C CA 1
ATOM 2617 C C . GLY C 1 83 ? 11.564 13.863 19.610 1.00 69.19 83 GLY C C 1
ATOM 2618 O O . GLY C 1 83 ? 10.956 14.671 20.322 1.00 70.90 83 GLY C O 1
ATOM 2619 N N . GLU C 1 84 ? 11.744 14.055 18.300 1.00 69.77 84 GLU C N 1
ATOM 2620 C CA . GLU C 1 84 ? 11.377 15.327 17.681 1.00 74.04 84 GLU C CA 1
ATOM 2621 C C . GLU C 1 84 ? 9.895 15.635 17.880 1.00 70.22 84 GLU C C 1
ATOM 2622 O O . GLU C 1 84 ? 9.535 16.696 18.402 1.00 72.87 84 GLU C O 1
ATOM 2628 N N . ASP C 1 85 ? 9.024 14.706 17.506 1.00 59.79 85 ASP C N 1
ATOM 2629 C CA . ASP C 1 85 ? 7.590 14.939 17.547 1.00 60.62 85 ASP C CA 1
ATOM 2630 C C . ASP C 1 85 ? 6.960 14.316 18.789 1.00 52.98 85 ASP C C 1
ATOM 2631 O O . ASP C 1 85 ? 7.432 13.301 19.313 1.00 54.48 85 ASP C O 1
ATOM 2636 N N . ILE C 1 86 ? 5.883 14.944 19.255 1.00 42.95 86 ILE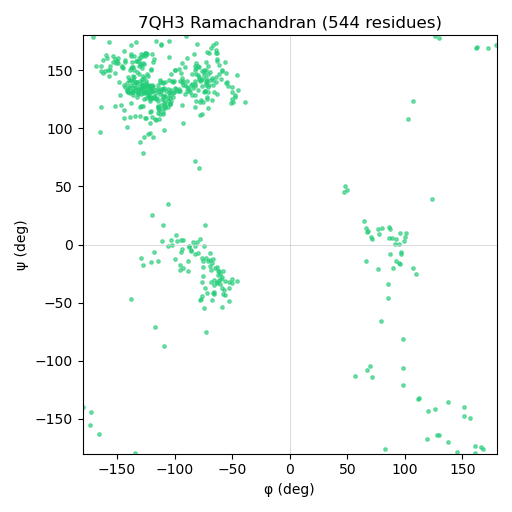 C N 1
ATOM 2637 C CA . ILE C 1 86 ? 5.022 14.347 20.266 1.00 42.29 86 ILE C CA 1
ATOM 2638 C C . ILE C 1 86 ? 4.119 13.304 19.613 1.00 37.94 86 ILE C C 1
ATOM 2639 O O . ILE C 1 86 ? 3.356 13.609 18.696 1.00 34.71 86 ILE C O 1
ATOM 2644 N N . ARG C 1 87 ? 4.197 12.080 20.100 1.00 34.21 87 ARG C N 1
ATOM 2645 C CA . ARG C 1 87 ? 3.442 10.955 19.590 1.00 37.08 87 ARG C CA 1
ATOM 2646 C C . ARG C 1 87 ? 2.526 10.405 20.667 1.00 35.87 87 ARG C C 1
ATOM 2647 O O . ARG C 1 87 ? 2.735 10.597 21.870 1.00 38.88 87 ARG C O 1
ATOM 2655 N N . SER C 1 88 ? 1.524 9.678 20.218 1.00 32.98 88 SER C N 1
ATOM 2656 C CA . SER C 1 88 ? 0.614 9.013 21.118 1.00 35.98 88 SER C CA 1
ATOM 2657 C C . SER C 1 88 ? 0.347 7.611 20.608 1.00 34.32 88 SER C C 1
ATOM 2658 O O . SER C 1 88 ? 0.484 7.319 19.418 1.00 36.47 88 SER C O 1
ATOM 2661 N N . ARG C 1 89 ? -0.051 6.747 21.527 1.00 36.11 89 ARG C N 1
ATOM 2662 C CA . ARG C 1 89 ? -0.689 5.486 21.187 1.00 32.62 89 ARG C CA 1
ATOM 2663 C C . ARG C 1 89 ? -2.045 5.440 21.869 1.00 35.81 89 ARG C C 1
ATOM 2664 O O . ARG C 1 89 ? -2.146 5.672 23.085 1.00 33.95 89 ARG C O 1
ATOM 2672 N N . TYR C 1 90 ? -3.073 5.142 21.085 1.00 29.13 90 TYR C N 1
ATOM 2673 C CA . TYR C 1 90 ? -4.447 5.011 21.556 1.00 29.11 90 TYR C CA 1
ATOM 2674 C C . TYR C 1 90 ? -4.777 3.526 21.689 1.00 31.08 90 TYR C C 1
ATOM 2675 O O . TYR C 1 90 ? -4.348 2.722 20.860 1.00 32.55 90 TYR C O 1
ATOM 2684 N N . TYR C 1 91 ? -5.496 3.154 22.752 1.00 30.73 91 TYR C N 1
ATOM 2685 C CA . TYR C 1 91 ? -5.935 1.771 22.960 1.00 29.99 91 TYR C CA 1
ATOM 2686 C C . TYR C 1 91 ? -7.381 1.781 23.427 1.00 30.59 91 TYR C C 1
ATOM 2687 O O . TYR C 1 91 ? -7.694 2.507 24.376 1.00 29.31 91 TYR C O 1
ATOM 2696 N N . ASP C 1 92 ? -8.256 0.967 22.820 1.00 30.98 92 ASP C N 1
ATOM 2697 C CA . ASP C 1 92 ? -9.675 1.114 23.146 1.00 32.44 92 ASP C CA 1
ATOM 2698 C C . ASP C 1 92 ? -10.388 -0.209 23.413 1.00 39.97 92 ASP C C 1
ATOM 2699 O O . ASP C 1 92 ? -9.799 -1.306 23.348 1.00 34.11 92 ASP C O 1
ATOM 2704 N N . SER C 1 93 ? -11.701 -0.055 23.699 1.00 30.47 93 SER C N 1
ATOM 2705 C CA . SER C 1 93 ? -12.560 -1.137 24.159 1.00 33.37 93 SER C CA 1
ATOM 2706 C C . SER C 1 93 ? -12.941 -2.097 23.043 1.00 33.52 93 SER C C 1
ATOM 2707 O O . SER C 1 93 ? -13.485 -3.165 23.325 1.00 26.96 93 SER C O 1
ATOM 2710 N N . ARG C 1 94 ? -12.726 -1.720 21.790 1.00 35.68 94 ARG C N 1
ATOM 2711 C CA . ARG C 1 94 ? -12.962 -2.622 20.676 1.00 37.75 94 ARG C CA 1
ATOM 2712 C C . ARG C 1 94 ? -11.710 -3.399 20.281 1.00 33.61 94 ARG C C 1
ATOM 2713 O O . ARG C 1 94 ? -11.745 -4.161 19.310 1.00 34.88 94 ARG C O 1
ATOM 2721 N N . GLY C 1 95 ? -10.611 -3.237 21.008 1.00 32.25 95 GLY C N 1
ATOM 2722 C CA . GLY C 1 95 ? -9.406 -3.971 20.697 1.00 27.66 95 GLY C CA 1
ATOM 2723 C C . GLY C 1 95 ? -8.484 -3.299 19.712 1.00 32.06 95 GLY C C 1
ATOM 2724 O O . GLY C 1 95 ? -7.476 -3.906 19.331 1.00 36.17 95 GLY C O 1
ATOM 2725 N N . ASN C 1 96 ? -8.779 -2.066 19.300 1.00 28.97 96 ASN C N 1
ATOM 2726 C CA . ASN C 1 96 ? -7.927 -1.355 18.351 1.00 34.87 96 ASN C CA 1
ATOM 2727 C C . ASN C 1 96 ? -6.851 -0.510 19.036 1.00 40.43 96 ASN C C 1
ATOM 2728 O O . ASN C 1 96 ? -7.017 -0.031 20.165 1.00 33.20 96 ASN C O 1
ATOM 2733 N N . THR C 1 97 ? -5.750 -0.313 18.313 1.00 32.12 97 THR C N 1
ATOM 2734 C CA . THR C 1 97 ? -4.678 0.604 18.672 1.00 37.45 97 THR C CA 1
ATOM 2735 C C . THR C 1 97 ? -4.352 1.476 17.464 1.00 36.62 97 THR C C 1
ATOM 2736 O O . THR C 1 97 ? -4.546 1.070 16.318 1.00 39.71 97 THR C O 1
ATOM 2740 N N . PHE C 1 98 ? -3.831 2.669 17.721 1.00 29.09 98 PHE C N 1
ATOM 2741 C CA . PHE C 1 98 ? -3.418 3.539 16.633 1.00 28.70 98 PHE C CA 1
ATOM 2742 C C . PHE C 1 98 ? -2.442 4.573 17.171 1.00 32.09 98 PHE C C 1
ATOM 2743 O O . PHE C 1 98 ? -2.544 4.997 18.326 1.00 32.06 98 PHE C O 1
ATOM 2751 N N . ASP C 1 99 ? -1.521 4.995 16.311 1.00 27.55 99 ASP C N 1
ATOM 2752 C CA . ASP C 1 99 ? -0.458 5.926 16.677 1.00 36.14 99 ASP C CA 1
ATOM 2753 C C . ASP C 1 99 ? -0.698 7.268 16.001 1.00 36.46 99 ASP C C 1
ATOM 2754 O O . ASP C 1 99 ? -0.989 7.315 14.804 1.00 36.21 99 ASP C O 1
ATOM 2759 N N . TYR C 1 100 ? -0.566 8.346 16.760 1.00 30.18 100 TYR C N 1
ATOM 2760 C CA . TYR C 1 100 ? -0.805 9.688 16.256 1.00 31.88 100 TYR C CA 1
ATOM 2761 C C . TYR C 1 100 ? 0.420 10.561 16.483 1.00 38.58 100 TYR C C 1
ATOM 2762 O O . TYR C 1 100 ? 1.311 10.242 17.289 1.00 34.63 100 TYR C O 1
ATOM 2771 N N . VAL C 1 101 ? 0.435 11.687 15.774 1.00 32.61 101 VAL C N 1
ATOM 2772 C CA . VAL C 1 101 ? 1.416 12.739 15.995 1.00 40.28 101 VAL C CA 1
ATOM 2773 C C . VAL C 1 101 ? 0.653 14.002 16.348 1.00 36.29 101 VAL C C 1
ATOM 2774 O O . VAL C 1 101 ? -0.294 14.376 15.644 1.00 32.17 101 VAL C O 1
ATOM 2778 N N . TYR C 1 102 ? 1.026 14.612 17.469 1.00 34.87 102 TYR C N 1
ATOM 2779 C CA . TYR C 1 102 ? 0.441 15.852 17.951 1.00 39.31 102 TYR C CA 1
ATOM 2780 C C . TYR C 1 102 ? 1.347 17.016 17.584 1.00 37.67 102 TYR C C 1
ATOM 2781 O O . TYR C 1 102 ? 2.568 16.871 17.520 1.00 43.88 102 TYR C O 1
ATOM 2790 N N . GLU C 1 103 ? 0.738 18.180 17.376 1.00 37.62 103 GLU C N 1
ATOM 2791 C CA . GLU C 1 103 ? 1.473 19.416 17.134 1.00 41.28 103 GLU C CA 1
ATOM 2792 C C . GLU C 1 103 ? 0.606 20.561 17.621 1.00 44.60 103 GLU C C 1
ATOM 2793 O O . GLU C 1 103 ? -0.498 20.754 17.102 1.00 41.42 103 GLU C O 1
ATOM 2799 N N . LEU C 1 104 ? 1.100 21.323 18.594 1.00 41.56 104 LEU C N 1
ATOM 2800 C CA . LEU C 1 104 ? 0.420 22.529 19.052 1.00 43.45 104 LEU C CA 1
ATOM 2801 C C . LEU C 1 104 ? 1.183 23.740 18.527 1.00 48.67 104 LEU C C 1
ATOM 2802 O O . LEU C 1 104 ? 2.361 23.927 18.854 1.00 49.71 104 LEU C O 1
ATOM 2807 N N . ASP C 1 105 ? 0.516 24.545 17.702 1.00 45.03 105 ASP C N 1
ATOM 2808 C CA . ASP C 1 105 ? 1.088 25.740 17.080 1.00 47.15 105 ASP C CA 1
ATOM 2809 C C . ASP C 1 105 ? 0.273 26.942 17.561 1.00 44.27 105 ASP C C 1
ATOM 2810 O O . ASP C 1 105 ? -0.758 27.279 16.977 1.00 45.05 105 ASP C O 1
ATOM 2815 N N . GLY C 1 106 ? 0.707 27.575 18.644 1.00 44.29 106 GLY C N 1
ATOM 2816 C CA . GLY C 1 106 ? -0.049 28.705 19.160 1.00 49.37 106 GLY C CA 1
ATOM 2817 C C . GLY C 1 106 ? -1.404 28.299 19.713 1.00 51.58 106 GLY C C 1
ATOM 2818 O O . GLY C 1 106 ? -1.475 27.659 20.765 1.00 53.74 106 GLY C O 1
ATOM 2819 N N . ASP C 1 107 ? -2.488 28.639 19.021 1.00 47.53 107 ASP C N 1
ATOM 2820 C CA . ASP C 1 107 ? -3.818 28.207 19.438 1.00 49.39 107 ASP C CA 1
ATOM 2821 C C . ASP C 1 107 ? -4.361 27.056 18.606 1.00 42.81 107 ASP C C 1
ATOM 2822 O O . ASP C 1 107 ? -5.506 26.655 18.807 1.00 44.77 107 ASP C O 1
ATOM 2827 N N . THR C 1 108 ? -3.584 26.523 17.674 1.00 41.23 108 THR C N 1
ATOM 2828 C CA . THR C 1 108 ? -4.077 25.521 16.740 1.00 45.32 108 THR C CA 1
ATOM 2829 C C . THR C 1 108 ? -3.442 24.173 17.053 1.00 45.51 108 THR C C 1
ATOM 2830 O O . THR C 1 108 ? -2.223 24.012 16.946 1.00 44.37 108 THR C O 1
ATOM 2834 N N . LEU C 1 109 ? -4.266 23.205 17.418 1.00 42.21 109 LEU C N 1
ATOM 2835 C CA . LEU C 1 109 ? -3.804 21.847 17.650 1.00 37.87 109 LEU C CA 1
ATOM 2836 C C . LEU C 1 109 ? -4.074 21.012 16.408 1.00 36.47 109 LEU C C 1
ATOM 2837 O O . LEU C 1 109 ? -5.178 21.046 15.845 1.00 34.05 109 LEU C O 1
ATOM 2842 N N . THR C 1 110 ? -3.062 20.271 15.983 1.00 37.56 110 THR C N 1
ATOM 2843 C CA . THR C 1 110 ? -3.172 19.333 14.879 1.00 42.35 110 THR C CA 1
ATOM 2844 C C . THR C 1 110 ? -2.849 17.942 15.406 1.00 40.01 110 THR C C 1
ATOM 2845 O O . THR C 1 110 ? -1.844 17.756 16.106 1.00 37.56 110 THR C O 1
ATOM 2849 N N . ILE C 1 111 ? -3.698 16.972 15.083 1.00 36.59 111 ILE C N 1
ATOM 2850 C CA . ILE C 1 111 ? -3.406 15.566 15.334 1.00 32.05 111 ILE C CA 1
ATOM 2851 C C . ILE C 1 111 ? -3.435 14.826 13.999 1.00 39.60 111 ILE C C 1
ATOM 2852 O O . ILE C 1 111 ? -4.497 14.712 13.370 1.00 38.96 111 ILE C O 1
ATOM 2857 N N . TRP C 1 112 ? -2.281 14.298 13.581 1.00 34.82 112 TRP C N 1
ATOM 2858 C CA . TRP C 1 112 ? -2.190 13.544 12.335 1.00 37.25 112 TRP C CA 1
ATOM 2859 C C . TRP C 1 112 ? -2.508 12.078 12.567 1.00 37.41 112 TRP C C 1
ATOM 2860 O O . TRP C 1 112 ? -1.966 11.457 13.486 1.00 37.30 112 TRP C O 1
ATOM 2871 N N . GLY C 1 113 ? -3.364 11.517 11.714 1.00 42.50 113 GLY C N 1
ATOM 2872 C CA . GLY C 1 113 ? -3.612 10.081 11.739 1.00 35.57 113 GLY C CA 1
ATOM 2873 C C . GLY C 1 113 ? -2.531 9.344 10.978 1.00 41.99 113 GLY C C 1
ATOM 2874 O O . GLY C 1 113 ? -2.762 8.828 9.879 1.00 44.79 113 GLY C O 1
ATOM 2875 N N . GLY C 1 114 ? -1.340 9.290 11.565 1.00 41.66 114 GLY C N 1
ATOM 2876 C CA . GLY C 1 114 ? -0.140 8.852 10.894 1.00 41.89 114 GLY C CA 1
ATOM 2877 C C . GLY C 1 114 ? 0.948 9.877 11.118 1.00 42.08 114 GLY C C 1
ATOM 2878 O O . GLY C 1 114 ? 0.850 10.718 12.015 1.00 41.60 114 GLY C O 1
ATOM 2879 N N . GLU C 1 115 ? 1.998 9.800 10.305 1.00 46.06 115 GLU C N 1
ATOM 2880 C CA . GLU C 1 115 ? 3.100 10.745 10.410 1.00 46.00 115 GLU C CA 1
ATOM 2881 C C . GLU C 1 115 ? 2.609 12.149 10.103 1.00 42.35 115 GLU C C 1
ATOM 2882 O O . GLU C 1 115 ? 1.587 12.342 9.441 1.00 40.86 115 GLU C O 1
ATOM 2888 N N . LYS C 1 116 ? 3.355 13.138 10.582 1.00 39.78 116 LYS C N 1
ATOM 2889 C CA . LYS C 1 116 ? 3.137 14.509 10.146 1.00 44.76 116 LYS C CA 1
ATOM 2890 C C . LYS C 1 116 ? 2.974 14.548 8.632 1.00 49.42 116 LYS C C 1
ATOM 2891 O O . LYS C 1 116 ? 3.717 13.892 7.893 1.00 42.32 116 LYS C O 1
ATOM 2897 N N . GLY C 1 117 ? 1.952 15.271 8.182 1.00 53.87 117 GLY C N 1
ATOM 2898 C CA . GLY C 1 117 ? 1.612 15.305 6.775 1.00 44.44 117 GLY C CA 1
ATOM 2899 C C . GLY C 1 117 ? 0.697 14.201 6.282 1.00 50.15 117 GLY C C 1
ATOM 2900 O O . GLY C 1 117 ? 0.605 13.999 5.066 1.00 48.67 117 GLY C O 1
ATOM 2901 N N . SER C 1 118 ? 0.024 13.469 7.176 1.00 47.71 118 SER C N 1
ATOM 2902 C CA . SER C 1 118 ? -0.893 12.424 6.743 1.00 42.16 118 SER C CA 1
ATOM 2903 C C . SER C 1 118 ? -2.137 13.022 6.080 1.00 38.92 118 SER C C 1
ATOM 2904 O O . SER C 1 118 ? -2.612 14.089 6.472 1.00 41.92 118 SER C O 1
ATOM 2907 N N . PRO C 1 119 ? -2.719 12.320 5.106 1.00 42.31 119 PRO C N 1
ATOM 2908 C CA . PRO C 1 119 ? -3.951 12.827 4.472 1.00 37.86 119 PRO C CA 1
ATOM 2909 C C . PRO C 1 119 ? -5.175 12.828 5.384 1.00 41.55 119 PRO C C 1
ATOM 2910 O O . PRO C 1 119 ? -6.132 13.570 5.109 1.00 45.09 119 PRO C O 1
ATOM 2914 N N . ALA C 1 120 ? -5.196 12.020 6.439 1.00 38.77 120 ALA C N 1
ATOM 2915 C CA . ALA C 1 120 ? -6.220 12.103 7.474 1.00 39.59 120 ALA C CA 1
ATOM 2916 C C . ALA C 1 120 ? -5.638 12.828 8.678 1.00 41.28 120 ALA C C 1
ATOM 2917 O O . ALA C 1 120 ? -4.573 12.450 9.175 1.00 43.33 120 ALA C O 1
ATOM 2919 N N . TYR C 1 121 ? -6.327 13.865 9.144 1.00 38.72 121 TYR C N 1
ATOM 2920 C CA . TYR C 1 121 ? -5.831 14.617 10.292 1.00 39.70 121 TYR C CA 1
ATOM 2921 C C . TYR C 1 121 ? -6.969 15.392 10.925 1.00 38.62 121 TYR C C 1
ATOM 2922 O O . TYR C 1 121 ? -8.028 15.594 10.320 1.00 38.10 121 TYR C O 1
ATOM 2931 N N . TYR C 1 122 ? -6.725 15.815 12.161 1.00 36.33 122 TYR C N 1
ATOM 2932 C CA . TYR C 1 122 ? -7.623 16.654 12.939 1.00 33.41 122 TYR C CA 1
ATOM 2933 C C . TYR C 1 122 ? -6.974 18.016 13.141 1.00 38.41 122 TYR C C 1
ATOM 2934 O O . TYR C 1 122 ? -5.763 18.110 13.384 1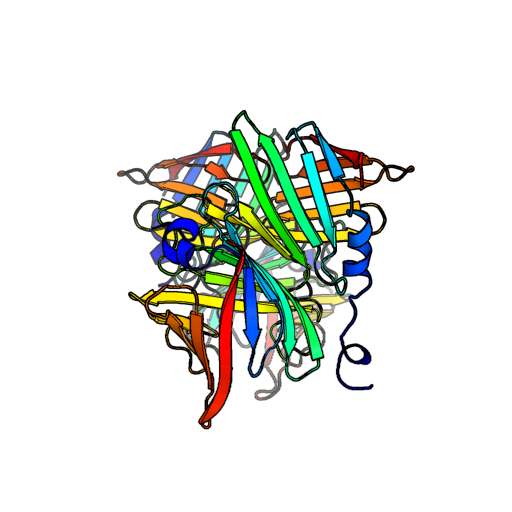.00 39.56 122 TYR C O 1
ATOM 2943 N N . ARG C 1 123 ? -7.775 19.072 13.036 1.00 30.85 123 ARG C N 1
ATOM 2944 C CA . ARG C 1 123 ? -7.273 20.420 13.257 1.00 37.99 123 ARG C CA 1
ATOM 2945 C C . ARG C 1 123 ? -8.337 21.200 14.011 1.00 32.66 123 ARG C C 1
ATOM 2946 O O . ARG C 1 123 ? -9.513 21.165 13.645 1.00 34.69 123 ARG C O 1
ATOM 2954 N N . ALA C 1 124 ? -7.927 21.875 15.077 1.00 32.28 124 ALA C N 1
ATOM 2955 C CA . ALA C 1 124 ? -8.860 22.578 15.945 1.00 38.57 124 ALA C CA 1
ATOM 2956 C C . ALA C 1 124 ? -8.148 23.768 16.568 1.00 38.58 124 ALA C C 1
ATOM 2957 O O . ALA C 1 124 ? -6.920 23.776 16.703 1.00 40.63 124 ALA C O 1
ATOM 2959 N N . THR C 1 125 ? -8.939 24.760 16.973 1.00 38.63 125 THR C N 1
ATOM 2960 C CA . THR C 1 125 ? -8.421 26.019 17.492 1.00 39.62 125 THR C CA 1
ATOM 2961 C C . THR C 1 125 ? -9.050 26.299 18.848 1.00 42.53 125 THR C C 1
ATOM 2962 O O . THR C 1 125 ? -10.268 26.156 19.014 1.00 36.19 125 THR C O 1
ATOM 2966 N N . PHE C 1 126 ? -8.217 26.685 19.814 1.00 40.27 126 PHE C N 1
ATOM 2967 C CA . PHE C 1 126 ? -8.710 27.061 21.128 1.00 39.48 126 PHE C CA 1
ATOM 2968 C C . PHE C 1 126 ? -9.393 28.418 21.061 1.00 46.03 126 PHE C C 1
ATOM 2969 O O . PHE C 1 126 ? -8.908 29.340 20.401 1.00 47.57 126 PHE C O 1
ATOM 2977 N N . SER C 1 127 ? -10.520 28.542 21.758 1.00 44.89 127 SER C N 1
ATOM 2978 C CA . SER C 1 127 ? -11.172 29.832 21.910 1.00 39.40 127 SER C CA 1
ATOM 2979 C C . SER C 1 127 ? -10.319 30.759 22.785 1.00 43.52 127 SER C C 1
ATOM 2980 O O . SER C 1 127 ? -9.345 30.347 23.422 1.00 42.63 127 SER C O 1
ATOM 2983 N N . ALA C 1 128 ? -10.708 32.037 22.811 1.00 47.71 128 ALA C N 1
ATOM 2984 C CA . ALA C 1 128 ? -9.897 33.051 23.481 1.00 45.88 128 ALA C CA 1
ATOM 2985 C C . ALA C 1 128 ? -9.675 32.713 24.949 1.00 47.57 128 ALA C C 1
ATOM 2986 O O . ALA C 1 128 ? -8.560 32.851 25.456 1.00 53.94 128 ALA C O 1
ATOM 2988 N N . ASP C 1 129 ? -10.716 32.243 25.643 1.00 55.77 129 ASP C N 1
ATOM 2989 C CA . ASP C 1 129 ? -10.592 31.859 27.048 1.00 48.42 129 ASP C CA 1
ATOM 2990 C C . ASP C 1 129 ? -9.983 30.477 27.253 1.00 51.80 129 ASP C C 1
ATOM 2991 O O . ASP C 1 129 ? -9.880 30.034 28.406 1.00 52.20 129 ASP C O 1
ATOM 2996 N N . GLY C 1 130 ? -9.596 29.783 26.178 1.00 45.28 130 GLY C N 1
ATOM 2997 C CA . GLY C 1 130 ? -8.947 28.491 26.275 1.00 42.14 130 GLY C CA 1
ATOM 2998 C C . GLY C 1 130 ? -9.809 27.327 26.729 1.00 44.10 130 GLY C C 1
ATOM 2999 O O . GLY C 1 130 ? -9.271 26.231 26.925 1.00 46.51 130 GLY C O 1
ATOM 3000 N N . ASN C 1 131 ? -11.119 27.504 26.890 1.00 41.31 131 ASN C N 1
ATOM 3001 C CA . ASN C 1 131 ? -11.976 26.438 27.396 1.00 44.88 131 ASN C CA 1
ATOM 3002 C C . ASN C 1 131 ? -12.844 25.788 26.326 1.00 39.47 131 ASN C C 1
ATOM 3003 O O . ASN C 1 131 ? -13.616 24.876 26.644 1.00 35.43 131 ASN C O 1
ATOM 3008 N N . THR C 1 132 ? -12.775 26.247 25.084 1.00 39.24 132 THR C N 1
ATOM 3009 C CA . THR C 1 132 ? -13.372 25.524 23.972 1.00 35.96 132 THR C CA 1
ATOM 3010 C C . THR C 1 132 ? -12.283 25.238 22.951 1.00 40.12 132 THR C C 1
ATOM 3011 O O . THR C 1 132 ? -11.359 26.042 22.765 1.00 41.25 132 THR C O 1
ATOM 3015 N N . LEU C 1 133 ? -12.393 24.076 22.312 1.00 38.16 133 LEU C N 1
ATOM 3016 C CA . LEU C 1 133 ? -11.444 23.608 21.313 1.00 37.16 133 LEU C CA 1
ATOM 3017 C C . LEU C 1 133 ? -12.290 23.078 20.168 1.00 40.17 133 LEU C C 1
ATOM 3018 O O . LEU C 1 133 ? -12.951 22.045 20.312 1.00 37.92 133 LEU C O 1
ATOM 3023 N N . SER C 1 134 ? -12.281 23.777 19.039 1.00 35.35 134 SER C N 1
ATOM 3024 C CA . SER C 1 134 ? -13.260 23.539 17.991 1.00 39.66 134 SER C CA 1
ATOM 3025 C C . SER C 1 134 ? -12.556 23.236 16.678 1.00 38.74 134 SER C C 1
ATOM 3026 O O . SER C 1 134 ? -11.639 23.963 16.279 1.00 41.19 134 SER C O 1
ATOM 3029 N N . GLY C 1 135 ? -12.975 22.166 16.014 1.00 38.70 135 GLY C N 1
ATOM 3030 C CA . GLY C 1 135 ? -12.285 21.742 14.812 1.00 35.75 135 GLY C CA 1
ATOM 3031 C C . GLY C 1 135 ? -12.987 20.606 14.105 1.00 41.75 135 GLY C C 1
ATOM 3032 O O . GLY C 1 135 ? -14.199 20.425 14.235 1.00 43.10 135 GLY C O 1
ATOM 3033 N N . ALA C 1 136 ? -12.208 19.840 13.342 1.00 37.49 136 ALA C N 1
ATOM 3034 C CA . ALA C 1 136 ? -12.778 18.737 12.585 1.00 42.50 136 ALA C CA 1
ATOM 3035 C C . ALA C 1 136 ? -11.696 17.710 12.303 1.00 34.63 136 ALA C C 1
ATOM 3036 O O . ALA C 1 136 ? -10.515 18.043 12.251 1.00 38.76 136 ALA C O 1
ATOM 3038 N N . TRP C 1 137 ? -12.122 16.461 12.127 1.00 36.68 137 TRP C N 1
ATOM 3039 C CA . TRP C 1 137 ? -11.346 15.450 11.414 1.00 38.77 137 TRP C CA 1
ATOM 3040 C C . TRP C 1 137 ? -11.701 15.541 9.932 1.00 38.62 137 TRP C C 1
ATOM 3041 O O . TRP C 1 137 ? -12.879 15.655 9.595 1.00 43.08 137 TRP C O 1
ATOM 3052 N N . VAL C 1 138 ? -10.694 15.508 9.048 1.00 37.26 138 VAL C N 1
ATOM 3053 C CA . VAL C 1 138 ? -10.939 15.523 7.606 1.00 39.58 138 VAL C CA 1
ATOM 3054 C C . VAL C 1 138 ? -10.212 14.345 6.969 1.00 37.30 138 VAL C C 1
ATOM 3055 O O . VAL C 1 138 ? -9.228 13.828 7.501 1.00 32.83 138 VAL C O 1
ATOM 3059 N N . TYR C 1 139 ? -10.708 13.920 5.816 1.00 34.05 139 TYR C N 1
ATOM 3060 C CA . TYR C 1 139 ? -10.224 12.711 5.163 1.00 36.66 139 TYR C CA 1
ATOM 3061 C C . TYR C 1 139 ? -10.194 12.882 3.651 1.00 38.78 139 TYR C C 1
ATOM 3062 O O . TYR C 1 139 ? -10.915 13.721 3.094 1.00 34.66 139 TYR C O 1
ATOM 3071 N N . PRO C 1 140 ? -9.369 12.087 2.962 1.00 36.89 140 PRO C N 1
ATOM 3072 C CA . PRO C 1 140 ? -9.392 12.087 1.493 1.00 34.59 140 PRO C CA 1
ATOM 3073 C C . PRO C 1 140 ? -10.792 11.802 0.956 1.00 42.54 140 PRO C C 1
ATOM 3074 O O . PRO C 1 140 ? -11.516 10.942 1.465 1.00 37.92 140 PRO C O 1
ATOM 3078 N N . GLY C 1 141 ? -11.162 12.530 -0.092 1.00 38.74 141 GLY C N 1
ATOM 3079 C 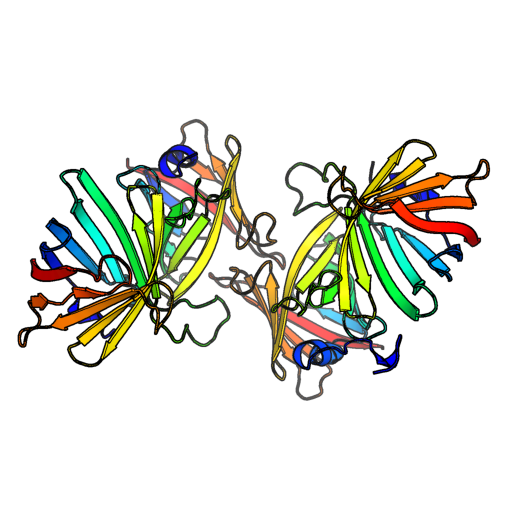CA . GLY C 1 141 ? -12.500 12.458 -0.624 1.00 38.24 141 GLY C CA 1
ATOM 3080 C C . GLY C 1 141 ? -13.421 13.542 -0.130 1.00 31.56 141 GLY C C 1
ATOM 3081 O O . GLY C 1 141 ? -14.555 13.622 -0.599 1.00 32.83 141 GLY C O 1
ATOM 3082 N N . GLY C 1 142 ? -12.976 14.358 0.820 1.00 34.87 142 GLY C N 1
ATOM 3083 C CA . GLY C 1 142 ? -13.744 15.473 1.323 1.00 35.86 142 GLY C CA 1
ATOM 3084 C C . GLY C 1 142 ? -14.555 15.185 2.564 1.00 34.60 142 GLY C C 1
ATOM 3085 O O . GLY C 1 142 ? -15.254 16.079 3.050 1.00 34.40 142 GLY C O 1
ATOM 3086 N N . GLY C 1 143 ? -14.490 13.979 3.090 1.00 35.22 143 GLY C N 1
ATOM 3087 C CA . GLY C 1 143 ? -15.267 13.646 4.260 1.00 37.84 143 GLY C CA 1
ATOM 3088 C C . GLY C 1 143 ? -14.624 14.131 5.540 1.00 41.27 143 GLY C C 1
ATOM 3089 O O . GLY C 1 143 ? -13.489 14.622 5.561 1.00 40.65 143 GLY C O 1
ATOM 3090 N N . GLY C 1 144 ? -15.381 13.986 6.617 1.00 39.66 144 GLY C N 1
ATOM 3091 C CA . GLY C 1 144 ? -14.920 14.368 7.932 1.00 31.87 144 GLY C CA 1
ATOM 3092 C C . GLY C 1 144 ? -16.095 14.544 8.863 1.00 42.94 144 GLY C C 1
ATOM 3093 O O . GLY C 1 144 ? -17.252 14.356 8.485 1.00 43.08 144 GLY C O 1
ATOM 3094 N N . TYR C 1 145 ? -15.775 14.917 10.102 1.00 41.10 145 TYR C N 1
ATOM 3095 C CA . TYR C 1 145 ? -16.827 15.195 11.069 1.00 40.79 145 TYR C CA 1
ATOM 3096 C C . TYR C 1 145 ? -16.345 16.256 12.046 1.00 39.84 145 TYR C C 1
ATOM 3097 O O . TYR C 1 145 ? -15.143 16.499 12.189 1.00 41.05 145 TYR C O 1
ATOM 3106 N N . ASP C 1 146 ? -17.306 16.890 12.714 1.00 42.99 146 ASP C N 1
ATOM 3107 C CA . ASP C 1 146 ? -17.026 17.981 13.637 1.00 46.73 146 ASP C CA 1
ATOM 3108 C C . ASP C 1 146 ? -16.551 17.465 14.991 1.00 39.91 146 ASP C C 1
ATOM 3109 O O . ASP C 1 146 ? -16.893 16.363 15.417 1.00 41.33 146 ASP C O 1
ATOM 3114 N N . SER C 1 147 ? -15.780 18.295 15.683 1.00 35.96 147 SER C N 1
ATOM 3115 C CA . SER C 1 147 ? -15.374 17.999 17.051 1.00 42.13 147 SER C CA 1
ATOM 3116 C C . SER C 1 147 ? -15.331 19.306 17.831 1.00 43.15 147 SER C C 1
ATOM 3117 O O . SER C 1 147 ? -14.440 20.137 17.618 1.00 38.55 147 SER C O 1
ATOM 3120 N N . VAL C 1 148 ? -16.284 19.490 18.733 1.00 34.48 148 VAL C N 1
ATOM 3121 C CA . VAL C 1 148 ? -16.281 20.625 19.646 1.00 45.26 148 VAL C CA 1
ATOM 3122 C C . VAL C 1 148 ? -16.111 20.089 21.056 1.00 33.19 148 VAL C C 1
ATOM 3123 O O . VAL C 1 148 ? -16.896 19.244 21.504 1.00 36.97 148 VAL C O 1
ATOM 3127 N N . MET C 1 149 ? -15.108 20.603 21.752 1.00 32.47 149 MET C N 1
ATOM 3128 C CA . MET C 1 149 ? -14.701 20.145 23.070 1.00 37.27 149 MET C CA 1
ATOM 3129 C C . MET C 1 149 ? -14.793 21.334 24.018 1.00 36.15 149 MET C C 1
ATOM 3130 O O . MET C 1 149 ? -14.173 22.374 23.768 1.00 33.24 149 MET C O 1
ATOM 3135 N N . THR C 1 150 ? -15.554 21.187 25.097 1.00 34.35 150 THR C N 1
ATOM 3136 C CA . THR C 1 150 ? -15.718 22.246 26.087 1.00 33.78 150 THR C CA 1
ATOM 3137 C C . THR C 1 150 ? -15.188 21.766 27.423 1.00 31.87 150 THR C C 1
ATOM 3138 O O . THR C 1 150 ? -15.618 20.711 27.906 1.00 32.99 150 THR C O 1
ATOM 3142 N N . ARG C 1 151 ? -14.270 22.538 28.026 1.00 32.03 151 ARG C N 1
ATOM 3143 C CA . ARG C 1 151 ? -13.734 22.170 29.341 1.00 33.91 151 ARG C CA 1
ATOM 3144 C C . ARG C 1 151 ? -14.792 22.395 30.417 1.00 38.61 151 ARG C C 1
ATOM 3145 O O . ARG C 1 151 ? -15.364 23.487 30.513 1.00 37.83 151 ARG C O 1
ATOM 3153 N N . VAL C 1 152 ? -15.082 21.353 31.200 1.00 35.14 152 VAL C N 1
ATOM 3154 C CA . VAL C 1 152 ? -16.078 21.441 32.265 1.00 32.28 152 VAL C CA 1
ATOM 3155 C C . VAL C 1 152 ? -15.495 21.193 33.649 1.00 37.53 152 VAL C C 1
ATOM 3156 O O . VAL C 1 152 ? -16.220 21.351 34.643 1.00 42.29 152 VAL C O 1
ATOM 3160 N N . ALA C 1 153 ? -14.229 20.806 33.760 1.00 28.83 153 ALA C N 1
ATOM 3161 C CA . ALA C 1 153 ? -13.586 20.659 35.057 1.00 36.31 153 ALA C CA 1
ATOM 3162 C C . ALA C 1 153 ? -12.097 20.783 34.828 1.00 36.86 153 ALA C C 1
ATOM 3163 O O . ALA C 1 153 ? -11.597 20.360 33.784 1.00 39.29 153 ALA C O 1
ATOM 3165 N N . VAL C 1 154 ? -11.399 21.379 35.791 1.00 43.70 154 VAL C N 1
ATOM 3166 C CA . VAL C 1 154 ? -10.002 21.734 35.572 1.00 43.50 154 VAL C CA 1
ATOM 3167 C C . VAL C 1 154 ? -9.165 20.538 35.977 1.00 53.29 154 VAL C C 1
ATOM 3168 O O . VAL C 1 154 ? -9.753 19.517 36.364 1.00 50.80 154 VAL C O 1
ATOM 3173 N N . ASP D 1 18 ? 24.327 1.330 3.091 1.00 64.27 18 ASP D N 1
ATOM 3174 C CA . ASP D 1 18 ? 25.680 0.899 2.744 1.00 66.64 18 ASP D CA 1
ATOM 3175 C C . ASP D 1 18 ? 26.027 -0.535 3.218 1.00 65.05 18 ASP D C 1
ATOM 3176 O O . ASP D 1 18 ? 25.480 -1.029 4.213 1.00 55.92 18 ASP D O 1
ATOM 3181 N N . ALA D 1 19 ? 26.953 -1.184 2.507 1.00 54.46 19 ALA D N 1
ATOM 3182 C CA . ALA D 1 19 ? 27.204 -2.604 2.701 1.00 48.60 19 ALA D CA 1
ATOM 3183 C C . ALA D 1 19 ? 27.893 -2.876 4.042 1.00 54.61 19 ALA D C 1
ATOM 3184 O O . ALA D 1 19 ? 28.716 -2.086 4.518 1.00 55.31 19 ALA D O 1
ATOM 3186 N N . ALA D 1 20 ? 27.567 -4.036 4.632 1.00 45.57 20 ALA D N 1
ATOM 3187 C CA . ALA D 1 20 ? 27.896 -4.298 6.034 1.00 51.86 20 ALA D CA 1
ATOM 3188 C C . ALA D 1 20 ? 29.400 -4.373 6.284 1.00 47.39 20 ALA D C 1
ATOM 3189 O O . ALA D 1 20 ? 29.879 -3.877 7.310 1.00 41.50 20 ALA D O 1
ATOM 3191 N N . VAL D 1 21 ? 30.159 -5.035 5.406 1.00 40.92 21 VAL D N 1
ATOM 3192 C CA . VAL D 1 21 ? 31.586 -5.157 5.694 1.00 45.37 21 VAL D CA 1
ATOM 3193 C C . VAL D 1 21 ? 32.237 -3.784 5.710 1.00 51.16 21 VAL D C 1
ATOM 3194 O O . VAL D 1 21 ? 33.137 -3.525 6.516 1.00 50.17 21 VAL D O 1
ATOM 3198 N N . ARG D 1 22 ? 31.752 -2.867 4.874 1.00 47.19 22 ARG D N 1
ATOM 3199 C CA . ARG D 1 22 ? 32.298 -1.516 4.838 1.00 54.06 22 ARG D CA 1
ATOM 3200 C C . ARG D 1 22 ? 31.778 -0.671 6.003 1.00 52.21 22 ARG D C 1
ATOM 3201 O O . ARG D 1 22 ? 32.564 -0.022 6.701 1.00 48.66 22 ARG D O 1
ATOM 3209 N N . ALA D 1 23 ? 30.460 -0.687 6.244 1.00 49.87 23 ALA D N 1
ATOM 3210 C CA . ALA D 1 23 ? 29.901 0.098 7.347 1.00 52.44 23 ALA D CA 1
ATOM 3211 C C . ALA D 1 23 ? 30.485 -0.314 8.700 1.00 46.48 23 ALA D C 1
ATOM 3212 O O . ALA D 1 23 ? 30.596 0.513 9.609 1.00 46.79 23 ALA D O 1
ATOM 3214 N N . LEU D 1 24 ? 30.879 -1.569 8.849 1.00 42.20 24 LEU D N 1
ATOM 3215 C CA . LEU D 1 24 ? 31.339 -2.092 10.124 1.00 43.37 24 LEU D CA 1
ATOM 3216 C C . LEU D 1 24 ? 32.785 -2.588 10.055 1.00 42.91 24 LEU D C 1
ATOM 3217 O O . LEU D 1 24 ? 33.192 -3.443 10.840 1.00 40.21 24 LEU D O 1
ATOM 3222 N N . ASP D 1 25 ? 33.581 -2.056 9.124 1.00 46.55 25 ASP D N 1
ATOM 3223 C CA . ASP D 1 25 ? 34.939 -2.559 8.936 1.00 47.09 25 ASP D CA 1
ATOM 3224 C C . ASP D 1 25 ? 35.821 -2.374 10.175 1.00 49.81 25 ASP D C 1
ATOM 3225 O O . ASP D 1 25 ? 36.797 -3.117 10.345 1.00 44.45 25 ASP D O 1
ATOM 3230 N N . ARG D 1 26 ? 35.486 -1.430 11.061 1.00 45.96 26 ARG D N 1
ATOM 3231 C CA . ARG D 1 26 ? 36.307 -1.214 12.244 1.00 49.07 26 ARG D CA 1
ATOM 3232 C C . ARG D 1 26 ? 36.304 -2.415 13.172 1.00 50.94 26 ARG D C 1
ATOM 3233 O O . ARG D 1 26 ? 37.203 -2.532 14.011 1.00 48.34 26 ARG D O 1
ATOM 3241 N N . LEU D 1 27 ? 35.305 -3.297 13.063 1.00 43.78 27 LEU D N 1
ATOM 3242 C CA . LEU D 1 27 ? 35.318 -4.520 13.855 1.00 40.60 27 LEU D CA 1
ATOM 3243 C C . LEU D 1 27 ? 36.209 -5.602 13.275 1.00 41.80 27 LEU D C 1
ATOM 3244 O O . LEU D 1 27 ? 36.387 -6.635 13.927 1.00 44.03 27 LEU D O 1
ATOM 3249 N N . ILE D 1 28 ? 36.757 -5.415 12.072 1.00 42.05 28 ILE D N 1
ATOM 3250 C CA . ILE D 1 28 ? 37.497 -6.499 11.440 1.00 44.38 28 ILE D CA 1
ATOM 3251 C C . ILE D 1 28 ? 38.773 -6.757 12.232 1.00 46.33 28 ILE D C 1
ATOM 3252 O O . ILE D 1 28 ? 39.561 -5.841 12.492 1.00 50.05 28 ILE D O 1
ATOM 3257 N N . GLY D 1 29 ? 38.952 -8.001 12.673 1.00 49.02 29 GLY D N 1
ATOM 3258 C CA . GLY D 1 29 ? 40.109 -8.364 13.464 1.00 49.59 29 GLY D CA 1
ATOM 3259 C C . GLY D 1 29 ? 39.792 -9.417 14.511 1.00 54.19 29 GLY D C 1
ATOM 3260 O O . GLY D 1 29 ? 38.657 -9.905 14.580 1.00 50.11 29 GLY D O 1
ATOM 3261 N N . THR D 1 30 ? 40.779 -9.806 15.315 1.00 46.87 30 THR D N 1
ATOM 3262 C CA . THR D 1 30 ? 40.548 -10.723 16.420 1.00 50.13 30 THR D CA 1
ATOM 3263 C C . THR D 1 30 ? 40.631 -9.918 17.712 1.00 54.63 30 THR D C 1
ATOM 3264 O O . THR D 1 30 ? 41.539 -9.098 17.886 1.00 55.71 30 THR D O 1
ATOM 3268 N N . TRP D 1 31 ? 39.649 -10.100 18.585 1.00 51.60 31 TRP D N 1
ATOM 3269 C CA . TRP D 1 31 ? 39.540 -9.304 19.797 1.00 45.59 31 TRP D CA 1
ATOM 3270 C C . TRP D 1 31 ? 39.541 -10.203 21.024 1.00 50.58 31 TRP D C 1
ATOM 3271 O O . TRP D 1 31 ? 38.909 -11.267 21.035 1.00 50.37 31 TRP D O 1
ATOM 3282 N N . ARG D 1 32 ? 40.274 -9.779 22.048 1.00 51.95 32 ARG D N 1
ATOM 3283 C CA . ARG D 1 32 ? 40.184 -10.405 23.352 1.00 44.32 32 ARG D CA 1
ATOM 3284 C C . ARG D 1 32 ? 39.172 -9.626 24.164 1.00 43.70 32 ARG D C 1
ATOM 3285 O O . ARG D 1 32 ? 39.109 -8.395 24.087 1.00 42.97 32 ARG D O 1
ATOM 3293 N N . VAL D 1 33 ? 38.356 -10.350 24.918 1.00 47.26 33 VAL D N 1
ATOM 3294 C CA . VAL D 1 33 ? 37.214 -9.772 25.609 1.00 52.76 33 VAL D CA 1
ATOM 3295 C C . VAL D 1 33 ? 37.381 -10.047 27.089 1.00 54.01 33 VAL D C 1
ATOM 3296 O O . VAL D 1 33 ? 37.532 -11.206 27.494 1.00 54.18 33 VAL D O 1
ATOM 3300 N N . SER D 1 34 ? 37.340 -8.986 27.887 1.00 47.25 34 SER D N 1
ATOM 3301 C CA . SER D 1 34 ? 37.459 -9.069 29.331 1.00 58.30 34 SER D CA 1
ATOM 3302 C C . SER D 1 34 ? 36.268 -8.370 29.974 1.00 61.96 34 SER D C 1
ATOM 3303 O O . SER D 1 34 ? 35.569 -7.575 29.341 1.00 52.46 34 SER D O 1
ATOM 3306 N N . GLY D 1 35 ? 36.039 -8.680 31.245 1.00 64.52 35 GLY D N 1
ATOM 3307 C CA . GLY D 1 35 ? 34.945 -8.070 31.970 1.00 55.95 35 GLY D CA 1
ATOM 3308 C C . GLY D 1 35 ? 33.842 -9.052 32.290 1.00 63.23 35 GLY D C 1
ATOM 3309 O O . GLY D 1 35 ? 34.108 -10.163 32.766 1.00 59.76 35 GLY D O 1
ATOM 3310 N N . GLY D 1 36 ? 32.593 -8.647 32.034 1.00 59.29 36 GLY D N 1
ATOM 3311 C CA . GLY D 1 36 ? 31.469 -9.520 32.332 1.00 51.56 36 GLY D CA 1
ATOM 3312 C C . GLY D 1 36 ? 31.573 -10.855 31.628 1.00 52.81 36 GLY D C 1
ATOM 3313 O O . GLY D 1 36 ? 31.225 -11.894 32.191 1.00 61.48 36 GLY D O 1
ATOM 3314 N N . ALA D 1 37 ? 32.042 -10.842 30.385 1.00 57.09 37 ALA D N 1
ATOM 3315 C CA . ALA D 1 37 ? 32.350 -12.048 29.637 1.00 54.71 37 ALA D CA 1
ATOM 3316 C C . ALA D 1 37 ? 33.818 -12.012 29.246 1.00 56.62 37 ALA D C 1
ATOM 3317 O O . ALA D 1 37 ? 34.409 -10.937 29.081 1.00 59.83 37 ALA D O 1
ATOM 3319 N N . GLU D 1 38 ? 34.419 -13.192 29.128 1.00 50.15 38 GLU D N 1
ATOM 3320 C CA . GLU D 1 38 ? 35.844 -13.270 28.864 1.00 48.41 38 GLU D CA 1
ATOM 3321 C C . GLU D 1 38 ? 36.089 -14.317 27.789 1.00 46.84 38 GLU D C 1
ATOM 3322 O O . GLU D 1 38 ? 35.453 -15.375 27.780 1.00 50.61 38 GLU D O 1
ATOM 3328 N N . GLY D 1 39 ? 36.969 -13.993 26.856 1.00 42.45 39 GLY D N 1
ATOM 3329 C CA . GLY D 1 39 ? 37.339 -14.920 25.797 1.00 39.96 39 GLY D CA 1
ATOM 3330 C C . GLY D 1 39 ? 37.872 -14.162 24.585 1.00 48.66 39 GLY D C 1
ATOM 3331 O O . GLY D 1 39 ? 38.447 -13.076 24.717 1.00 44.50 39 GLY D O 1
ATOM 3332 N N . THR D 1 40 ? 37.643 -14.758 23.410 1.00 46.32 40 THR D N 1
ATOM 3333 C CA . THR D 1 40 ? 38.050 -14.201 22.129 1.00 45.54 40 THR D CA 1
ATOM 3334 C C . THR D 1 40 ? 36.869 -14.167 21.163 1.00 51.76 40 THR D C 1
ATOM 3335 O O . THR D 1 40 ? 36.040 -15.086 21.154 1.00 50.97 40 THR D O 1
ATOM 3339 N N . VAL D 1 41 ? 36.794 -13.100 20.350 1.00 49.52 41 VAL D N 1
ATOM 3340 C CA . VAL D 1 41 ? 35.886 -13.034 19.208 1.00 45.80 41 VAL D CA 1
ATOM 3341 C C . VAL D 1 41 ? 36.670 -12.581 17.981 1.00 52.99 41 VAL D C 1
ATOM 3342 O O . VAL D 1 41 ? 37.621 -11.797 18.080 1.00 54.84 41 VAL D O 1
ATOM 3346 N N . SER D 1 42 ? 36.267 -13.092 16.813 1.00 52.41 42 SER D N 1
ATOM 3347 C CA . SER D 1 42 ? 36.846 -12.727 15.524 1.00 53.45 42 SER D CA 1
ATOM 3348 C C . SER D 1 42 ? 35.755 -12.245 14.577 1.00 45.17 42 SER D C 1
ATOM 3349 O O . SER D 1 42 ? 34.656 -12.806 14.552 1.00 45.83 42 SER D O 1
ATOM 3352 N N . TYR D 1 43 ? 36.073 -11.214 13.796 1.00 45.71 43 TYR D N 1
ATOM 3353 C CA . TYR D 1 43 ? 35.226 -10.706 12.724 1.00 41.71 43 TYR D CA 1
ATOM 3354 C C . TYR D 1 43 ? 36.000 -10.762 11.419 1.00 46.19 43 TYR D C 1
ATOM 3355 O O . TYR D 1 43 ? 37.145 -10.301 11.354 1.00 48.48 43 TYR D O 1
ATOM 3364 N N . ARG D 1 44 ? 35.376 -11.299 10.378 1.00 50.13 44 ARG D N 1
ATOM 3365 C CA . ARG D 1 44 ? 35.990 -11.294 9.058 1.00 52.95 44 ARG D CA 1
ATOM 3366 C C . ARG D 1 44 ? 34.920 -10.962 8.030 1.00 48.54 44 ARG D C 1
ATOM 3367 O O . ARG D 1 44 ? 33.768 -11.377 8.177 1.00 50.47 44 ARG D O 1
ATOM 3375 N N . GLY D 1 45 ? 35.289 -10.179 7.017 1.00 48.94 45 GLY D N 1
ATOM 3376 C CA . GLY D 1 45 ? 34.335 -9.815 5.975 1.00 41.82 45 GLY D CA 1
ATOM 3377 C C . GLY D 1 45 ? 34.234 -10.923 4.936 1.00 48.41 45 GLY D C 1
ATOM 3378 O O . GLY D 1 45 ? 35.227 -11.531 4.539 1.00 43.88 45 GLY D O 1
ATOM 3379 N N . LEU D 1 46 ? 33.011 -11.206 4.515 1.00 50.33 46 LEU D N 1
ATOM 3380 C CA . LEU D 1 46 ? 32.826 -12.203 3.472 1.00 54.82 46 LEU D CA 1
ATOM 3381 C C . LEU D 1 46 ? 33.113 -11.606 2.100 1.00 47.14 46 LEU D C 1
ATOM 3382 O O . LEU D 1 46 ? 32.856 -10.424 1.844 1.00 42.65 46 LEU D O 1
ATOM 3387 N N . GLU D 1 47 ? 33.661 -12.439 1.220 1.00 45.36 47 GLU D N 1
ATOM 3388 C CA . GLU D 1 47 ? 33.836 -12.038 -0.167 1.00 53.44 47 GLU D CA 1
ATOM 3389 C C . GLU D 1 47 ? 32.548 -11.420 -0.673 1.00 46.39 47 GLU D C 1
ATOM 3390 O O . GLU D 1 47 ? 31.470 -11.998 -0.520 1.00 47.97 47 GLU D O 1
ATOM 3396 N N . GLY D 1 48 ? 32.661 -10.211 -1.222 1.00 40.37 48 GLY D N 1
ATOM 3397 C CA . GLY D 1 48 ? 31.530 -9.430 -1.678 1.00 37.40 48 GLY D CA 1
ATOM 3398 C C . GLY D 1 48 ? 31.242 -8.218 -0.811 1.00 46.60 48 GLY D C 1
ATOM 3399 O O . GLY D 1 48 ? 30.650 -7.245 -1.300 1.00 41.72 48 GLY D O 1
ATOM 3400 N N . GLY D 1 49 ? 31.631 -8.263 0.468 1.00 42.23 49 GLY D N 1
ATOM 3401 C CA . GLY D 1 49 ? 31.474 -7.126 1.348 1.00 30.53 49 GLY D CA 1
ATOM 3402 C C . GLY D 1 49 ? 30.069 -6.881 1.852 1.00 44.69 49 GLY D C 1
ATOM 3403 O O . GLY D 1 49 ? 29.806 -5.813 2.414 1.00 38.94 49 GLY D O 1
ATOM 3404 N N . HIS D 1 50 ? 29.152 -7.834 1.687 1.00 43.19 50 HIS D N 1
ATOM 3405 C CA . HIS D 1 50 ? 27.804 -7.631 2.189 1.00 38.00 50 HIS D CA 1
ATOM 3406 C C . HIS D 1 50 ? 27.580 -8.232 3.566 1.00 37.26 50 HIS D C 1
ATOM 3407 O O . HIS D 1 50 ? 26.632 -7.831 4.250 1.00 38.05 50 HIS D O 1
ATOM 3414 N N . PHE D 1 51 ? 28.438 -9.140 4.010 1.00 34.54 51 PHE D N 1
ATOM 3415 C CA . PHE D 1 51 ? 28.217 -9.821 5.276 1.00 40.10 51 PHE D CA 1
ATOM 3416 C C . PHE D 1 51 ? 29.516 -9.988 6.050 1.00 40.28 51 PHE D C 1
ATOM 3417 O O . PHE D 1 51 ? 30.558 -10.356 5.495 1.00 41.24 51 PHE D O 1
ATOM 3425 N N . LEU D 1 52 ? 29.423 -9.705 7.340 1.00 39.42 52 LEU D N 1
ATOM 3426 C CA . LEU D 1 52 ? 30.505 -9.847 8.298 1.00 36.04 52 LEU D CA 1
ATOM 3427 C C . LEU D 1 52 ? 30.225 -11.095 9.113 1.00 42.08 52 LEU D C 1
ATOM 3428 O O . LEU D 1 52 ? 29.126 -11.248 9.655 1.00 51.66 52 LEU D O 1
ATOM 3433 N N . LEU D 1 53 ? 31.179 -12.003 9.168 1.00 39.39 53 LEU D N 1
ATOM 3434 C CA . LEU D 1 53 ? 31.023 -13.204 9.970 1.00 43.20 53 LEU D CA 1
ATOM 3435 C C . LEU D 1 53 ? 31.801 -13.023 11.263 1.00 48.17 53 LEU D C 1
ATOM 3436 O O . LEU D 1 53 ? 32.972 -12.628 11.239 1.00 47.01 53 LEU D O 1
ATOM 3441 N N . GLN D 1 54 ? 31.142 -13.294 12.385 1.00 45.48 54 GLN D N 1
ATOM 3442 C CA . GLN D 1 54 ? 31.770 -13.245 13.696 1.00 46.45 54 GLN D CA 1
ATOM 3443 C C . GLN D 1 54 ? 31.841 -14.645 14.286 1.00 46.62 54 GLN D C 1
ATOM 3444 O O . GLN D 1 54 ? 30.833 -15.359 14.311 1.00 47.39 54 GLN D O 1
ATOM 3450 N N . ASP D 1 55 ? 33.029 -15.036 14.745 1.00 42.91 55 ASP D N 1
ATOM 3451 C CA A ASP D 1 55 ? 33.203 -16.234 15.557 0.50 47.66 55 ASP D CA 1
ATOM 3452 C CA B ASP D 1 55 ? 33.214 -16.234 15.551 0.50 48.38 55 ASP D CA 1
ATOM 3453 C C . ASP D 1 55 ? 33.341 -15.835 17.020 1.00 48.67 55 ASP D C 1
ATOM 3454 O O . ASP D 1 55 ? 33.975 -14.828 17.343 1.00 51.63 55 ASP D O 1
ATOM 3463 N N . ILE D 1 56 ? 32.739 -16.627 17.905 1.00 47.75 56 ILE D N 1
ATOM 3464 C CA . ILE D 1 56 ? 32.607 -16.281 19.317 1.00 48.83 56 ILE D CA 1
ATOM 3465 C C . ILE D 1 56 ? 33.043 -17.462 20.173 1.00 53.67 56 ILE D C 1
ATOM 3466 O O . ILE D 1 56 ? 32.571 -18.588 19.972 1.00 49.73 56 ILE D O 1
ATOM 3471 N N . ALA D 1 57 ? 33.933 -17.198 21.137 1.00 48.91 57 ALA D N 1
ATOM 3472 C CA . ALA D 1 57 ? 34.293 -18.170 22.176 1.00 52.97 57 ALA D CA 1
ATOM 3473 C C . ALA D 1 57 ? 34.459 -17.397 23.481 1.00 52.48 57 ALA D C 1
ATOM 3474 O O . ALA D 1 57 ? 35.490 -16.756 23.702 1.00 53.53 57 ALA D O 1
ATOM 3476 N N . LEU D 1 58 ? 33.446 -17.446 24.339 1.00 58.89 58 LEU D N 1
ATOM 3477 C CA . LEU D 1 58 ? 33.469 -16.681 25.576 1.00 56.61 58 LEU D CA 1
ATOM 3478 C C . LEU D 1 58 ? 32.946 -17.517 26.731 1.00 61.11 58 LEU D C 1
ATOM 3479 O O . LEU D 1 58 ? 32.289 -18.543 26.543 1.00 65.83 58 LEU D O 1
ATOM 3484 N N . GLU D 1 59 ? 33.262 -17.056 27.939 1.00 61.15 59 GLU D N 1
ATOM 3485 C CA . GLU D 1 59 ? 32.655 -17.518 29.174 1.00 57.33 59 GLU D CA 1
ATOM 3486 C C . GLU D 1 59 ? 31.992 -16.332 29.850 1.00 60.20 59 GLU D C 1
ATOM 3487 O O . GLU D 1 59 ? 32.445 -15.192 29.717 1.00 59.51 59 GLU D O 1
ATOM 3493 N N . GLN D 1 60 ? 30.930 -16.605 30.604 1.00 69.46 60 GLN D N 1
ATOM 3494 C CA . GLN D 1 60 ? 30.195 -15.542 31.282 1.00 71.84 60 GLN D CA 1
ATOM 3495 C C . GLN D 1 60 ? 30.264 -15.713 32.792 1.00 81.48 60 GLN D C 1
ATOM 3496 O O . GLN D 1 60 ? 30.916 -14.915 33.471 1.00 84.07 60 GLN D O 1
ATOM 3502 N N . PHE D 1 61 ? 29.591 -16.715 33.341 1.00 82.75 61 PHE D N 1
ATOM 3503 C CA . PHE D 1 61 ? 29.685 -17.036 34.756 1.00 83.61 61 PHE D CA 1
ATOM 3504 C C . PHE D 1 61 ? 30.513 -18.295 34.960 1.00 79.87 61 PHE D C 1
ATOM 3505 O O . PHE D 1 61 ? 30.231 -19.095 35.854 1.00 86.69 61 PHE D O 1
ATOM 3513 N N . GLY D 1 62 ? 31.529 -18.487 34.124 1.00 76.27 62 GLY D N 1
ATOM 3514 C CA . GLY D 1 62 ? 32.235 -19.742 34.044 1.00 77.81 62 GLY D CA 1
ATOM 3515 C C . GLY D 1 62 ? 31.655 -20.720 33.043 1.00 83.82 62 GLY D C 1
ATOM 3516 O O . GLY D 1 62 ? 32.365 -21.637 32.610 1.00 81.30 62 GLY D O 1
ATOM 3517 N N . GLN D 1 63 ? 30.389 -20.548 32.660 1.00 81.70 63 GLN D N 1
ATOM 3518 C CA . GLN D 1 63 ? 29.786 -21.398 31.640 1.00 82.93 63 GLN D CA 1
ATOM 3519 C C . GLN D 1 63 ? 30.164 -20.892 30.252 1.00 81.02 63 GLN D C 1
ATOM 3520 O O . GLN D 1 63 ? 29.827 -19.750 29.904 1.00 72.42 63 GLN D O 1
ATOM 3526 N N . PRO D 1 64 ? 30.858 -21.691 29.442 1.00 78.45 64 PRO D N 1
ATOM 3527 C CA . PRO D 1 64 ? 31.341 -21.211 28.144 1.00 78.55 64 PRO D CA 1
ATOM 3528 C C . PRO D 1 64 ? 30.245 -21.198 27.087 1.00 75.61 64 PRO D C 1
ATOM 3529 O O . PRO D 1 64 ? 29.273 -21.958 27.143 1.00 70.59 64 PRO D O 1
ATOM 3533 N N . VAL D 1 65 ? 30.407 -20.295 26.121 1.00 71.35 65 VAL D N 1
ATOM 3534 C CA . VAL D 1 65 ? 29.500 -20.194 24.981 1.00 73.96 65 VAL D CA 1
ATOM 3535 C C . VAL D 1 65 ? 30.328 -20.010 23.719 1.00 64.15 65 VAL D C 1
ATOM 3536 O O . VAL D 1 65 ? 31.301 -19.248 23.697 1.00 66.06 65 VAL D O 1
ATOM 3540 N N . THR D 1 66 ? 29.971 -20.748 22.679 1.00 61.58 66 THR D N 1
ATOM 3541 C CA . THR D 1 66 ? 30.566 -20.541 21.375 1.00 57.26 66 THR D CA 1
ATOM 3542 C C . THR D 1 66 ? 29.460 -20.447 20.333 1.00 57.03 66 THR D C 1
ATOM 3543 O O . THR D 1 66 ? 28.318 -20.864 20.561 1.00 56.30 66 THR D O 1
ATOM 3547 N N . GLY D 1 67 ? 29.808 -19.871 19.193 1.00 46.19 67 GLY D N 1
ATOM 3548 C CA . GLY D 1 67 ? 28.864 -19.775 18.103 1.00 48.31 67 GLY D CA 1
ATOM 3549 C C . GLY D 1 67 ? 29.392 -18.828 17.056 1.00 50.64 67 GLY D C 1
ATOM 3550 O O . GLY D 1 67 ? 30.524 -18.337 17.148 1.00 48.12 67 GLY D O 1
ATOM 3551 N N . VAL D 1 68 ? 28.553 -18.601 16.034 1.00 46.75 68 VAL D N 1
ATOM 3552 C CA . VAL D 1 68 ? 28.857 -17.658 14.965 1.00 42.77 68 VAL D CA 1
ATOM 3553 C C . VAL D 1 68 ? 27.673 -16.723 14.776 1.00 41.48 68 VAL D C 1
ATOM 3554 O O . VAL D 1 68 ? 26.527 -17.050 15.104 1.00 43.10 68 VAL D O 1
ATOM 3558 N N . GLU D 1 69 ? 27.973 -15.544 14.242 1.00 38.91 69 GLU D N 1
ATOM 3559 C CA . GLU D 1 69 ? 27.001 -14.509 13.929 1.00 45.10 69 GLU D CA 1
ATOM 3560 C C . GLU D 1 69 ? 27.293 -14.005 12.520 1.00 49.65 69 GLU D C 1
ATOM 3561 O O . GLU D 1 69 ? 28.448 -13.720 12.195 1.00 43.00 69 GLU D O 1
ATOM 3567 N N . VAL D 1 70 ? 26.260 -13.919 11.681 1.00 41.76 70 VAL D N 1
ATOM 3568 C CA . VAL D 1 70 ? 26.389 -13.395 10.324 1.00 37.30 70 VAL D CA 1
ATOM 3569 C C . VAL D 1 70 ? 25.669 -12.055 10.285 1.00 32.03 70 VAL D C 1
ATOM 3570 O O . VAL D 1 70 ? 24.443 -11.983 10.444 1.00 37.53 70 VAL D O 1
ATOM 3574 N N . ILE D 1 71 ? 26.432 -10.988 10.091 1.00 40.81 71 ILE D N 1
ATOM 3575 C CA . ILE D 1 71 ? 25.931 -9.621 10.170 1.00 33.10 71 ILE D CA 1
ATOM 3576 C C . ILE D 1 71 ? 25.824 -9.071 8.762 1.00 37.84 71 ILE D C 1
ATOM 3577 O O . ILE D 1 71 ? 26.767 -9.206 7.970 1.00 35.65 71 ILE D O 1
ATOM 3582 N N . GLY D 1 72 ? 24.703 -8.435 8.467 1.00 32.37 72 GLY D N 1
ATOM 3583 C CA . GLY D 1 72 ? 24.503 -7.757 7.200 1.00 37.97 72 GLY D CA 1
ATOM 3584 C C . GLY D 1 72 ? 23.031 -7.520 6.945 1.00 39.40 72 GLY D C 1
ATOM 3585 O O . GLY D 1 72 ? 22.156 -8.040 7.634 1.00 39.00 72 GLY D O 1
ATOM 3586 N N . ARG D 1 73 ? 22.764 -6.708 5.935 1.00 37.28 73 ARG D N 1
ATOM 3587 C CA . ARG D 1 73 ? 21.388 -6.443 5.543 1.00 38.27 73 ARG D CA 1
ATOM 3588 C C . ARG D 1 73 ? 20.769 -7.657 4.850 1.00 39.40 73 ARG D C 1
ATOM 3589 O O . ARG D 1 73 ? 21.425 -8.349 4.061 1.00 41.36 73 ARG D O 1
ATOM 3597 N N . LEU D 1 74 ? 19.496 -7.914 5.141 1.00 33.90 74 LEU D N 1
ATOM 3598 C CA . LEU D 1 74 ? 18.741 -8.934 4.417 1.00 45.93 74 LEU D CA 1
ATOM 3599 C C . LEU D 1 74 ? 18.200 -8.380 3.100 1.00 40.65 74 LEU D C 1
ATOM 3600 O O . LEU D 1 74 ? 17.937 -7.180 2.975 1.00 39.35 74 LEU D O 1
ATOM 3605 N N . LYS D 1 75 ? 17.991 -9.278 2.127 1.00 44.45 75 LYS D N 1
ATOM 3606 C CA . LYS D 1 75 ? 17.488 -8.888 0.804 1.00 43.72 75 LYS D CA 1
ATOM 3607 C C . LYS D 1 75 ? 16.966 -10.092 0.033 1.00 39.23 75 LYS D C 1
ATOM 3608 O O . LYS D 1 75 ? 17.734 -11.001 -0.295 1.00 41.70 75 LYS D O 1
ATOM 3614 N N . GLU D 1 76 ? 15.678 -10.076 -0.293 1.00 38.56 76 GLU D N 1
ATOM 3615 C CA . GLU D 1 76 ? 15.126 -11.062 -1.209 1.00 42.45 76 GLU D CA 1
ATOM 3616 C C . GLU D 1 76 ? 15.589 -10.771 -2.628 1.00 45.44 76 GLU D C 1
ATOM 3617 O O . GLU D 1 76 ? 15.825 -9.619 -2.995 1.00 46.65 76 GLU D O 1
ATOM 3623 N N . PHE D 1 77 ? 15.707 -11.830 -3.437 1.00 39.77 77 PHE D N 1
ATOM 3624 C CA . PHE D 1 77 ? 16.156 -11.644 -4.814 1.00 43.44 77 PHE D CA 1
ATOM 3625 C C . PHE D 1 77 ? 15.318 -10.604 -5.540 1.00 47.98 77 PHE D C 1
ATOM 3626 O O . PHE D 1 77 ? 15.844 -9.813 -6.334 1.00 56.02 77 PHE D O 1
ATOM 3634 N N . GLY D 1 78 ? 14.024 -10.574 -5.268 1.00 50.88 78 GLY D N 1
ATOM 3635 C CA . GLY D 1 78 ? 13.155 -9.659 -5.972 1.00 58.00 78 GLY D CA 1
ATOM 3636 C C . GLY D 1 78 ? 13.123 -8.246 -5.454 1.00 60.70 78 GLY D C 1
ATOM 3637 O O . GLY D 1 78 ? 12.399 -7.419 -6.018 1.00 61.91 78 GLY D O 1
ATOM 3638 N N . ALA D 1 79 ? 13.863 -7.936 -4.392 1.00 50.94 79 ALA D N 1
ATOM 3639 C CA . ALA D 1 79 ? 13.867 -6.578 -3.873 1.00 58.52 79 ALA D CA 1
ATOM 3640 C C . ALA D 1 79 ? 14.831 -5.706 -4.674 1.00 57.55 79 ALA D C 1
ATOM 3641 O O . ALA D 1 79 ? 15.837 -6.181 -5.208 1.00 49.97 79 ALA D O 1
ATOM 3643 N N . GLU D 1 80 ? 14.511 -4.412 -4.752 1.00 62.82 80 GLU D N 1
ATOM 3644 C CA . GLU D 1 80 ? 15.414 -3.472 -5.409 1.00 61.62 80 GLU D CA 1
ATOM 3645 C C . GLU D 1 80 ? 16.661 -3.211 -4.563 1.00 65.94 80 GLU D C 1
ATOM 3646 O O . GLU D 1 80 ? 17.777 -3.148 -5.097 1.00 63.37 80 GLU D O 1
ATOM 3652 N N . GLU D 1 81 ? 16.494 -3.066 -3.245 1.00 60.31 81 GLU D N 1
ATOM 3653 C CA . GLU D 1 81 ? 17.556 -2.661 -2.333 1.00 60.73 81 GLU D CA 1
ATOM 3654 C C . GLU D 1 81 ? 17.545 -3.514 -1.069 1.00 56.04 81 GLU D C 1
ATOM 3655 O O . GLU D 1 81 ? 16.494 -4.030 -0.673 1.00 50.21 81 GLU D O 1
ATOM 3661 N N . PRO D 1 82 ? 18.700 -3.679 -0.416 1.00 54.82 82 PRO D N 1
ATOM 3662 C CA . PRO D 1 82 ? 18.741 -4.449 0.837 1.00 49.20 82 PRO D CA 1
ATOM 3663 C C . PRO D 1 82 ? 17.920 -3.759 1.913 1.00 46.94 82 PRO D C 1
ATOM 3664 O O . PRO D 1 82 ? 17.483 -2.618 1.761 1.00 52.14 82 PRO D O 1
ATOM 3668 N N . GLY D 1 83 ? 17.678 -4.491 3.004 1.00 46.75 83 GLY D N 1
ATOM 3669 C CA . GLY D 1 83 ? 16.966 -3.917 4.132 1.00 37.70 83 GLY D CA 1
ATOM 3670 C C . GLY D 1 83 ? 17.646 -2.660 4.650 1.00 48.44 83 GLY D C 1
ATOM 3671 O O . GLY D 1 83 ? 18.846 -2.430 4.462 1.00 42.35 83 GLY D O 1
ATOM 3672 N N . GLU D 1 84 ? 16.851 -1.826 5.319 1.00 49.34 84 GLU D N 1
ATOM 3673 C CA . GLU D 1 84 ? 17.375 -0.562 5.822 1.00 53.85 84 GLU D CA 1
ATOM 3674 C C . GLU D 1 84 ? 18.241 -0.745 7.070 1.00 53.79 84 GLU D C 1
ATOM 3675 O O . GLU D 1 84 ? 19.203 0.004 7.265 1.00 54.92 84 GLU D O 1
ATOM 3681 N N . ASP D 1 85 ? 17.949 -1.733 7.908 1.00 48.66 85 ASP D N 1
ATOM 3682 C CA . ASP D 1 85 ? 18.788 -2.003 9.066 1.00 44.81 85 ASP D CA 1
ATOM 3683 C C . ASP D 1 85 ? 19.829 -3.053 8.724 1.00 43.27 85 ASP D C 1
ATOM 3684 O O . ASP D 1 85 ? 19.553 -3.997 7.980 1.00 40.63 85 ASP D O 1
ATOM 3689 N N . ILE D 1 86 ? 21.026 -2.896 9.277 1.00 42.49 86 ILE D N 1
ATOM 3690 C CA . ILE D 1 86 ? 21.975 -4.000 9.290 1.00 42.13 86 ILE D CA 1
ATOM 3691 C C . ILE D 1 86 ? 21.504 -4.971 10.362 1.00 38.66 86 ILE D C 1
ATOM 3692 O O . ILE D 1 86 ? 21.344 -4.590 11.525 1.00 38.92 86 ILE D O 1
ATOM 3697 N N . ARG D 1 87 ? 21.260 -6.214 9.973 1.00 35.79 87 ARG D N 1
ATOM 3698 C CA . ARG D 1 87 ? 20.770 -7.214 10.904 1.00 34.67 87 ARG D CA 1
ATOM 3699 C C . ARG D 1 87 ? 21.837 -8.268 11.131 1.00 34.73 87 ARG D C 1
ATOM 3700 O O . ARG D 1 87 ? 22.886 -8.283 10.480 1.00 35.25 87 ARG D O 1
ATOM 3708 N N . SER D 1 88 ? 21.558 -9.151 12.082 1.00 27.53 88 SER D N 1
ATOM 3709 C CA . SER D 1 88 ? 22.426 -10.293 12.302 1.00 38.30 88 SER D CA 1
ATOM 3710 C C . SER D 1 88 ? 21.609 -11.414 12.919 1.00 30.49 88 SER D C 1
ATOM 3711 O O . SER D 1 88 ? 20.581 -11.178 13.555 1.00 33.04 88 SER D O 1
ATOM 3714 N N . ARG D 1 89 ? 22.102 -12.632 12.740 1.00 27.80 89 ARG D N 1
ATOM 3715 C CA . ARG D 1 89 ? 21.634 -13.782 13.487 1.00 34.79 89 ARG D CA 1
ATOM 3716 C C . ARG D 1 89 ? 22.847 -14.432 14.138 1.00 34.71 89 ARG D C 1
ATOM 3717 O O . ARG D 1 89 ? 23.867 -14.663 13.480 1.00 33.73 89 ARG D O 1
ATOM 3725 N N . TYR D 1 90 ? 22.742 -14.696 15.429 1.00 34.54 90 TYR D N 1
ATOM 3726 C CA . TYR D 1 90 ? 23.791 -15.345 16.200 1.00 37.16 90 TYR D CA 1
ATOM 3727 C C . TYR D 1 90 ? 23.335 -16.770 16.470 1.00 38.26 90 TYR D C 1
ATOM 3728 O O . TYR D 1 90 ? 22.243 -16.987 17.001 1.00 38.66 90 TYR D O 1
ATOM 3737 N N . TYR D 1 91 ? 24.139 -17.738 16.076 1.00 38.83 91 TYR D N 1
ATOM 3738 C CA . TYR D 1 91 ? 23.795 -19.140 16.270 1.00 39.67 91 TYR D CA 1
ATOM 3739 C C . TYR D 1 91 ? 24.803 -19.729 17.258 1.00 43.68 91 TYR D C 1
ATOM 3740 O O . TYR D 1 91 ? 25.990 -19.831 16.935 1.00 43.20 91 TYR D O 1
ATOM 3749 N N . ASP D 1 92 ? 24.351 -20.114 18.458 1.00 47.07 92 ASP D N 1
ATOM 3750 C CA . ASP D 1 92 ? 25.290 -20.456 19.531 1.00 48.66 92 ASP D CA 1
ATOM 3751 C C . ASP D 1 92 ? 25.251 -21.941 19.875 1.00 45.18 92 ASP D C 1
ATOM 3752 O O . ASP D 1 92 ? 24.393 -22.687 19.410 1.00 42.84 92 ASP D O 1
ATOM 3757 N N . SER D 1 93 ? 26.205 -22.358 20.718 1.00 44.82 93 SER D N 1
ATOM 3758 C CA . SER D 1 93 ? 26.439 -23.777 20.980 1.00 46.63 93 SER D CA 1
ATOM 3759 C C . SER D 1 93 ? 25.337 -24.426 21.807 1.00 45.06 93 SER D C 1
ATOM 3760 O O . SER D 1 93 ? 25.267 -25.656 21.847 1.00 44.66 93 SER D O 1
ATOM 3763 N N . ARG D 1 94 ? 24.461 -23.652 22.432 1.00 43.08 94 ARG D N 1
ATOM 3764 C CA . ARG D 1 94 ? 23.332 -24.228 23.152 1.00 42.54 94 ARG D CA 1
ATOM 3765 C C . ARG D 1 94 ? 22.120 -24.455 22.257 1.00 46.84 94 ARG D C 1
ATOM 3766 O O . ARG D 1 94 ? 21.112 -24.998 22.723 1.00 46.44 94 ARG D O 1
ATOM 3774 N N . GLY D 1 95 ? 22.208 -24.097 20.977 1.00 42.49 95 GLY D N 1
ATOM 3775 C CA . GLY D 1 95 ? 21.074 -24.208 20.090 1.00 41.17 95 GLY D CA 1
ATOM 3776 C C . GLY D 1 95 ? 20.216 -22.967 20.013 1.00 47.99 95 GLY D C 1
ATOM 3777 O O . GLY D 1 95 ? 19.218 -22.969 19.271 1.00 44.12 95 GLY D O 1
ATOM 3778 N N . ASN D 1 96 ? 20.573 -21.908 20.747 1.00 44.00 96 ASN D N 1
ATOM 3779 C CA . ASN D 1 96 ? 19.824 -20.656 20.705 1.00 45.74 96 ASN D CA 1
ATOM 3780 C C . ASN D 1 96 ? 20.175 -19.835 19.466 1.00 43.64 96 ASN D C 1
ATOM 3781 O O . ASN D 1 96 ? 21.327 -19.805 19.020 1.00 41.95 96 ASN D O 1
ATOM 3786 N N . THR D 1 97 ? 19.173 -19.159 18.917 1.00 41.09 97 THR D N 1
ATOM 3787 C CA . THR D 1 97 ? 19.369 -18.188 17.852 1.00 43.48 97 THR D CA 1
ATOM 3788 C C . THR D 1 97 ? 18.809 -16.846 18.306 1.00 42.20 97 THR D C 1
ATOM 3789 O O . THR D 1 97 ? 17.703 -16.779 18.847 1.00 40.54 97 THR D O 1
ATOM 3793 N N . PHE D 1 98 ? 19.563 -15.786 18.069 1.00 39.72 98 PHE D N 1
ATOM 3794 C CA . PHE D 1 98 ? 19.164 -14.430 18.408 1.00 36.31 98 PHE D CA 1
ATOM 3795 C C . PHE D 1 98 ? 19.281 -13.595 17.152 1.00 33.77 98 PHE D C 1
ATOM 3796 O O . PHE D 1 98 ? 20.200 -13.798 16.351 1.00 36.99 98 PHE D O 1
ATOM 3804 N N . ASP D 1 99 ? 18.359 -12.666 16.971 1.00 32.56 99 ASP D N 1
ATOM 3805 C CA . ASP D 1 99 ? 18.424 -11.718 15.871 1.00 36.56 99 ASP D CA 1
ATOM 3806 C C . ASP D 1 99 ? 18.714 -10.329 16.422 1.00 37.68 99 ASP D C 1
ATOM 3807 O O . ASP D 1 99 ? 18.118 -9.915 17.419 1.00 36.77 99 ASP D O 1
ATOM 3812 N N . TYR D 1 100 ? 19.649 -9.621 15.796 1.00 30.37 100 TYR D N 1
ATOM 3813 C CA . TYR D 1 100 ? 20.041 -8.316 16.310 1.00 35.62 100 TYR D CA 1
ATOM 3814 C C . TYR D 1 100 ? 19.992 -7.291 15.192 1.00 33.55 100 TYR D C 1
ATOM 3815 O O . TYR D 1 100 ? 19.957 -7.625 14.007 1.00 35.30 100 TYR D O 1
ATOM 3824 N N . VAL D 1 101 ? 20.006 -6.026 15.591 1.00 37.22 101 VAL D N 1
ATOM 3825 C CA . VAL D 1 101 ? 20.210 -4.909 14.684 1.00 39.38 101 VAL D CA 1
ATOM 3826 C C . VAL D 1 101 ? 21.489 -4.198 15.114 1.00 39.98 101 VAL D C 1
ATOM 3827 O O . VAL D 1 101 ? 21.654 -3.873 16.297 1.00 36.54 101 VAL D O 1
ATOM 3831 N N . TYR D 1 102 ? 22.405 -4.003 14.166 1.00 37.10 102 TYR D N 1
ATOM 3832 C CA . TYR D 1 102 ? 23.649 -3.269 14.382 1.00 33.30 102 TYR D CA 1
ATOM 3833 C C . TYR D 1 102 ? 23.494 -1.812 13.957 1.00 37.83 102 TYR D C 1
ATOM 3834 O O . TYR D 1 102 ? 22.870 -1.511 12.933 1.00 38.94 102 TYR D O 1
ATOM 3843 N N . GLU D 1 103 ? 24.080 -0.905 14.736 1.00 44.13 103 GLU D N 1
ATOM 3844 C CA . GLU D 1 103 ? 24.207 0.492 14.323 1.00 43.89 103 GLU D CA 1
ATOM 3845 C C . GLU D 1 103 ? 25.567 1.044 14.712 1.00 46.02 103 GLU D C 1
ATOM 3846 O O . GLU D 1 103 ? 26.029 0.838 15.839 1.00 45.95 103 GLU D O 1
ATOM 3852 N N . LEU D 1 104 ? 26.193 1.752 13.779 1.00 41.48 104 LEU D N 1
ATOM 3853 C CA . LEU D 1 104 ? 27.460 2.435 14.014 1.00 48.61 104 LEU D CA 1
ATOM 3854 C C . LEU D 1 104 ? 27.232 3.913 13.719 1.00 49.91 104 LEU D C 1
ATOM 3855 O O . LEU D 1 104 ? 27.134 4.308 12.556 1.00 59.14 104 LEU D O 1
ATOM 3860 N N . ASP D 1 105 ? 27.124 4.718 14.764 1.00 53.45 105 ASP D N 1
ATOM 3861 C CA . ASP D 1 105 ? 26.935 6.163 14.652 1.00 52.38 105 ASP D CA 1
ATOM 3862 C C . ASP D 1 105 ? 28.252 6.796 15.103 1.00 55.06 105 ASP D C 1
ATOM 3863 O O . ASP D 1 105 ? 28.513 6.920 16.304 1.00 49.98 105 ASP D O 1
ATOM 3868 N N . GLY D 1 106 ? 29.090 7.172 14.142 1.00 50.56 106 GLY D N 1
ATOM 3869 C CA . GLY D 1 106 ? 30.351 7.793 14.479 1.00 45.03 106 GLY D CA 1
ATOM 3870 C C . GLY D 1 106 ? 31.315 6.824 15.125 1.00 49.68 106 GLY D C 1
ATOM 3871 O O . GLY D 1 106 ? 31.894 5.964 14.449 1.00 52.74 106 GLY D O 1
ATOM 3872 N N . ASP D 1 107 ? 31.494 6.937 16.436 1.00 47.47 107 ASP D N 1
ATOM 3873 C CA . ASP D 1 107 ? 32.394 6.038 17.144 1.00 56.00 107 ASP D CA 1
ATOM 3874 C C . ASP D 1 107 ? 31.654 5.073 18.064 1.00 51.61 107 ASP D C 1
ATOM 3875 O O . ASP D 1 107 ? 32.296 4.274 18.762 1.00 47.21 107 ASP D O 1
ATOM 3880 N N . THR D 1 108 ? 30.327 5.109 18.064 1.00 48.23 108 THR D N 1
ATOM 3881 C CA . THR D 1 108 ? 29.520 4.363 19.016 1.00 50.93 108 THR D CA 1
ATOM 3882 C C . THR D 1 108 ? 28.734 3.281 18.288 1.00 45.86 108 THR D C 1
ATOM 3883 O O . THR D 1 108 ? 27.894 3.582 17.430 1.00 48.41 108 THR D O 1
ATOM 3887 N N . LEU D 1 109 ? 29.024 2.030 18.626 1.00 41.24 109 LEU D N 1
ATOM 3888 C CA . LEU D 1 109 ? 28.274 0.884 18.133 1.00 42.01 109 LEU D CA 1
ATOM 3889 C C . LEU D 1 109 ? 27.105 0.600 19.072 1.00 37.21 109 LEU D C 1
ATOM 3890 O O . LEU D 1 109 ? 27.275 0.559 20.294 1.00 36.05 109 LEU D O 1
ATOM 3895 N N . THR D 1 110 ? 25.919 0.416 18.504 1.00 44.39 110 THR D N 1
ATOM 3896 C CA . THR D 1 110 ? 24.779 -0.089 19.253 1.00 41.88 110 THR D CA 1
ATOM 3897 C C . THR D 1 110 ? 24.313 -1.388 18.622 1.00 38.92 110 THR D C 1
ATOM 3898 O O . THR D 1 110 ? 24.157 -1.457 17.401 1.00 38.73 110 THR D O 1
ATOM 3902 N N . ILE D 1 111 ? 24.108 -2.411 19.452 1.00 37.65 111 ILE D N 1
ATOM 3903 C CA . ILE D 1 111 ? 23.572 -3.702 19.012 1.00 39.28 111 ILE D CA 1
ATOM 3904 C C . ILE D 1 111 ? 22.282 -3.925 19.773 1.00 36.69 111 ILE D C 1
ATOM 3905 O O . ILE D 1 111 ? 22.310 -4.163 20.987 1.00 35.57 111 ILE D O 1
ATOM 3910 N N . TRP D 1 112 ? 21.158 -3.843 19.064 1.00 34.08 112 TRP D N 1
ATOM 3911 C CA . TRP D 1 112 ? 19.837 -4.000 19.652 1.00 34.84 112 TRP D CA 1
ATOM 3912 C C . TRP D 1 112 ? 19.485 -5.474 19.789 1.00 37.28 112 TRP D C 1
ATOM 3913 O O . TRP D 1 112 ? 19.586 -6.223 18.817 1.00 36.18 112 TRP D O 1
ATOM 3924 N N . GLY D 1 113 ? 19.071 -5.882 20.997 1.00 38.16 113 GLY D N 1
ATOM 3925 C CA . GLY D 1 113 ? 18.525 -7.207 21.260 1.00 41.45 113 GLY D CA 1
ATOM 3926 C C . GLY D 1 113 ? 17.073 -7.345 20.831 1.00 42.11 113 GLY D C 1
ATOM 3927 O O . GLY D 1 113 ? 16.169 -7.534 21.651 1.00 43.76 113 GLY D O 1
ATOM 3928 N N . GLY D 1 114 ? 16.843 -7.270 19.532 1.00 38.95 114 GLY D N 1
ATOM 3929 C CA . GLY D 1 114 ? 15.504 -7.227 18.990 1.00 44.75 114 GLY D CA 1
ATOM 3930 C C . GLY D 1 114 ? 15.482 -6.188 17.897 1.00 48.60 114 GLY D C 1
ATOM 3931 O O . GLY D 1 114 ? 16.409 -6.139 17.087 1.00 56.48 114 GLY D O 1
ATOM 3932 N N . GLU D 1 115 ? 14.464 -5.345 17.866 1.00 49.49 115 GLU D N 1
ATOM 3933 C CA . GLU D 1 115 ? 14.441 -4.217 16.950 1.00 44.56 115 GLU D CA 1
ATOM 3934 C C . GLU D 1 115 ? 15.088 -2.982 17.587 1.00 46.86 115 GLU D C 1
ATOM 3935 O O . GLU D 1 115 ? 15.239 -2.884 18.808 1.00 45.52 115 GLU D O 1
ATOM 3941 N N . LYS D 1 116 ? 15.476 -2.042 16.727 1.00 42.90 116 LYS D N 1
ATOM 3942 C CA . LYS D 1 116 ? 15.905 -0.710 17.129 1.00 48.98 116 LYS D CA 1
ATOM 3943 C C . LYS D 1 116 ? 15.043 -0.199 18.276 1.00 46.69 116 LYS D C 1
ATOM 3944 O O . LYS D 1 116 ? 13.815 -0.141 18.163 1.00 41.00 116 LYS D O 1
ATOM 3950 N N . GLY D 1 117 ? 15.682 0.139 19.401 1.00 40.11 117 GLY D N 1
ATOM 3951 C CA . GLY D 1 117 ? 14.947 0.610 20.555 1.00 43.69 117 GLY D CA 1
ATOM 3952 C C . GLY D 1 117 ? 14.540 -0.457 21.553 1.00 44.90 117 GLY D C 1
ATOM 3953 O O . GLY D 1 117 ? 13.831 -0.135 22.510 1.00 32.69 117 GLY D O 1
ATOM 3954 N N . SER D 1 118 ? 14.963 -1.709 21.361 1.00 39.41 118 SER D N 1
ATOM 3955 C CA . SER D 1 118 ? 14.663 -2.756 22.325 1.00 40.40 118 SER D CA 1
ATOM 3956 C C . SER D 1 118 ? 15.273 -2.429 23.696 1.00 38.68 118 SER D C 1
ATOM 3957 O O . SER D 1 118 ? 16.342 -1.819 23.781 1.00 40.27 118 SER D O 1
ATOM 3960 N N . PRO D 1 119 ? 14.612 -2.822 24.790 1.00 31.62 119 PRO D N 1
ATOM 3961 C CA . PRO D 1 119 ? 15.185 -2.558 26.123 1.00 35.97 119 PRO D CA 1
ATOM 3962 C C . PRO D 1 119 ? 16.447 -3.353 26.415 1.00 35.88 119 PRO D C 1
ATOM 3963 O O . PRO D 1 119 ? 17.154 -3.019 27.369 1.00 41.32 119 PRO D O 1
ATOM 3967 N N . ALA D 1 120 ? 16.752 -4.400 25.651 1.00 37.76 120 ALA D N 1
ATOM 3968 C CA . ALA D 1 120 ? 18.023 -5.106 25.784 1.00 39.19 120 ALA D CA 1
ATOM 3969 C C . ALA D 1 120 ? 18.912 -4.694 24.621 1.00 37.11 120 ALA D C 1
ATOM 3970 O O . ALA D 1 120 ? 18.537 -4.877 23.457 1.00 37.87 120 ALA D O 1
ATOM 3972 N N . TYR D 1 121 ? 20.072 -4.128 24.931 1.00 34.64 121 TYR D N 1
ATOM 3973 C CA . TYR D 1 121 ? 20.986 -3.654 23.895 1.00 41.02 121 TYR D CA 1
ATOM 3974 C C . TYR D 1 121 ? 22.393 -3.562 24.464 1.00 42.95 121 TYR D C 1
ATOM 3975 O O . TYR D 1 121 ? 22.592 -3.516 25.681 1.00 39.12 121 TYR D O 1
ATOM 3984 N N . TYR D 1 122 ? 23.362 -3.544 23.550 1.00 39.98 122 TYR D N 1
ATOM 3985 C CA . TYR D 1 122 ? 24.774 -3.362 23.844 1.00 35.87 122 TYR D CA 1
ATOM 3986 C C . TYR D 1 122 ? 25.240 -2.043 23.244 1.00 38.38 122 TYR D C 1
ATOM 3987 O O . TYR D 1 122 ? 24.877 -1.704 22.117 1.00 46.31 122 TYR D O 1
ATOM 3996 N N . ARG D 1 123 ? 26.027 -1.285 23.995 1.00 43.05 123 ARG D N 1
ATOM 3997 C CA . ARG D 1 123 ? 26.532 -0.014 23.490 1.00 43.88 123 ARG D CA 1
ATOM 3998 C C . ARG D 1 123 ? 27.985 0.159 23.893 1.00 47.80 123 ARG D C 1
ATOM 3999 O O . ARG D 1 123 ? 28.332 -0.003 25.068 1.00 37.28 123 ARG D O 1
ATOM 4007 N N . ALA D 1 124 ? 28.821 0.505 22.912 1.00 46.21 124 ALA D N 1
ATOM 4008 C CA . ALA D 1 124 ? 30.252 0.614 23.123 1.00 44.59 124 ALA D CA 1
ATOM 4009 C C . ALA D 1 124 ? 30.815 1.674 22.191 1.00 49.09 124 ALA D C 1
ATOM 4010 O O . ALA D 1 124 ? 30.252 1.972 21.129 1.00 48.49 124 ALA D O 1
ATOM 4012 N N . THR D 1 125 ? 31.952 2.226 22.598 1.00 45.53 125 THR D N 1
ATOM 4013 C CA . THR D 1 125 ? 32.640 3.258 21.841 1.00 48.32 125 THR D CA 1
ATOM 4014 C C . THR D 1 125 ? 34.044 2.775 21.498 1.00 48.66 125 THR D C 1
ATOM 4015 O O . THR D 1 125 ? 34.723 2.157 22.330 1.00 48.33 125 THR D O 1
ATOM 4019 N N . PHE D 1 126 ? 34.452 3.018 20.254 1.00 51.35 126 PHE D N 1
ATOM 4020 C CA . PHE D 1 126 ? 35.798 2.682 19.810 1.00 48.38 126 PHE D CA 1
ATOM 4021 C C . PHE D 1 126 ? 36.810 3.671 20.377 1.00 44.77 126 PHE D C 1
ATOM 4022 O O . PHE D 1 126 ? 36.498 4.844 20.597 1.00 41.94 126 PHE D O 1
ATOM 4030 N N . SER D 1 127 ? 38.032 3.186 20.617 1.00 43.18 127 SER D N 1
ATOM 4031 C CA . SER D 1 127 ? 39.146 4.083 20.928 1.00 52.28 127 SER D CA 1
ATOM 4032 C C . SER D 1 127 ? 39.763 4.636 19.639 1.00 51.21 127 SER D C 1
ATOM 4033 O O . SER D 1 127 ? 39.540 4.121 18.537 1.00 54.96 127 SER D O 1
ATOM 4036 N N . ALA D 1 128 ? 40.557 5.699 19.789 1.00 54.93 128 ALA D N 1
ATOM 4037 C CA . ALA D 1 128 ? 41.081 6.397 18.617 1.00 43.41 128 ALA D CA 1
ATOM 4038 C C . ALA D 1 128 ? 42.041 5.519 17.810 1.00 52.76 128 ALA D C 1
ATOM 4039 O O . ALA D 1 128 ? 41.992 5.512 16.571 1.00 51.57 128 ALA D O 1
ATOM 4041 N N . ASP D 1 129 ? 42.910 4.754 18.480 1.00 50.39 129 ASP D N 1
ATOM 4042 C CA . ASP D 1 129 ? 43.733 3.810 17.723 1.00 53.60 129 ASP D CA 1
ATOM 4043 C C . ASP D 1 129 ? 42.955 2.580 17.252 1.00 59.26 129 ASP D C 1
ATOM 4044 O O . ASP D 1 129 ? 43.547 1.707 16.599 1.00 54.39 129 ASP D O 1
ATOM 4049 N N . GLY D 1 130 ? 41.661 2.479 17.584 1.00 50.25 130 GLY D N 1
ATOM 4050 C CA . GLY D 1 130 ? 40.831 1.407 17.079 1.00 50.40 130 GLY D CA 1
ATOM 4051 C C . GLY D 1 130 ? 41.204 0.025 17.564 1.00 57.39 130 GLY D C 1
ATOM 4052 O O . GLY D 1 130 ? 40.745 -0.967 16.982 1.00 53.04 130 GLY D O 1
ATOM 4053 N N . ASN D 1 131 ? 42.038 -0.078 18.598 1.00 49.72 131 ASN D N 1
ATOM 4054 C CA . ASN D 1 131 ? 42.376 -1.360 19.193 1.00 49.67 131 ASN D CA 1
ATOM 4055 C C . ASN D 1 131 ? 41.482 -1.700 20.379 1.00 46.96 131 ASN D C 1
ATOM 4056 O O . ASN D 1 131 ? 41.590 -2.807 20.928 1.00 47.47 131 ASN D O 1
ATOM 4061 N N . THR D 1 132 ? 40.587 -0.787 20.764 1.00 40.27 132 THR D N 1
ATOM 4062 C CA . THR D 1 132 ? 39.751 -0.947 21.948 1.00 46.85 132 THR D CA 1
ATOM 4063 C C . THR D 1 132 ? 38.315 -0.528 21.649 1.00 47.31 132 THR D C 1
ATOM 4064 O O . THR D 1 132 ? 38.076 0.547 21.078 1.00 44.88 132 THR D O 1
ATOM 4068 N N . LEU D 1 133 ? 37.371 -1.384 22.050 1.00 43.68 133 LEU D N 1
ATOM 4069 C CA . LEU D 1 133 ? 35.937 -1.121 21.962 1.00 46.15 133 LEU D CA 1
ATOM 4070 C C . LEU D 1 133 ? 35.366 -1.423 23.338 1.00 40.58 133 LEU D C 1
ATOM 4071 O O . LEU D 1 133 ? 35.457 -2.564 23.800 1.00 44.81 133 LEU D O 1
ATOM 4076 N N . SER D 1 134 ? 34.788 -0.421 23.997 1.00 41.98 134 SER D N 1
ATOM 4077 C CA . SER D 1 134 ? 34.426 -0.566 25.405 1.00 47.57 134 SER D CA 1
ATOM 4078 C C . SER D 1 134 ? 33.012 -0.066 25.664 1.00 45.45 134 SER D C 1
ATOM 4079 O O . SER D 1 134 ? 32.643 1.023 25.218 1.00 43.79 134 SER D O 1
ATOM 4082 N N . GLY D 1 135 ? 32.226 -0.865 26.385 1.00 35.56 135 GLY D N 1
ATOM 4083 C CA . GLY D 1 135 ? 30.880 -0.470 26.740 1.00 40.28 135 GLY D CA 1
ATOM 4084 C C . GLY D 1 135 ? 30.173 -1.518 27.570 1.00 47.74 135 GLY D C 1
ATOM 4085 O O . GLY D 1 135 ? 30.795 -2.141 28.438 1.00 47.98 135 GLY D O 1
ATOM 4086 N N . ALA D 1 136 ? 28.887 -1.752 27.309 1.00 43.40 136 ALA D N 1
ATOM 4087 C CA . ALA D 1 136 ? 28.140 -2.647 28.181 1.00 42.74 136 ALA D CA 1
ATOM 4088 C C . ALA D 1 136 ? 26.943 -3.243 27.459 1.00 44.37 136 ALA D C 1
ATOM 4089 O O . ALA D 1 136 ? 26.364 -2.626 26.560 1.00 39.94 136 ALA D O 1
ATOM 4091 N N . TRP D 1 137 ? 26.576 -4.452 27.875 1.00 42.71 137 TRP D N 1
ATOM 4092 C CA . TRP D 1 137 ? 25.216 -4.930 27.661 1.00 45.04 137 TRP D CA 1
ATOM 4093 C C . TRP D 1 137 ? 24.307 -4.330 28.728 1.00 46.42 137 TRP D C 1
ATOM 4094 O O . TRP D 1 137 ? 24.659 -4.301 29.914 1.00 48.27 137 TRP D O 1
ATOM 4105 N N . VAL D 1 138 ? 23.167 -3.802 28.294 1.00 41.88 138 VAL D N 1
ATOM 4106 C CA . VAL D 1 138 ? 22.085 -3.377 29.176 1.00 42.33 138 VAL D CA 1
ATOM 4107 C C . VAL D 1 138 ? 20.922 -4.349 29.002 1.00 42.38 138 VAL D C 1
ATOM 4108 O O . VAL D 1 138 ? 20.573 -4.697 27.868 1.00 38.96 138 VAL D O 1
ATOM 4112 N N . TYR D 1 139 ? 20.323 -4.793 30.120 1.00 43.36 139 TYR D N 1
ATOM 4113 C CA . TYR D 1 139 ? 19.169 -5.690 30.110 1.00 36.35 139 TYR D CA 1
ATOM 4114 C C . TYR D 1 139 ? 17.988 -5.098 30.881 1.00 38.89 139 TYR D C 1
ATOM 4115 O O . TYR D 1 139 ? 18.187 -4.420 31.892 1.00 37.79 139 TYR D O 1
ATOM 4124 N N . PRO D 1 140 ? 16.748 -5.369 30.449 1.00 38.71 140 PRO D N 1
ATOM 4125 C CA . PRO D 1 140 ? 15.586 -5.072 31.304 1.00 37.77 140 PRO D CA 1
ATOM 4126 C C . PRO D 1 140 ? 15.726 -5.753 32.653 1.00 38.55 140 PRO D C 1
ATOM 4127 O O . PRO D 1 140 ? 16.299 -6.840 32.770 1.00 39.65 140 PRO D O 1
ATOM 4131 N N . GLY D 1 141 ? 15.190 -5.110 33.684 1.00 41.73 141 GLY D N 1
ATOM 4132 C CA . GLY D 1 141 ? 15.288 -5.658 35.026 1.00 38.18 141 GLY D CA 1
ATOM 4133 C C . GLY D 1 141 ? 16.544 -5.287 35.785 1.00 46.19 141 GLY D C 1
ATOM 4134 O O . GLY D 1 141 ? 16.818 -5.897 36.827 1.00 50.03 141 GLY D O 1
ATOM 4135 N N . GLY D 1 142 ? 17.307 -4.298 35.311 1.00 45.32 142 GLY D N 1
ATOM 4136 C CA . GLY D 1 142 ? 18.521 -3.883 35.984 1.00 47.14 142 GLY D CA 1
ATOM 4137 C C . GLY D 1 142 ? 19.725 -4.756 35.727 1.00 48.81 142 GLY D C 1
ATOM 4138 O O . GLY D 1 142 ? 20.718 -4.650 36.458 1.00 50.92 142 GLY D O 1
ATOM 4139 N N . GLY D 1 143 ? 19.668 -5.630 34.723 1.00 48.99 143 GLY D N 1
ATOM 4140 C CA . GLY D 1 143 ? 20.787 -6.488 34.399 1.00 44.63 143 GLY D CA 1
ATOM 4141 C C . GLY D 1 143 ? 21.732 -5.850 33.385 1.00 46.55 143 GLY D C 1
ATOM 4142 O O . GLY D 1 143 ? 21.530 -4.734 32.904 1.00 39.54 143 GLY D O 1
ATOM 4143 N N . GLY D 1 144 ? 22.780 -6.598 33.061 1.00 44.61 144 GLY D N 1
ATOM 4144 C CA . GLY D 1 144 ? 23.825 -6.154 32.176 1.00 53.20 144 GLY D CA 1
ATOM 4145 C C . GLY D 1 144 ? 25.191 -6.381 32.784 1.00 59.35 144 GLY D C 1
ATOM 4146 O O . GLY D 1 144 ? 25.334 -6.852 33.911 1.00 51.52 144 GLY D O 1
ATOM 4147 N N . TYR D 1 145 ? 26.214 -6.039 32.004 1.00 52.97 145 TYR D N 1
ATOM 4148 C CA . TYR D 1 145 ? 27.589 -6.212 32.445 1.00 52.51 145 TYR D CA 1
ATOM 4149 C C . TYR D 1 145 ? 28.494 -5.382 31.554 1.00 58.84 145 TYR D C 1
ATOM 4150 O O . TYR D 1 145 ? 28.199 -5.170 30.371 1.00 47.96 145 TYR D O 1
ATOM 4159 N N . ASP D 1 146 ? 29.600 -4.919 32.134 1.00 58.75 146 ASP D N 1
ATOM 4160 C CA . ASP D 1 146 ? 30.571 -4.135 31.388 1.00 58.05 146 ASP D CA 1
ATOM 4161 C C . ASP D 1 146 ? 31.386 -5.025 30.458 1.00 57.51 146 ASP D C 1
ATOM 4162 O O . ASP D 1 146 ? 31.606 -6.211 30.731 1.00 51.60 146 ASP D O 1
ATOM 4167 N N . SER D 1 147 ? 31.828 -4.437 29.342 1.00 50.74 147 SER D N 1
ATOM 4168 C CA . SER D 1 147 ? 32.581 -5.159 28.327 1.00 46.88 147 SER D CA 1
ATOM 4169 C C . SER D 1 147 ? 33.690 -4.282 27.756 1.00 55.27 147 SER D C 1
ATOM 4170 O O . SER D 1 147 ? 33.449 -3.125 27.391 1.00 46.04 147 SER D O 1
ATOM 4173 N N . VAL D 1 148 ? 34.900 -4.836 27.672 1.00 51.11 148 VAL D N 1
ATOM 4174 C CA . VAL D 1 148 ? 36.006 -4.210 26.957 1.00 52.82 148 VAL D CA 1
ATOM 4175 C C . VAL D 1 148 ? 36.587 -5.245 26.003 1.00 48.08 148 VAL D C 1
ATOM 4176 O O . VAL D 1 148 ? 36.874 -6.378 2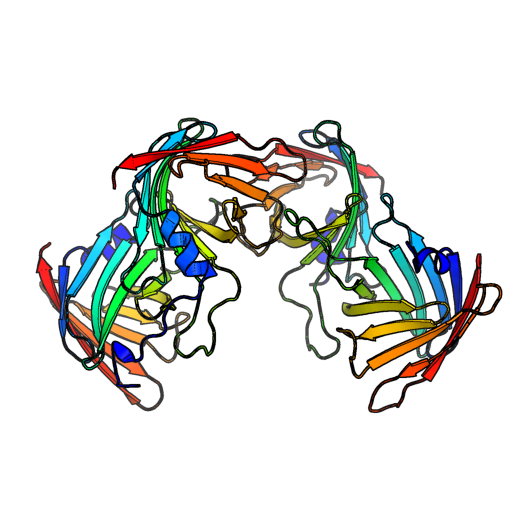6.408 1.00 48.92 148 VAL D O 1
ATOM 4180 N N . MET D 1 149 ? 36.747 -4.861 24.741 1.00 41.88 149 MET D N 1
ATOM 4181 C CA . MET D 1 149 ? 37.372 -5.706 23.731 1.00 47.71 149 MET D CA 1
ATOM 4182 C C . MET D 1 149 ? 38.689 -5.090 23.286 1.00 40.59 149 MET D C 1
ATOM 4183 O O . MET D 1 149 ? 38.763 -3.888 22.991 1.00 39.65 149 MET D O 1
ATOM 4188 N N . THR D 1 150 ? 39.723 -5.915 23.245 1.00 41.36 150 THR D N 1
ATOM 4189 C CA . THR D 1 150 ? 41.057 -5.473 22.874 1.00 48.06 150 THR D CA 1
ATOM 4190 C C . THR D 1 150 ? 41.447 -6.186 21.595 1.00 45.09 150 THR D C 1
ATOM 4191 O O . THR D 1 150 ? 41.398 -7.421 21.536 1.00 48.29 150 THR D O 1
ATOM 4195 N N . ARG D 1 151 ? 41.816 -5.419 20.573 1.00 39.83 151 ARG D N 1
ATOM 4196 C CA . ARG D 1 151 ? 42.176 -6.029 19.297 1.00 45.70 151 ARG D CA 1
ATOM 4197 C C . ARG D 1 151 ? 43.614 -6.524 19.355 1.00 45.23 151 ARG D C 1
ATOM 4198 O O . ARG D 1 151 ? 44.530 -5.746 19.637 1.00 49.76 151 ARG D O 1
ATOM 4206 N N . VAL D 1 152 ? 43.814 -7.814 19.094 1.00 41.81 152 VAL D N 1
ATOM 4207 C CA . VAL D 1 152 ? 45.145 -8.397 19.148 1.00 46.02 152 VAL D CA 1
ATOM 4208 C C . VAL D 1 152 ? 45.655 -8.870 17.794 1.00 50.64 152 VAL D C 1
ATOM 4209 O O . VAL D 1 152 ? 46.866 -9.102 17.652 1.00 57.32 152 VAL D O 1
ATOM 4213 N N . ALA D 1 153 ? 44.819 -8.988 16.767 1.00 49.98 153 ALA D N 1
ATOM 4214 C CA . ALA D 1 153 ? 45.340 -9.511 15.515 1.00 51.97 153 ALA D CA 1
ATOM 4215 C C . ALA D 1 153 ? 44.545 -8.963 14.346 1.00 55.54 153 ALA D C 1
ATOM 4216 O O . ALA D 1 153 ? 43.344 -8.693 14.458 1.00 49.11 153 ALA D O 1
ATOM 4218 N N . VAL D 1 154 ? 45.253 -8.785 13.232 1.00 63.33 154 VAL D N 1
ATOM 4219 C CA . VAL D 1 154 ? 44.682 -8.473 11.925 1.00 60.61 154 VAL D CA 1
ATOM 4220 C C . VAL D 1 154 ? 43.989 -7.104 11.918 1.00 60.91 154 VAL D C 1
ATOM 4221 O O . VAL D 1 154 ? 43.844 -6.458 10.879 1.00 63.05 154 VAL D O 1
#

Foldseek 3Di:
DVCVLQAAKKFKDKQWGDIKHWDADPVRFKIKMWDFIDHPNDTKTWIKIWGFDDDDVDPDTDPFTKMWTAIPVGDIWIWTWDDDDQKIKIGTPDPPHQWIWIWGADPVSFKTWTWIAHPDVRTMIMMIGGDD/DDPDPVPDDADDPFQLVCVLQAAKKAKDWQKGDIKGWDADPRSFKIKIFDFIAGPNHTWGWIKIWGFDDPPPRPDTDPWTKMWTQTPVGDIWIWTWGCDPQKIKIGTPDVPDQKIWIWGQDPVSFKTWTWIAGPVGDTIIMMIGGDGD/DACCVVVVLQAAKKAKDKQKGDIKHWDADPPRRWIKIWDFIDRNNRTKTKIKIWGADDDDPDPDSHDWIKMWMAIDVGDIFMWTWDDDPQKIKIERDPPPHQWIWIWGADPVSFWTWTWTAHPPGDTMIIIIGGDTD/DADCVQPVLQAAKKAKDWQKGDIKHWDADPPRRWIKMWDWIDHPNRIKTWMKIWGFDDDPPDPDTDPFTKMWTQMPVRDIFIWTWDDDPFKIKIHRDDDPHQWIWIWGADPVSQKTWTKTGDPPGDIITMMIGGDGD

Solvent-accessible surface area: 25136 Å² total; per-residue (Å²): 123,65,15,93,70,1,66,18,39,0,116,12,43,26,41,14,80,9,49,7,38,14,124,36,14,130,46,61,88,6,16,9,14,63,9,49,30,93,52,199,60,124,78,12,22,6,0,7,1,2,5,95,52,38,70,13,15,38,169,129,43,28,146,42,37,63,7,31,28,3,1,18,130,2,9,14,50,61,37,2,6,55,43,119,57,64,41,2,6,18,27,21,30,93,125,57,20,97,33,44,13,100,4,61,6,33,114,102,11,62,42,1,55,23,28,59,57,69,103,81,67,44,24,81,109,13,54,15,62,70,95,89,133,62,118,8,98,75,53,45,62,58,24,58,64,51,11,126,39,3,74,80,0,68,4,19,0,127,10,47,50,22,19,93,28,44,4,18,9,106,42,18,118,39,30,22,4,10,34,13,83,14,56,30,84,30,129,54,111,72,38,26,9,18,8,1,2,3,34,53,26,105,82,78,35,161,133,40,33,161,32,7,64,6,33,16,3,4,21,136,3,8,8,25,43,29,0,4,71,19,117,60,65,46,4,6,21,6,0,3,50,70,11,4,3,0,18,24,79,2,71,4,36,116,101,13,66,34,2,50,16,26,41,51,11,27,17,32,49,20,90,105,17,57,23,50,79,71,63,142,128,31,0,24,187,40,0,77,66,1,54,5,36,0,162,13,53,30,9,8,93,29,57,6,31,13,124,31,17,137,50,23,68,4,0,9,13,60,12,58,27,80,50,151,55,65,65,3,44,1,6,9,2,0,0,46,48,48,66,89,45,42,142,112,67,13,139,20,13,69,5,30,24,4,0,11,60,4,17,7,39,62,27,1,4,67,50,115,59,73,35,2,5,21,22,18,24,99,89,63,15,99,24,67,9,114,3,69,6,44,119,105,11,60,41,1,54,20,30,36,57,80,94,90,76,38,46,57,96,12,54,13,58,48,84,52,164,116,29,0,22,172,31,2,62,88,2,50,3,32,0,142,12,55,48,26,4,94,22,45,5,36,14,119,31,17,124,48,20,53,2,0,7,13,61,12,50,32,83,39,140,51,127,80,19,24,1,0,6,1,0,2,40,55,36,135,144,73,37,154,122,52,31,159,22,14,65,6,31,26,4,2,22,87,3,12,14,3,69,19,0,5,62,48,115,55,74,39,1,7,16,15,0,11,75,99,17,8,5,0,12,11,59,4,63,10,37,121,100,18,58,42,0,45,23,25,37,35,16,9,23,32,20,37,53,108,8,60,14,59,68,86,41,156

Secondary structure (DSSP, 8-state):
-GGGGG-EEEEEESSSEEEEEEEEPTTSS-EEEEEEEEETTEEEEEEEEEEE---TT-SS--SSEEEEEEETTS-EEEEEEEEETTEEEEEESSTT-SSEEEEEE-TTSSEEEEEEEETTTEEEEEEEEE--/--TTGGGS----HHHHGGGGG-EEEEEEESSEEEEEEEEPTTSS-EEEEEEEEETTEEEEEEEEEEE---TT-SS--SSEEEEEEETTS-EEEEEEEEETTEEEEEESSTT-S-EEEEEE-TTSSEEEEEEE-TT--PPEEEEEEEE-/--HHHHTGGG-EEEEEEESEEEEEEEEEPTTSS-EEEEEEEEETTEEEEEEEEEEE---SSSS-S-SSEEEEEEETTS-EEEEEEEEETTEEEEESSSTT-SSEEEEEE-TTSSEEEEEEE-TTS-EEEEEEEEEE-/--HHHHTGGG-EEEEEEESSEEEEEEEEPTTSS-EEEEEEEESSS-EEEEEEEEE----TT-SS--SSEEEEEEETTS-EEEEEEEEETTEEEEESSSTT-SSEEEEEE-TTSSEEEEEEEETTTEEEEEEEEEEE-

Organism: Streptomyces tsukubensis (strain DSM 42081 / NBRC 108919 / NRRL 18488 / 9993) (NCBI:txid1114943)